Protein 3GC3 (pdb70)

Radius of gyration: 30.67 Å; Cα contacts (8 Å, |Δi|>4): 1748; chains: 2; bounding box: 71×64×90 Å

InterPro domains:
  IPR000698 Arrestin [PR00309] (24-46)
  IPR000698 Arrestin [PR00309] (61-79)
  IPR000698 Arrestin [PR00309] (155-172)
  IPR000698 Arrestin [PR00309] (280-298)
  IPR000698 Arrestin [PR00309] (383-397)
  IPR000698 Arrestin [PTHR11792] (7-408)
  IPR011021 Arrestin-like, N-terminal [PF00339] (19-173)
  IPR011022 Arrestin-like, C-terminal domain [PF02752] (193-355)
  IPR011022 Arrestin-like, C-terminal domain [SM01017] (193-356)
  IPR014752 Arrestin-like, C-terminal domain superfamily [G3DSA:2.60.40.640] (180-386)
  IPR014753 Arrestin, N-terminal [G3DSA:2.60.40.840] (2-176)
  IPR014756 Immunoglobulin E-set [SSF81296] (6-175)
  IPR014756 Immunoglobulin E-set [SSF81296] (177-393)
  IPR017864 Arrestin, conserved site [PS00295] (61-79)

Sequence (678 aa):
GTRVFKKASPNGKLTVYLGKRDFVDHIDLVEPVDGVVLVRRVYVTLTCAFRYGGLTFRKDLFVANVQSFPPKPLTRLQERLIKKLGEHAYPFTFEIPPNLPCSVTLQACGVDYEVKAFCAENLEEKIHKRNSVRLVIRKVQYAPERPGPQPTAETTRQFLMSDKPLHLEASLDKEIYYHGEPISVNVHVTNNTNKTVKKIKISVRQYADICLFNTAQYKCPVAMEEADDTVAPSSTFCKVYTLTPFLAKRGLALDGKLKHEDTNLASSTLLREGANREILGIIVSYKVKVKLVVSRGGDVAVELPFTLMHPKPKDTNLIELDIVFEDFAQILPIRFQEHLQLQNLGINPANIGFSTLTMESDKFICIREKGAQVVIIDMNDPSNPIRRPISADSAIMNPASKVIALKAGKTLQIFNIEMKSKMKAHTMTDDVTFWKWISLNTVALVTDNAVYHWSMEGESQPVKMFDRHSSLAGCQIINYRTDAKQKWLLLTGISAQRVVGAMQLYSVDRKVSQPIEGHAASFAQFKMEGNAEESTLFCFAVRGQAGGKLHIIEVGTPPTGNQPFPKKAVDVFFPPEAQNDFPVAMQISEKHDVVFLITKYGYIHLYDLETGTCIYMNRISGETIFVTAPHEATAGIIGVNRKGQVLSVCVEEENIIPYITNVLQNPDLALRMAVRNN

Organism: Bos taurus (NCBI:txid9913)

Foldseek 3Di:
DQEKAKDFFQQRAKMKIFSAQEWEQALQWIRKGKIKIQHLWKKKKKWKWKFDPVTDDIDTQDMDMDGFPPDVDHDVVQVVVCVVPHVSITMDIGIDDNPAAWFKQALHITMWMKMKIANHNDPPDDGDSGRMDIAIGTYFYDYDWDDDDFWKKKDWDDFPPGDFIWIKMKTWPGQEAEAPGKIKMKIKIFAQDQWKQQKKKKWKKKWKWFQPDDTDIDIDTQWMDMGRDMAHHRGMDIDMDMIHRFPVDHGFMWNDDNPDPPITGGWATDDDDPDPPRSNRMGMWMKMKMWGRIDPTHIDIIITTHTYGHDDDDVVDPDDDDYDYDHSD/DDDQKDKDFPDFVVVLVDDLVQQDDQQWADQAQQWIWGFDDVTWIWIQGNVCRNDIDIDDDDFSDKAAQHDAQKIWGHDWQKIWIARPVVRGTQEIDGDPFGFLDKGAQHRFWIWTHGLWFIWIDGSHDHDDTDTQATDDCVCRPFAWQDKHAFPVRQKIKTWGWDPVLIWIWMWIAGRVVRDIDIDTFAEKYWDWAADVQAPGTFIKIWGWWQDPVGTKIKIATPDDRPDRDDGQDIEMDGDDDDPVQPSKIWHYWAAQPLQQWIWTAIQQQKIWIARNRHRHTQDIDRPDRFGQRHKHQPDPQRWIWTAGSSRTIMIMHGPVVCRLVSCCPVVVNNVVSVVSVVRND

CATH classification: 2.60.40.840 (+1 more: 2.60.40.640)

B-factor: mean 24.48, std 11.44, range [2.0, 86.55]

Nearest PDB structures (foldseek):
  3gc3-assembly1_B  TM=1.003E+00  e=2.648E-71  Bos taurus
  5ods-assembly2_B  TM=9.981E-01  e=5.438E-63  Mus musculus
  5ods-assembly1_A  TM=9.976E-01  e=3.408E-62  Mus musculus
  1bpo-assembly1_B  TM=9.957E-01  e=1.552E-62  Rattus norvegicus
  5ods-assembly3_C  TM=9.868E-01  e=2.262E-60  Mus musculus

GO terms:
  GO:0005547 phosphatidylinositol-3,4,5-trisphosphate binding (F, IDA)
  GO:0000822 inositol hexakisphosphate binding (F, IDA)
  GO:0002029 desensitization of G protein-coupled receptor signaling pathway (P, TAS)
  GO:0002031 G protein-coupled receptor internalization (P, TAS)
  GO:0031623 receptor internalization (P, TAS)
  GO:0005515 protein binding (F, IPI)
  GO:0060090 molecular adaptor activity (F, EXP)
  GO:0036094 small molecule binding (F, EXP)
  GO:0030276 clathrin binding (F, IMP)
  GO:0035612 AP-2 adaptor complex binding (F, IMP)
  GO:0030132 clathrin coat of coated pit (C, IMP)
  GO:0072583 clathrin-dependent endocytosis (P, IMP)
  GO:0032050 clathrin heavy chain binding (F, IPI)
  GO:0033130 acetylcholine receptor binding (F, IPI)
  GO:0005737 cytoplasm (C, IDA)
  GO:0005886 plasma membrane (C, IDA)
  GO:0031410 cytoplasmic vesicle (C, IDA)

Secondary structure (DSSP, 8-state):
--EEEEEE-TTS--EEEES-SEEEE-SS-B--EEEEEE--EEEEEEEEEEEE----EEEEEEEEEEEEE---PPPHHHHHHHHTT-SSEEEEEE---TTSPPPEEE--EEEEEEEEEEEESSSSS---TTS-EEEEEEEEE--PPPPS---EEEEEEE-TT---EEEEEEEES-SEEETT--EEEEEEEEE-SS--EEEEEEEEEEEEEE-SSS-EEEEEEEEEEEE---B-TTEEEEEEEEE------TT-EESS-TTSTT--BPPPPP--TT--SSTT-EEEEEEEEEEEEETTS--EEEEEEEEEEPPPP----SB----EEEE--/---SEEEEEEEEGGGGT--GGG-STTTEEEEETTEEEEEE---EEEEEETTSTTS-EEEEB--SEEEE-SSSSEEEEEETTEEEEEETTTTEEEEEEE-SS-EEEEEE-SSSEEEEEESSEEEEEESSTTPPPEEEEEPPGGGTTPEEEEEEE-TTS-EEEEEEEEE--EEEEEEEEETTTTEEEEE--SEEEEEEE--TT-SS-EEEEEEEEEETTEEEEEEEE-S---TT-PPPPPEEEE----SS-TT--EEEEEEETTTTEEEEEETTSEEEEEETTT--EEEEEE--SS-EEEEEEEGGGTEEEEEETTSEEEEEEE-TTTHHHIIIIIS--HHHHHHHHHHH-

Solvent-accessible surface area: 31743 Å² total; per-residue (Å²): 103,52,138,0,11,88,83,47,4,105,50,53,135,1,18,1,12,0,18,69,57,34,2,7,1,7,62,47,36,6,5,15,0,13,3,1,0,48,58,188,103,7,22,0,9,0,23,0,1,0,60,46,46,116,81,94,54,114,75,88,31,44,81,24,73,36,72,3,67,56,134,162,97,65,23,101,32,2,81,109,3,39,181,120,52,30,139,101,5,36,39,3,30,5,107,4,45,46,82,27,11,21,10,11,27,3,78,80,9,5,0,24,0,35,0,37,0,10,27,2,122,70,80,147,76,153,65,94,158,170,21,7,5,103,3,77,1,22,1,4,15,13,6,26,93,128,114,54,124,78,19,108,21,110,40,77,83,100,14,148,178,30,122,107,42,1,38,0,64,4,32,4,70,32,33,3,0,36,31,46,44,68,0,29,0,52,0,71,2,50,0,66,5,104,47,49,1,106,58,1,42,2,3,0,61,2,48,0,34,5,18,22,117,76,92,28,119,83,139,14,72,16,17,79,90,95,22,126,29,85,1,52,57,91,38,101,35,88,83,91,23,78,7,31,7,129,50,146,116,90,5,14,0,10,6,8,65,119,170,87,183,67,10,43,7,2,15,8,38,60,77,157,178,91,38,80,104,104,77,14,0,4,16,3,48,3,69,0,51,0,56,0,13,4,39,224,27,37,57,6,36,11,69,0,84,12,19,3,0,32,54,90,67,158,133,99,77,12,4,114,30,106,53,92,68,65,92,21,116,180,76,76,0,10,80,82,64,80,59,6,30,0,28,15,12,14,3,82,72,89,24,8,16,109,85,35,2,27,6,42,10,16,76,12,0,3,0,51,18,167,133,68,58,0,0,9,0,36,39,94,28,15,10,62,40,36,90,64,61,14,76,10,67,19,4,2,5,1,21,59,45,64,7,0,0,0,20,31,36,83,38,0,1,0,3,30,10,101,144,128,47,84,56,10,55,38,94,10,117,47,76,6,75,27,13,40,7,31,39,107,52,18,0,0,0,0,0,104,90,2,0,39,14,2,34,26,97,54,148,57,126,23,94,106,42,10,87,40,56,93,51,0,75,81,22,106,14,36,47,1,43,28,5,85,148,58,82,25,0,0,0,3,0,29,28,93,138,218,48,48,1,15,0,1,4,25,5,36,101,132,157,84,34,79,77,27,84,0,2,6,6,4,19,4,27,7,113,28,121,84,12,56,87,86,0,20,0,0,0,21,0,11,65,18,177,77,25,9,61,0,50,0,36,24,12,27,114,38,50,135,52,21,119,90,10,81,156,45,69,40,95,4,124,20,18,102,135,0,134,122,1,22,1,36,11,4,16,27,4,88,120,14,12,0,0,0,0,5,0,58,62,0,39,0,3,0,1,0,0,31,56,0,47,44,1,22,80,65,111,26,9,60,45,16,4,23,27,25,2,55,24,102,96,29,24,5,4,7,3,0,0,129,119,0,56,0,7,5,2,7,7,41,85,144,31,10,44,49,18,0,53,99,54,65,142,43,80,121,12,1,121,59,9,24,104,41,38,158

Structure (mmCIF, N/CA/C/O backbone):
data_3GC3
#
_entry.id   3GC3
#
_cell.length_a   72.857
_cell.length_b   126.173
_cell.length_c   129.505
_cell.angle_alpha   90.00
_cell.angle_beta   90.00
_cell.angle_gamma   90.00
#
_symmetry.space_group_name_H-M   'P 21 21 21'
#
loop_
_entity.id
_entity.type
_entity.pdbx_description
1 polymer Beta-arrestin-1
2 polymer 'Clathrin heavy chain 1'
3 water water
#
loop_
_atom_site.group_PDB
_atom_site.id
_atom_site.type_symbol
_atom_site.label_atom_id
_atom_site.label_alt_id
_atom_site.label_comp_id
_atom_site.label_asym_id
_atom_site.label_entity_id
_atom_site.label_seq_id
_atom_site.pdbx_PDB_ins_code
_atom_site.Cartn_x
_atom_site.Cartn_y
_atom_site.Cartn_z
_atom_site.occupancy
_atom_site.B_iso_or_equiv
_atom_site.auth_seq_id
_atom_site.auth_comp_id
_atom_site.auth_asym_id
_atom_site.auth_atom_id
_atom_site.pdbx_PDB_model_num
ATOM 1 N N . GLY A 1 5 ? 36.786 -15.914 -32.490 1.00 47.81 5 GLY A N 1
ATOM 2 C CA . GLY A 1 5 ? 37.577 -17.180 -32.400 1.00 48.48 5 GLY A CA 1
ATOM 3 C C . GLY A 1 5 ? 36.835 -18.173 -31.522 1.00 48.55 5 GLY A C 1
ATOM 4 O O . GLY A 1 5 ? 36.517 -17.881 -30.366 1.00 50.56 5 GLY A O 1
ATOM 5 N N . THR A 1 6 ? 36.507 -19.330 -32.085 1.00 47.15 6 THR A N 1
ATOM 6 C CA . THR A 1 6 ? 35.800 -20.395 -31.385 1.00 44.86 6 THR A CA 1
ATOM 7 C C . THR A 1 6 ? 36.493 -21.005 -30.169 1.00 43.59 6 THR A C 1
ATOM 8 O O . THR A 1 6 ? 37.606 -21.513 -30.303 1.00 44.30 6 THR A O 1
ATOM 15 N N . ARG A 1 7 ? 35.823 -21.060 -29.011 1.00 42.23 7 ARG A N 1
ATOM 16 C CA . ARG A 1 7 ? 36.440 -21.715 -27.809 1.00 39.57 7 ARG A CA 1
ATOM 17 C C . ARG A 1 7 ? 36.227 -23.227 -27.756 1.00 36.96 7 ARG A C 1
ATOM 18 O O . ARG A 1 7 ? 35.189 -23.767 -28.113 1.00 35.01 7 ARG A O 1
ATOM 26 N N . VAL A 1 8 ? 37.270 -23.912 -27.329 1.00 34.08 8 VAL A N 1
ATOM 27 C CA . VAL A 1 8 ? 37.201 -25.335 -27.221 1.00 32.48 8 VAL A CA 1
ATOM 28 C C . VAL A 1 8 ? 37.909 -25.677 -25.940 1.00 30.91 8 VAL A C 1
ATOM 29 O O . VAL A 1 8 ? 39.010 -25.198 -25.708 1.00 31.84 8 VAL A O 1
ATOM 39 N N . PHE A 1 9 ? 37.279 -26.477 -25.086 1.00 29.36 9 PHE A N 1
ATOM 40 C CA . PHE A 1 9 ? 37.830 -26.741 -23.751 1.00 26.12 9 PHE A CA 1
ATOM 41 C C . PHE A 1 9 ? 38.676 -27.982 -23.799 1.00 25.43 9 PHE A C 1
ATOM 42 O O . PHE A 1 9 ? 38.328 -28.964 -24.467 1.00 25.69 9 PHE A O 1
ATOM 50 N N . LYS A 1 10 ? 39.809 -27.958 -23.118 1.00 23.42 10 LYS A N 1
ATOM 51 C CA . LYS A 1 10 ? 40.646 -29.160 -23.214 1.00 23.29 10 LYS A CA 1
ATOM 52 C C . LYS A 1 10 ? 41.108 -29.666 -21.855 1.00 22.17 10 LYS A C 1
ATOM 53 O O . LYS A 1 10 ? 41.189 -28.924 -20.878 1.00 22.29 10 LYS A O 1
ATOM 59 N N . LYS A 1 11 ? 41.365 -30.954 -21.782 1.00 21.50 11 LYS A N 1
ATOM 60 C CA . LYS A 1 11 ? 41.915 -31.466 -20.547 1.00 24.63 11 LYS A CA 1
ATOM 61 C C . LYS A 1 11 ? 42.724 -32.731 -20.824 1.00 25.03 11 LYS A C 1
ATOM 62 O O . LYS A 1 11 ? 42.280 -33.614 -21.554 1.00 26.34 11 LYS A O 1
ATOM 68 N N . ALA A 1 12 ? 43.938 -32.780 -20.273 1.00 25.70 12 ALA A N 1
ATOM 69 C CA . ALA A 1 12 ? 44.869 -33.899 -20.494 1.00 25.56 12 ALA A CA 1
ATOM 70 C C . ALA A 1 12 ? 44.923 -34.778 -19.246 1.00 23.97 12 ALA A C 1
ATOM 71 O O . ALA A 1 12 ? 44.610 -34.346 -18.133 1.00 24.10 12 ALA A O 1
ATOM 73 N N . SER A 1 13 ? 45.219 -36.043 -19.442 1.00 23.67 13 SER A N 1
ATOM 74 C CA . SER A 1 13 ? 45.510 -36.898 -18.322 1.00 27.71 13 SER A CA 1
ATOM 75 C C . SER A 1 13 ? 46.816 -36.444 -17.650 1.00 28.88 13 SER A C 1
ATOM 76 O O . SER A 1 13 ? 47.655 -35.790 -18.289 1.00 27.09 13 SER A O 1
ATOM 79 N N . PRO A 1 14 ? 47.019 -36.858 -16.384 1.00 30.92 14 PRO A N 1
ATOM 80 C CA . PRO A 1 14 ? 48.232 -36.570 -15.605 1.00 31.24 14 PRO A CA 1
ATOM 81 C C . PRO A 1 14 ? 49.509 -36.867 -16.379 1.00 29.11 14 PRO A C 1
ATOM 82 O O . PRO A 1 14 ? 50.416 -36.051 -16.377 1.00 31.08 14 PRO A O 1
ATOM 86 N N . ASN A 1 15 ? 49.590 -38.017 -17.036 1.00 28.64 15 ASN A N 1
ATOM 87 C CA . ASN A 1 15 ? 50.843 -38.354 -17.728 1.00 30.53 15 ASN A CA 1
ATOM 88 C C . ASN A 1 15 ? 50.960 -37.659 -19.109 1.00 31.00 15 ASN A C 1
ATOM 89 O O . ASN A 1 15 ? 51.904 -37.949 -19.866 1.00 30.96 15 ASN A O 1
ATOM 94 N N . GLY A 1 16 ? 50.026 -36.743 -19.395 1.00 30.77 16 GLY A N 1
ATOM 95 C CA . GLY A 1 16 ? 50.038 -35.934 -20.628 1.00 28.84 16 GLY A CA 1
ATOM 96 C C . GLY A 1 16 ? 49.836 -36.762 -21.886 1.00 26.79 16 GLY A C 1
ATOM 97 O O . GLY A 1 16 ? 50.102 -36.298 -22.992 1.00 24.11 16 GLY A O 1
ATOM 98 N N . LYS A 1 17 ? 49.349 -37.991 -21.721 1.00 26.08 17 LYS A N 1
ATOM 99 C CA . LYS A 1 17 ? 49.168 -38.910 -22.877 1.00 25.08 17 LYS A CA 1
ATOM 100 C C . LYS A 1 17 ? 47.830 -38.779 -23.639 1.00 24.98 17 LYS A C 1
ATOM 101 O O . LYS A 1 17 ? 47.844 -38.935 -24.875 1.00 22.65 17 LYS A O 1
ATOM 107 N N . LEU A 1 18 ? 46.727 -38.618 -22.907 1.00 23.58 18 LEU A N 1
ATOM 108 C CA . LEU A 1 18 ? 45.421 -38.374 -23.475 1.00 23.38 18 LEU A CA 1
ATOM 109 C C . LEU A 1 18 ? 45.012 -36.971 -23.181 1.00 22.75 18 LEU A C 1
ATOM 110 O O . LEU A 1 18 ? 45.066 -36.567 -22.007 1.00 16.22 18 LEU A O 1
ATOM 115 N N . THR A 1 19 ? 44.609 -36.230 -24.223 1.00 23.53 19 THR A N 1
ATOM 116 C CA . THR A 1 19 ? 43.835 -34.979 -24.066 1.00 23.57 19 THR A CA 1
ATOM 117 C C . THR A 1 19 ? 42.426 -35.125 -24.654 1.00 20.76 19 THR A C 1
ATOM 118 O O . THR A 1 19 ? 42.251 -35.767 -25.680 1.00 22.33 19 THR A O 1
ATOM 125 N N . VAL A 1 20 ? 41.424 -34.590 -23.965 1.00 21.39 20 VAL A N 1
ATOM 126 C CA . VAL A 1 20 ? 40.050 -34.492 -24.476 1.00 18.51 20 VAL A CA 1
ATOM 127 C C . VAL A 1 20 ? 39.761 -33.070 -24.775 1.00 16.66 20 VAL A C 1
ATOM 128 O O . VAL A 1 20 ? 40.227 -32.172 -24.056 1.00 16.97 20 VAL A O 1
ATOM 138 N N . TYR A 1 21 ? 38.994 -32.858 -25.836 1.00 17.97 21 TYR A N 1
ATOM 139 C CA . TYR A 1 21 ? 38.490 -31.546 -26.198 1.00 16.98 21 TYR A CA 1
ATOM 140 C C . TYR A 1 21 ? 37.027 -31.631 -26.248 1.00 16.51 21 TYR A C 1
ATOM 141 O O . TYR A 1 21 ? 36.518 -32.619 -26.767 1.00 16.70 21 TYR A O 1
ATOM 150 N N . LEU A 1 22 ? 36.362 -30.587 -25.751 1.00 17.57 22 LEU A N 1
ATOM 151 C CA . LEU A 1 22 ? 34.926 -30.384 -25.895 1.00 18.67 22 LEU A CA 1
ATOM 152 C C . LEU A 1 22 ? 34.663 -28.944 -26.274 1.00 20.45 22 LEU A C 1
ATOM 153 O O . LEU A 1 22 ? 35.342 -28.035 -25.783 1.00 21.34 22 LEU A O 1
ATOM 158 N N . GLY A 1 23 ? 33.679 -28.747 -27.152 1.00 21.03 23 GLY A N 1
ATOM 159 C CA . GLY A 1 23 ? 33.145 -27.427 -27.432 1.00 20.70 23 GLY A CA 1
ATOM 160 C C . GLY A 1 23 ? 32.516 -26.724 -26.248 1.00 19.35 23 GLY A C 1
ATOM 161 O O . GLY A 1 23 ? 32.394 -25.511 -26.227 1.00 20.50 23 GLY A O 1
ATOM 162 N N . LYS A 1 24 ? 32.113 -27.471 -25.240 1.00 20.15 24 LYS A N 1
ATOM 163 C CA . LYS A 1 24 ? 31.241 -26.917 -24.204 1.00 19.83 24 LYS A CA 1
ATOM 164 C C . LYS A 1 24 ? 31.388 -27.722 -22.938 1.00 16.73 24 LYS A C 1
ATOM 165 O O . LYS A 1 24 ? 31.817 -28.841 -22.992 1.00 14.68 24 LYS A O 1
ATOM 171 N N . ARG A 1 25 ? 30.972 -27.191 -21.805 1.00 19.32 25 ARG A N 1
ATOM 172 C CA . ARG A 1 25 ? 30.789 -28.006 -20.599 1.00 24.36 25 ARG A CA 1
ATOM 173 C C . ARG A 1 25 ? 29.387 -28.297 -20.158 1.00 19.41 25 ARG A C 1
ATOM 174 O O . ARG A 1 25 ? 29.188 -29.174 -19.361 1.00 19.11 25 ARG A O 1
ATOM 182 N N . ASP A 1 26 ? 28.453 -27.483 -20.604 1.00 19.76 26 ASP A N 1
ATOM 183 C CA . ASP A 1 26 ? 27.062 -27.588 -20.210 1.00 17.38 26 ASP A CA 1
ATOM 184 C C . ASP A 1 26 ? 26.303 -27.962 -21.464 1.00 17.15 26 ASP A C 1
ATOM 185 O O . ASP A 1 26 ? 26.523 -27.400 -22.530 1.00 14.20 26 ASP A O 1
ATOM 190 N N . PHE A 1 27 ? 25.448 -28.969 -21.385 1.00 16.26 27 PHE A N 1
ATOM 191 C CA . PHE A 1 27 ? 24.728 -29.420 -22.568 1.00 13.21 27 PHE A CA 1
ATOM 192 C C . PHE A 1 27 ? 23.239 -29.206 -22.297 1.00 9.85 27 PHE A C 1
ATOM 193 O O . PHE A 1 27 ? 22.722 -29.568 -21.258 1.00 9.46 27 PHE A O 1
ATOM 201 N N . VAL A 1 28 ? 22.601 -28.461 -23.184 1.00 12.46 28 VAL A N 1
ATOM 202 C CA . VAL A 1 28 ? 21.201 -28.057 -22.972 1.00 8.71 28 VAL A CA 1
ATOM 203 C C . VAL A 1 28 ? 20.234 -29.189 -23.368 1.00 9.52 28 VAL A C 1
ATOM 204 O O . VAL A 1 28 ? 20.262 -29.747 -24.462 1.00 6.25 28 VAL A O 1
ATOM 214 N N . ASP A 1 29 ? 19.375 -29.478 -22.398 1.00 9.11 29 ASP A N 1
ATOM 215 C CA . ASP A 1 29 ? 18.254 -30.329 -22.567 1.00 10.27 29 ASP A CA 1
ATOM 216 C C . ASP A 1 29 ? 17.065 -29.549 -23.145 1.00 10.82 29 ASP A C 1
ATOM 217 O O . ASP A 1 29 ? 16.572 -28.610 -22.518 1.00 8.51 29 ASP A O 1
ATOM 222 N N . HIS A 1 30 ? 16.632 -29.948 -24.347 1.00 10.09 30 HIS A N 1
ATOM 223 C CA . HIS A 1 30 ? 15.538 -29.289 -25.065 1.00 12.72 30 HIS A CA 1
ATOM 224 C C . HIS A 1 30 ? 14.293 -30.149 -25.132 1.00 13.72 30 HIS A C 1
ATOM 225 O O . HIS A 1 30 ? 13.560 -30.157 -26.131 1.00 14.82 30 HIS A O 1
ATOM 232 N N . ILE A 1 31 ? 14.167 -30.959 -24.098 1.00 14.69 31 ILE A N 1
ATOM 233 C CA . ILE A 1 31 ? 12.991 -31.763 -23.761 1.00 14.87 31 ILE A CA 1
ATOM 234 C C . ILE A 1 31 ? 12.819 -32.950 -24.700 1.00 14.41 31 ILE A C 1
ATOM 235 O O . ILE A 1 31 ? 12.704 -34.061 -24.176 1.00 13.38 31 ILE A O 1
ATOM 245 N N . ASP A 1 32 ? 12.864 -32.774 -26.012 1.00 15.66 32 ASP A N 1
ATOM 246 C CA . ASP A 1 32 ? 12.827 -33.917 -26.914 1.00 15.42 32 ASP A CA 1
ATOM 247 C C . ASP A 1 32 ? 14.187 -34.551 -27.202 1.00 18.33 32 ASP A C 1
ATOM 248 O O . ASP A 1 32 ? 14.228 -35.624 -27.811 1.00 19.44 32 ASP A O 1
ATOM 253 N N . LEU A 1 33 ? 15.270 -33.852 -26.855 1.00 16.15 33 LEU A N 1
ATOM 254 C CA . LEU A 1 33 ? 16.630 -34.286 -27.088 1.00 17.87 33 LEU A CA 1
ATOM 255 C C . LEU A 1 33 ? 17.504 -33.348 -26.261 1.00 13.97 33 LEU A C 1
ATOM 256 O O . LEU A 1 33 ? 17.053 -32.296 -25.776 1.00 14.28 33 LEU A O 1
ATOM 261 N N . VAL A 1 34 ? 18.755 -33.711 -26.134 1.00 16.12 34 VAL A N 1
ATOM 262 C CA . VAL A 1 34 ? 19.795 -32.969 -25.443 1.00 18.13 34 VAL A CA 1
ATOM 263 C C . VAL A 1 34 ? 20.900 -32.629 -26.434 1.00 18.09 34 VAL A C 1
ATOM 264 O O . VAL A 1 34 ? 21.141 -33.438 -27.313 1.00 17.18 34 VAL A O 1
ATOM 274 N N . GLU A 1 35 ? 21.557 -31.474 -26.361 1.00 19.05 35 GLU A N 1
ATOM 275 C CA . GLU A 1 35 ? 22.685 -31.280 -27.273 1.00 18.55 35 GLU A CA 1
ATOM 276 C C . GLU A 1 35 ? 23.575 -32.485 -27.178 1.00 15.36 35 GLU A C 1
ATOM 277 O O . GLU A 1 35 ? 23.835 -32.973 -26.095 1.00 15.05 35 GLU A O 1
ATOM 283 N N . PRO A 1 36 ? 24.048 -32.976 -28.305 1.00 14.45 36 PRO A N 1
ATOM 284 C CA . PRO A 1 36 ? 24.961 -34.093 -28.258 1.00 13.02 36 PRO A CA 1
ATOM 285 C C . PRO A 1 36 ? 26.289 -33.672 -27.593 1.00 16.13 36 PRO A C 1
ATOM 286 O O . PRO A 1 36 ? 26.717 -32.504 -27.710 1.00 15.84 36 PRO A O 1
ATOM 290 N N . VAL A 1 37 ? 26.911 -34.609 -26.875 1.00 17.66 37 VAL A N 1
ATOM 291 C CA . VAL A 1 37 ? 28.280 -34.412 -26.329 1.00 15.71 37 VAL A CA 1
ATOM 292 C C . VAL A 1 37 ? 29.364 -34.816 -27.363 1.00 18.69 37 VAL A C 1
ATOM 293 O O . VAL A 1 37 ? 29.803 -35.969 -27.465 1.00 20.89 37 VAL A O 1
ATOM 303 N N . ASP A 1 38 ? 29.772 -33.815 -28.141 1.00 20.27 38 ASP A N 1
ATOM 304 C CA . ASP A 1 38 ? 30.619 -34.080 -29.313 1.00 21.90 38 ASP A CA 1
ATOM 305 C C . ASP A 1 38 ? 32.069 -33.680 -28.959 1.00 23.30 38 ASP A C 1
ATOM 306 O O . ASP A 1 38 ? 32.371 -32.504 -28.725 1.00 24.04 38 ASP A O 1
ATOM 311 N N . GLY A 1 39 ? 32.940 -34.679 -28.850 1.00 21.58 39 GLY A N 1
ATOM 312 C CA . GLY A 1 39 ? 34.304 -34.405 -28.449 1.00 23.24 39 GLY A CA 1
ATOM 313 C C . GLY A 1 39 ? 35.331 -35.020 -29.362 1.00 21.80 39 GLY A C 1
ATOM 314 O O . GLY A 1 39 ? 35.000 -35.729 -30.318 1.00 22.38 39 GLY A O 1
ATOM 315 N N . VAL A 1 40 ? 36.592 -34.751 -29.044 1.00 23.59 40 VAL A N 1
ATOM 316 C CA . VAL A 1 40 ? 37.731 -35.344 -29.728 1.00 22.87 40 VAL A CA 1
ATOM 317 C C . VAL A 1 40 ? 38.751 -35.740 -28.666 1.00 24.23 40 VAL A C 1
ATOM 318 O O . VAL A 1 40 ? 39.018 -34.974 -27.726 1.00 25.34 40 VAL A O 1
ATOM 328 N N . VAL A 1 41 ? 39.295 -36.948 -28.775 1.00 22.92 41 VAL A N 1
ATOM 329 C CA . VAL A 1 41 ? 40.405 -37.317 -27.897 1.00 24.00 41 VAL A CA 1
ATOM 330 C C . VAL A 1 41 ? 41.722 -37.448 -28.699 1.00 23.08 41 VAL A C 1
ATOM 331 O O . VAL A 1 41 ? 41.776 -38.092 -29.745 1.00 22.82 41 VAL A O 1
ATOM 341 N N . LEU A 1 42 ? 42.768 -36.786 -28.212 1.00 24.57 42 LEU A N 1
ATOM 342 C CA . LEU A 1 42 ? 44.075 -36.825 -28.892 1.00 24.50 42 LEU A CA 1
ATOM 343 C C . LEU A 1 42 ? 44.988 -37.876 -28.213 1.00 27.30 42 LEU A C 1
ATOM 344 O O . LEU A 1 42 ? 45.446 -37.653 -27.083 1.00 27.08 42 LEU A O 1
ATOM 349 N N . VAL A 1 43 ? 45.224 -39.009 -28.902 1.00 29.18 43 VAL A N 1
ATOM 350 C CA . VAL A 1 43 ? 45.835 -40.235 -28.359 1.00 29.27 43 VAL A CA 1
ATOM 351 C C . VAL A 1 43 ? 47.371 -40.307 -28.478 1.00 30.87 43 VAL A C 1
ATOM 352 O O . VAL A 1 43 ? 47.997 -39.841 -29.436 1.00 29.13 43 VAL A O 1
ATOM 362 N N . ARG A 1 51 ? 46.517 -51.456 -26.773 1.00 27.93 51 ARG A N 1
ATOM 363 C CA . ARG A 1 51 ? 45.324 -50.962 -26.065 1.00 34.27 51 ARG A CA 1
ATOM 364 C C . ARG A 1 51 ? 44.368 -50.065 -26.903 1.00 33.56 51 ARG A C 1
ATOM 365 O O . ARG A 1 51 ? 44.799 -49.111 -27.559 1.00 34.28 51 ARG A O 1
ATOM 373 N N . ARG A 1 52 ? 43.072 -50.379 -26.854 1.00 34.09 52 ARG A N 1
ATOM 374 C CA . ARG A 1 52 ? 42.063 -49.478 -27.375 1.00 33.19 52 ARG A CA 1
ATOM 375 C C . ARG A 1 52 ? 42.026 -48.209 -26.512 1.00 31.78 52 ARG A C 1
ATOM 376 O O . ARG A 1 52 ? 42.515 -48.194 -25.375 1.00 30.75 52 ARG A O 1
ATOM 384 N N . VAL A 1 53 ? 41.473 -47.133 -27.075 1.00 30.75 53 VAL A N 1
ATOM 385 C CA . VAL A 1 53 ? 41.119 -45.930 -26.293 1.00 28.80 53 VAL A CA 1
ATOM 386 C C . VAL A 1 53 ? 39.598 -45.688 -26.210 1.00 27.55 53 VAL A C 1
ATOM 387 O O . VAL A 1 53 ? 38.935 -45.439 -27.212 1.00 26.26 53 VAL A O 1
ATOM 397 N N . TYR A 1 54 ? 39.080 -45.782 -24.987 1.00 26.12 54 TYR A N 1
ATOM 398 C CA . TYR A 1 54 ? 37.654 -45.704 -24.699 1.00 24.74 54 TYR A CA 1
ATOM 399 C C . TYR A 1 54 ? 37.303 -44.378 -24.071 1.00 21.53 54 TYR A C 1
ATOM 400 O O . TYR A 1 54 ? 38.111 -43.698 -23.429 1.00 19.63 54 TYR A O 1
ATOM 409 N N . VAL A 1 55 ? 36.062 -44.009 -24.270 1.00 21.98 55 VAL A N 1
ATOM 410 C CA . VAL A 1 55 ? 35.540 -42.814 -23.655 1.00 20.88 55 VAL A CA 1
ATOM 411 C C . VAL A 1 55 ? 34.179 -43.138 -23.077 1.00 20.38 55 VAL A C 1
ATOM 412 O O . VAL A 1 55 ? 33.338 -43.712 -23.768 1.00 18.57 55 VAL A O 1
ATOM 422 N N . THR A 1 56 ? 33.968 -42.814 -21.805 1.00 19.28 56 THR A N 1
ATOM 423 C CA . THR A 1 56 ? 32.684 -43.177 -21.177 1.00 18.42 56 THR A CA 1
ATOM 424 C C . THR A 1 56 ? 31.960 -41.959 -20.520 1.00 18.24 56 THR A C 1
ATOM 425 O O . THR A 1 56 ? 32.591 -41.006 -20.051 1.00 17.75 56 THR A O 1
ATOM 432 N N . LEU A 1 57 ? 30.623 -41.987 -20.578 1.00 15.90 57 LEU A N 1
ATOM 433 C CA . LEU A 1 57 ? 29.762 -40.973 -19.997 1.00 13.72 57 LEU A CA 1
ATOM 434 C C . LEU A 1 57 ? 28.871 -41.600 -18.933 1.00 16.22 57 LEU A C 1
ATOM 435 O O . LEU A 1 57 ? 28.087 -42.534 -19.204 1.00 12.34 57 LEU A O 1
ATOM 440 N N . THR A 1 58 ? 28.978 -41.079 -17.710 1.00 15.88 58 THR A N 1
ATOM 441 C CA . THR A 1 58 ? 28.219 -41.669 -16.601 1.00 16.43 58 THR A CA 1
ATOM 442 C C . THR A 1 58 ? 27.368 -40.643 -15.913 1.00 15.34 58 THR A C 1
ATOM 443 O O . THR A 1 58 ? 27.823 -39.526 -15.657 1.00 18.60 58 THR A O 1
ATOM 450 N N . CYS A 1 59 ? 26.122 -41.007 -15.648 1.00 14.11 59 CYS A N 1
ATOM 451 C CA . CYS A 1 59 ? 25.232 -40.206 -14.812 1.00 11.00 59 CYS A CA 1
ATOM 452 C C . CYS A 1 59 ? 24.884 -40.954 -13.540 1.00 11.26 59 CYS A C 1
ATOM 453 O O . CYS A 1 59 ? 24.454 -42.118 -13.603 1.00 10.17 59 CYS A O 1
ATOM 456 N N . ALA A 1 60 ? 25.109 -40.327 -12.379 1.00 11.05 60 ALA A N 1
ATOM 457 C CA . ALA A 1 60 ? 24.893 -41.012 -11.085 1.00 10.75 60 ALA A CA 1
ATOM 458 C C . ALA A 1 60 ? 24.219 -40.052 -10.116 1.00 10.79 60 ALA A C 1
ATOM 459 O O . ALA A 1 60 ? 24.466 -38.856 -10.125 1.00 10.25 60 ALA A O 1
ATOM 461 N N . PHE A 1 61 ? 23.362 -40.586 -9.269 1.00 6.92 61 PHE A N 1
ATOM 462 C CA . PHE A 1 61 ? 23.057 -39.893 -8.048 1.00 7.48 61 PHE A CA 1
ATOM 463 C C . PHE A 1 61 ? 23.980 -40.289 -6.913 1.00 5.47 61 PHE A C 1
ATOM 464 O O . PHE A 1 61 ? 24.255 -41.473 -6.711 1.00 4.84 61 PHE A O 1
ATOM 472 N N . ARG A 1 62 ? 24.405 -39.287 -6.142 1.00 6.73 62 ARG A N 1
ATOM 473 C CA . ARG A 1 62 ? 25.300 -39.526 -4.989 1.00 9.15 62 ARG A CA 1
ATOM 474 C C . ARG A 1 62 ? 24.805 -38.827 -3.776 1.00 8.62 62 ARG A C 1
ATOM 475 O O . ARG A 1 62 ? 24.284 -37.714 -3.838 1.00 9.25 62 ARG A O 1
ATOM 483 N N . TYR A 1 63 ? 24.971 -39.507 -2.670 1.00 6.60 63 TYR A N 1
ATOM 484 C CA . TYR A 1 63 ? 24.589 -38.994 -1.404 1.00 11.20 63 TYR A CA 1
ATOM 485 C C . TYR A 1 63 ? 25.768 -39.108 -0.415 1.00 16.50 63 TYR A C 1
ATOM 486 O O . TYR A 1 63 ? 26.400 -40.153 -0.273 1.00 14.33 63 TYR A O 1
ATOM 495 N N . GLY A 1 64 ? 26.090 -38.008 0.253 1.00 19.67 64 GLY A N 1
ATOM 496 C CA . GLY A 1 64 ? 27.314 -37.952 1.017 1.00 23.68 64 GLY A CA 1
ATOM 497 C C . GLY A 1 64 ? 28.422 -37.507 0.062 1.00 29.34 64 GLY A C 1
ATOM 498 O O . GLY A 1 64 ? 28.505 -37.955 -1.101 1.00 30.80 64 GLY A O 1
ATOM 499 N N . GLY A 1 72 ? 34.265 -40.066 2.083 1.00 35.89 72 GLY A N 1
ATOM 500 C CA . GLY A 1 72 ? 33.099 -39.145 2.083 1.00 35.34 72 GLY A CA 1
ATOM 501 C C . GLY A 1 72 ? 31.714 -39.680 1.684 1.00 36.97 72 GLY A C 1
ATOM 502 O O . GLY A 1 72 ? 30.694 -39.379 2.340 1.00 37.51 72 GLY A O 1
ATOM 503 N N . LEU A 1 73 ? 31.661 -40.461 0.605 1.00 36.59 73 LEU A N 1
ATOM 504 C CA . LEU A 1 73 ? 30.382 -40.950 0.032 1.00 34.78 73 LEU A CA 1
ATOM 505 C C . LEU A 1 73 ? 29.752 -42.111 0.806 1.00 31.24 73 LEU A C 1
ATOM 506 O O . LEU A 1 73 ? 30.444 -42.954 1.365 1.00 40.02 73 LEU A O 1
ATOM 511 N N . THR A 1 74 ? 28.444 -42.224 0.761 1.00 25.26 74 THR A N 1
ATOM 512 C CA . THR A 1 74 ? 27.713 -43.166 1.579 1.00 20.48 74 THR A CA 1
ATOM 513 C C . THR A 1 74 ? 26.520 -43.800 0.806 1.00 10.48 74 THR A C 1
ATOM 514 O O . THR A 1 74 ? 25.989 -44.840 1.145 1.00 11.37 74 THR A O 1
ATOM 521 N N . PHE A 1 75 ? 26.170 -43.199 -0.296 1.00 3.75 75 PHE A N 1
ATOM 522 C CA . PHE A 1 75 ? 25.251 -43.840 -1.245 1.00 3.62 75 PHE A CA 1
ATOM 523 C C . PHE A 1 75 ? 25.435 -43.370 -2.662 1.00 2.10 75 PHE A C 1
ATOM 524 O O . PHE A 1 75 ? 25.560 -42.193 -2.920 1.00 2.69 75 PHE A O 1
ATOM 532 N N . ARG A 1 76 ? 25.439 -44.296 -3.602 1.00 3.49 76 ARG A N 1
ATOM 533 C CA . ARG A 1 76 ? 25.497 -43.963 -5.010 1.00 2.00 76 ARG A CA 1
ATOM 534 C C . ARG A 1 76 ? 24.572 -44.870 -5.863 1.00 4.44 76 ARG A C 1
ATOM 535 O O . ARG A 1 76 ? 24.496 -46.060 -5.644 1.00 2.00 76 ARG A O 1
ATOM 543 N N . LYS A 1 77 ? 23.829 -44.265 -6.806 1.00 7.17 77 LYS A N 1
ATOM 544 C CA . LYS A 1 77 ? 23.009 -45.016 -7.751 1.00 7.74 77 LYS A CA 1
ATOM 545 C C . LYS A 1 77 ? 23.400 -44.648 -9.148 1.00 3.59 77 LYS A C 1
ATOM 546 O O . LYS A 1 77 ? 23.290 -43.495 -9.510 1.00 6.89 77 LYS A O 1
ATOM 552 N N . ASP A 1 78 ? 23.865 -45.586 -9.958 1.00 6.20 78 ASP A N 1
ATOM 553 C CA . ASP A 1 78 ? 24.109 -45.287 -11.369 1.00 6.62 78 ASP A CA 1
ATOM 554 C C . ASP A 1 78 ? 22.822 -45.152 -12.171 1.00 11.48 78 ASP A C 1
ATOM 555 O O . ASP A 1 78 ? 21.922 -46.020 -12.060 1.00 11.78 78 ASP A O 1
ATOM 560 N N . LEU A 1 79 ? 22.723 -44.069 -12.966 1.00 11.58 79 LEU A N 1
ATOM 561 C CA . LEU A 1 79 ? 21.512 -43.803 -13.742 1.00 12.01 79 LEU A CA 1
ATOM 562 C C . LEU A 1 79 ? 21.679 -44.032 -15.261 1.00 11.30 79 LEU A C 1
ATOM 563 O O . LEU A 1 79 ? 20.699 -44.250 -15.942 1.00 14.42 79 LEU A O 1
ATOM 568 N N . PHE A 1 80 ? 22.900 -44.004 -15.766 1.00 12.69 80 PHE A N 1
ATOM 569 C CA . PHE A 1 80 ? 23.164 -44.091 -17.174 1.00 13.85 80 PHE A CA 1
ATOM 570 C C . PHE A 1 80 ? 24.653 -44.207 -17.427 1.00 15.50 80 PHE A C 1
ATOM 571 O O . PHE A 1 80 ? 25.436 -43.501 -16.814 1.00 15.67 80 PHE A O 1
ATOM 579 N N . VAL A 1 81 ? 25.061 -45.148 -18.277 1.00 17.74 81 VAL A N 1
ATOM 580 C CA . VAL A 1 81 ? 26.445 -45.266 -18.710 1.00 20.27 81 VAL A CA 1
ATOM 581 C C . VAL A 1 81 ? 26.466 -45.432 -20.212 1.00 22.42 81 VAL A C 1
ATOM 582 O O . VAL A 1 81 ? 25.593 -46.091 -20.766 1.00 23.46 81 VAL A O 1
ATOM 592 N N . ALA A 1 82 ? 27.424 -44.803 -20.883 1.00 21.98 82 ALA A N 1
ATOM 593 C CA . ALA A 1 82 ? 27.569 -44.995 -22.301 1.00 22.22 82 ALA A CA 1
ATOM 594 C C . ALA A 1 82 ? 29.013 -45.123 -22.564 1.00 22.51 82 ALA A C 1
ATOM 595 O O . ALA A 1 82 ? 29.786 -44.339 -22.046 1.00 22.59 82 ALA A O 1
ATOM 597 N N . ASN A 1 83 ? 29.396 -46.139 -23.337 1.00 27.32 83 ASN A N 1
ATOM 598 C CA . ASN A 1 83 ? 30.813 -46.361 -23.674 1.00 26.69 83 ASN A CA 1
ATOM 599 C C . ASN A 1 83 ? 31.062 -46.176 -25.146 1.00 26.43 83 ASN A C 1
ATOM 600 O O . ASN A 1 83 ? 30.296 -46.606 -25.985 1.00 26.75 83 ASN A O 1
ATOM 605 N N . VAL A 1 84 ? 32.159 -45.524 -25.456 1.00 27.61 84 VAL A N 1
ATOM 606 C CA . VAL A 1 84 ? 32.513 -45.348 -26.837 1.00 26.77 84 VAL A CA 1
ATOM 607 C C . VAL A 1 84 ? 33.940 -45.888 -26.990 1.00 25.05 84 VAL A C 1
ATOM 608 O O . VAL A 1 84 ? 34.791 -45.616 -26.153 1.00 25.04 84 VAL A O 1
ATOM 618 N N . GLN A 1 85 ? 34.184 -46.691 -28.021 1.00 25.26 85 GLN A N 1
ATOM 619 C CA . GLN A 1 85 ? 35.557 -46.897 -28.450 1.00 27.09 85 GLN A CA 1
ATOM 620 C C . GLN A 1 85 ? 35.953 -45.822 -29.440 1.00 26.83 85 GLN A C 1
ATOM 621 O O . GLN A 1 85 ? 35.386 -45.741 -30.519 1.00 23.78 85 GLN A O 1
ATOM 627 N N . SER A 1 86 ? 36.933 -45.005 -29.060 1.00 29.41 86 SER A N 1
ATOM 628 C CA . SER A 1 86 ? 37.339 -43.812 -29.810 1.00 32.34 86 SER A CA 1
ATOM 629 C C . SER A 1 86 ? 38.527 -44.102 -30.748 1.00 35.62 86 SER A C 1
ATOM 630 O O . SER A 1 86 ? 38.694 -43.470 -31.809 1.00 35.12 86 SER A O 1
ATOM 633 N N . PHE A 1 87 ? 39.351 -45.065 -30.328 1.00 36.74 87 PHE A N 1
ATOM 634 C CA . PHE A 1 87 ? 40.448 -45.578 -31.114 1.00 38.66 87 PHE A CA 1
ATOM 635 C C . PHE A 1 87 ? 40.644 -47.052 -30.838 1.00 40.44 87 PHE A C 1
ATOM 636 O O . PHE A 1 87 ? 40.697 -47.460 -29.673 1.00 38.55 87 PHE A O 1
ATOM 644 N N . PRO A 1 88 ? 40.795 -47.850 -31.910 1.00 43.52 88 PRO A N 1
ATOM 645 C CA . PRO A 1 88 ? 40.594 -47.353 -33.279 1.00 44.71 88 PRO A CA 1
ATOM 646 C C . PRO A 1 88 ? 39.127 -47.300 -33.692 1.00 46.64 88 PRO A C 1
ATOM 647 O O . PRO A 1 88 ? 38.294 -47.995 -33.104 1.00 47.16 88 PRO A O 1
ATOM 651 N N . PRO A 1 89 ? 38.818 -46.463 -34.691 1.00 48.18 89 PRO A N 1
ATOM 652 C CA . PRO A 1 89 ? 37.423 -46.213 -35.085 1.00 48.93 89 PRO A CA 1
ATOM 653 C C . PRO A 1 89 ? 36.685 -47.486 -35.495 1.00 49.20 89 PRO A C 1
ATOM 654 O O . PRO A 1 89 ? 37.301 -48.386 -36.048 1.00 50.66 89 PRO A O 1
ATOM 658 N N . LYS A 1 95 ? 26.925 -42.224 -37.372 1.00 51.65 95 LYS A N 1
ATOM 659 C CA . LYS A 1 95 ? 26.304 -40.898 -37.420 1.00 50.99 95 LYS A CA 1
ATOM 660 C C . LYS A 1 95 ? 27.360 -39.795 -37.642 1.00 50.40 95 LYS A C 1
ATOM 661 O O . LYS A 1 95 ? 28.430 -39.836 -37.024 1.00 51.50 95 LYS A O 1
ATOM 667 N N . PRO A 1 96 ? 27.081 -38.827 -38.549 1.00 48.72 96 PRO A N 1
ATOM 668 C CA . PRO A 1 96 ? 28.087 -37.807 -38.991 1.00 46.43 96 PRO A CA 1
ATOM 669 C C . PRO A 1 96 ? 28.797 -36.994 -37.840 1.00 43.72 96 PRO A C 1
ATOM 670 O O . PRO A 1 96 ? 28.212 -36.759 -36.774 1.00 42.10 96 PRO A O 1
ATOM 674 N N . LEU A 1 97 ? 30.059 -36.602 -38.086 1.00 40.97 97 LEU A N 1
ATOM 675 C CA . LEU A 1 97 ? 30.818 -35.690 -37.220 1.00 39.19 97 LEU A CA 1
ATOM 676 C C . LEU A 1 97 ? 30.298 -34.265 -37.229 1.00 39.25 97 LEU A C 1
ATOM 677 O O . LEU A 1 97 ? 29.947 -33.765 -38.290 1.00 40.32 97 LEU A O 1
ATOM 682 N N . THR A 1 98 ? 30.286 -33.584 -36.083 1.00 38.98 98 THR A N 1
ATOM 683 C CA . THR A 1 98 ? 29.910 -32.172 -36.042 1.00 37.75 98 THR A CA 1
ATOM 684 C C . THR A 1 98 ? 31.019 -31.328 -36.740 1.00 37.86 98 THR A C 1
ATOM 685 O O . THR A 1 98 ? 32.134 -31.820 -36.966 1.00 35.84 98 THR A O 1
ATOM 692 N N . ARG A 1 99 ? 30.714 -30.091 -37.133 1.00 37.99 99 ARG A N 1
ATOM 693 C CA . ARG A 1 99 ? 31.745 -29.236 -37.732 1.00 38.82 99 ARG A CA 1
ATOM 694 C C . ARG A 1 99 ? 32.901 -29.093 -36.752 1.00 38.24 99 ARG A C 1
ATOM 695 O O . ARG A 1 99 ? 34.061 -29.113 -37.146 1.00 39.34 99 ARG A O 1
ATOM 703 N N . LEU A 1 100 ? 32.574 -28.968 -35.469 1.00 37.24 100 LEU A N 1
ATOM 704 C CA . LEU A 1 100 ? 33.586 -28.863 -34.424 1.00 36.08 100 LEU A CA 1
ATOM 705 C C . LEU A 1 100 ? 34.565 -30.040 -34.469 1.00 34.95 100 LEU A C 1
ATOM 706 O O . LEU A 1 100 ? 35.777 -29.839 -34.469 1.00 35.19 100 LEU A O 1
ATOM 711 N N . GLN A 1 101 ? 34.051 -31.263 -34.538 1.00 34.42 101 GLN A N 1
ATOM 712 C CA . GLN A 1 101 ? 34.922 -32.446 -34.535 1.00 35.84 101 GLN A CA 1
ATOM 713 C C . GLN A 1 101 ? 35.909 -32.429 -35.708 1.00 37.32 101 GLN A C 1
ATOM 714 O O . GLN A 1 101 ? 37.127 -32.428 -35.505 1.00 37.74 101 GLN A O 1
ATOM 720 N N . GLU A 1 102 ? 35.374 -32.424 -36.928 1.00 39.89 102 GLU A N 1
ATOM 721 C CA . GLU A 1 102 ? 36.173 -32.250 -38.147 1.00 40.89 102 GLU A CA 1
ATOM 722 C C . GLU A 1 102 ? 37.159 -31.092 -38.068 1.00 40.34 102 GLU A C 1
ATOM 723 O O . GLU A 1 102 ? 38.358 -31.258 -38.344 1.00 40.43 102 GLU A O 1
ATOM 729 N N . ARG A 1 103 ? 36.643 -29.908 -37.730 1.00 38.76 103 ARG A N 1
ATOM 730 C CA . ARG A 1 103 ? 37.502 -28.737 -37.623 1.00 39.03 103 ARG A CA 1
ATOM 731 C C . ARG A 1 103 ? 38.720 -29.029 -36.739 1.00 38.88 103 ARG A C 1
ATOM 732 O O . ARG A 1 103 ? 39.854 -28.688 -37.094 1.00 38.40 103 ARG A O 1
ATOM 740 N N . LEU A 1 104 ? 38.472 -29.669 -35.596 1.00 38.39 104 LEU A N 1
ATOM 741 C CA . LEU A 1 104 ? 39.494 -29.913 -34.584 1.00 36.92 104 LEU A CA 1
ATOM 742 C C . LEU A 1 104 ? 40.360 -31.107 -34.955 1.00 37.68 104 LEU A C 1
ATOM 743 O O . LEU A 1 104 ? 41.554 -31.148 -34.642 1.00 34.55 104 LEU A O 1
ATOM 748 N N . ILE A 1 105 ? 39.765 -32.090 -35.620 1.00 37.51 105 ILE A N 1
ATOM 749 C CA . ILE A 1 105 ? 40.547 -33.209 -36.160 1.00 37.69 105 ILE A CA 1
ATOM 750 C C . ILE A 1 105 ? 41.616 -32.764 -37.186 1.00 39.88 105 ILE A C 1
ATOM 751 O O . ILE A 1 105 ? 42.798 -33.192 -37.147 1.00 38.29 105 ILE A O 1
ATOM 761 N N . LYS A 1 106 ? 41.177 -31.917 -38.114 1.00 41.17 106 LYS A N 1
ATOM 762 C CA . LYS A 1 106 ? 42.085 -31.302 -39.065 1.00 42.84 106 LYS A CA 1
ATOM 763 C C . LYS A 1 106 ? 43.043 -30.395 -38.306 1.00 42.68 106 LYS A C 1
ATOM 764 O O . LYS A 1 106 ? 44.235 -30.458 -38.525 1.00 44.94 106 LYS A O 1
ATOM 770 N N . LYS A 1 107 ? 42.542 -29.576 -37.387 1.00 43.02 107 LYS A N 1
ATOM 771 C CA . LYS A 1 107 ? 43.406 -28.592 -36.735 1.00 41.54 107 LYS A CA 1
ATOM 772 C C . LYS A 1 107 ? 44.237 -29.198 -35.631 1.00 41.29 107 LYS A C 1
ATOM 773 O O . LYS A 1 107 ? 44.593 -28.474 -34.705 1.00 43.20 107 LYS A O 1
ATOM 779 N N . LEU A 1 108 ? 44.510 -30.503 -35.667 1.00 38.96 108 LEU A N 1
ATOM 780 C CA . LEU A 1 108 ? 45.103 -31.153 -34.484 1.00 38.22 108 LEU A CA 1
ATOM 781 C C . LEU A 1 108 ? 45.909 -32.383 -34.874 1.00 39.21 108 LEU A C 1
ATOM 782 O O . LEU A 1 108 ? 46.967 -32.673 -34.296 1.00 37.95 108 LEU A O 1
ATOM 787 N N . GLY A 1 109 ? 45.408 -33.117 -35.854 1.00 39.50 109 GLY A N 1
ATOM 788 C CA . GLY A 1 109 ? 46.196 -34.198 -36.410 1.00 38.79 109 GLY A CA 1
ATOM 789 C C . GLY A 1 109 ? 45.355 -35.411 -36.717 1.00 38.37 109 GLY A C 1
ATOM 790 O O . GLY A 1 109 ? 44.143 -35.318 -36.921 1.00 38.40 109 GLY A O 1
ATOM 791 N N . GLU A 1 110 ? 46.034 -36.554 -36.744 1.00 36.34 110 GLU A N 1
ATOM 792 C CA . GLU A 1 110 ? 45.488 -37.809 -37.168 1.00 33.80 110 GLU A CA 1
ATOM 793 C C . GLU A 1 110 ? 45.658 -38.775 -36.045 1.00 31.24 110 GLU A C 1
ATOM 794 O O . GLU A 1 110 ? 45.314 -39.956 -36.146 1.00 29.67 110 GLU A O 1
ATOM 800 N N . HIS A 1 111 ? 46.236 -38.260 -34.963 1.00 29.42 111 HIS A N 1
ATOM 801 C CA . HIS A 1 111 ? 46.086 -38.888 -33.640 1.00 29.16 111 HIS A CA 1
ATOM 802 C C . HIS A 1 111 ? 44.852 -38.416 -32.837 1.00 25.35 111 HIS A C 1
ATOM 803 O O . HIS A 1 111 ? 44.630 -38.896 -31.734 1.00 22.73 111 HIS A O 1
ATOM 810 N N . ALA A 1 112 ? 44.128 -37.432 -33.379 1.00 25.77 112 ALA A N 1
ATOM 811 C CA . ALA A 1 112 ? 42.798 -36.936 -32.907 1.00 23.92 112 ALA A CA 1
ATOM 812 C C . ALA A 1 112 ? 41.594 -37.791 -33.348 1.00 24.59 112 ALA A C 1
ATOM 813 O O . ALA A 1 112 ? 41.355 -37.960 -34.536 1.00 24.07 112 ALA A O 1
ATOM 815 N N . TYR A 1 113 ? 40.827 -38.320 -32.397 1.00 26.93 113 TYR A N 1
ATOM 816 C CA . TYR A 1 113 ? 39.651 -39.163 -32.721 1.00 29.26 113 TYR A CA 1
ATOM 817 C C . TYR A 1 113 ? 38.321 -38.648 -32.098 1.00 27.88 113 TYR A C 1
ATOM 818 O O . TYR A 1 113 ? 38.309 -38.163 -30.968 1.00 29.24 113 TYR A O 1
ATOM 827 N N . PRO A 1 114 ? 37.203 -38.750 -32.844 1.00 26.97 114 PRO A N 1
ATOM 828 C CA . PRO A 1 114 ? 35.896 -38.261 -32.364 1.00 25.64 114 PRO A CA 1
ATOM 829 C C . PRO A 1 114 ? 35.255 -39.208 -31.372 1.00 24.69 114 PRO A C 1
ATOM 830 O O . PRO A 1 114 ? 35.404 -40.412 -31.492 1.00 23.15 114 PRO A O 1
ATOM 834 N N . PHE A 1 115 ? 34.535 -38.661 -30.396 1.00 24.50 115 PHE A N 1
ATOM 835 C CA . PHE A 1 115 ? 33.586 -39.417 -29.611 1.00 20.41 115 PHE A CA 1
ATOM 836 C C . PHE A 1 115 ? 32.328 -38.547 -29.500 1.00 21.68 115 PHE A C 1
ATOM 837 O O . PHE A 1 115 ? 32.396 -37.302 -29.482 1.00 23.86 115 PHE A O 1
ATOM 845 N N . THR A 1 116 ? 31.178 -39.205 -29.459 1.00 18.83 116 THR A N 1
ATOM 846 C CA . THR A 1 116 ? 29.895 -38.537 -29.373 1.00 20.33 116 THR A CA 1
ATOM 847 C C . THR A 1 116 ? 28.999 -39.332 -28.430 1.00 20.50 116 THR A C 1
ATOM 848 O O . THR A 1 116 ? 28.926 -40.565 -28.552 1.00 19.58 116 THR A O 1
ATOM 855 N N . PHE A 1 117 ? 28.365 -38.657 -27.467 1.00 19.86 117 PHE A N 1
ATOM 856 C CA . PHE A 1 117 ? 27.262 -39.233 -26.690 1.00 18.80 117 PHE A CA 1
ATOM 857 C C . PHE A 1 117 ? 25.930 -38.511 -26.970 1.00 19.21 117 PHE A C 1
ATOM 858 O O . PHE A 1 117 ? 25.906 -37.317 -27.209 1.00 20.02 117 PHE A O 1
ATOM 866 N N . GLU A 1 118 ? 24.810 -39.212 -26.926 1.00 19.70 118 GLU A N 1
ATOM 867 C CA . GLU A 1 118 ? 23.537 -38.519 -26.846 1.00 21.70 118 GLU A CA 1
ATOM 868 C C . GLU A 1 118 ? 22.948 -38.871 -25.523 1.00 21.47 118 GLU A C 1
ATOM 869 O O . GLU A 1 118 ? 22.834 -40.047 -25.170 1.00 23.60 118 GLU A O 1
ATOM 875 N N . ILE A 1 119 ? 22.668 -37.854 -24.737 1.00 19.59 119 ILE A N 1
ATOM 876 C CA . ILE A 1 119 ? 22.041 -38.064 -23.436 1.00 19.71 119 ILE A CA 1
ATOM 877 C C . ILE A 1 119 ? 20.523 -38.132 -23.562 1.00 20.11 119 ILE A C 1
ATOM 878 O O . ILE A 1 119 ? 19.907 -37.195 -24.032 1.00 24.82 119 ILE A O 1
ATOM 886 N N . PRO A 1 120 ? 19.943 -39.264 -23.155 1.00 20.99 120 PRO A N 1
ATOM 887 C CA . PRO A 1 120 ? 18.520 -39.470 -23.057 1.00 18.84 120 PRO A CA 1
ATOM 888 C C . PRO A 1 120 ? 17.919 -38.293 -22.319 1.00 19.77 120 PRO A C 1
ATOM 889 O O . PRO A 1 120 ? 18.434 -37.829 -21.279 1.00 17.52 120 PRO A O 1
ATOM 893 N N . PRO A 1 121 ? 16.852 -37.726 -22.872 1.00 18.02 121 PRO A N 1
ATOM 894 C CA . PRO A 1 121 ? 16.258 -36.519 -22.281 1.00 18.88 121 PRO A CA 1
ATOM 895 C C . PRO A 1 121 ? 15.563 -36.739 -20.919 1.00 22.07 121 PRO A C 1
ATOM 896 O O . PRO A 1 121 ? 15.428 -35.811 -20.082 1.00 22.36 121 PRO A O 1
ATOM 900 N N . ASN A 1 122 ? 15.137 -37.967 -20.666 1.00 19.83 122 ASN A N 1
ATOM 901 C CA . ASN A 1 122 ? 14.470 -38.277 -19.395 1.00 17.61 122 ASN A CA 1
ATOM 902 C C . ASN A 1 122 ? 15.391 -38.405 -18.139 1.00 17.41 122 ASN A C 1
ATOM 903 O O . ASN A 1 122 ? 14.905 -38.426 -17.014 1.00 14.20 122 ASN A O 1
ATOM 908 N N . LEU A 1 123 ? 16.714 -38.425 -18.313 1.00 15.55 123 LEU A N 1
ATOM 909 C CA . LEU A 1 123 ? 17.616 -38.370 -17.159 1.00 13.81 123 LEU A CA 1
ATOM 910 C C . LEU A 1 123 ? 17.542 -37.030 -16.440 1.00 15.27 123 LEU A C 1
ATOM 911 O O . LEU A 1 123 ? 17.354 -35.983 -17.070 1.00 20.18 123 LEU A O 1
ATOM 916 N N . PRO A 1 124 ? 17.700 -37.029 -15.111 1.00 14.71 124 PRO A N 1
ATOM 917 C CA . PRO A 1 124 ? 17.709 -35.743 -14.372 1.00 13.40 124 PRO A CA 1
ATOM 918 C C . PRO A 1 124 ? 18.855 -34.862 -14.814 1.00 14.74 124 PRO A C 1
ATOM 919 O O . PRO A 1 124 ? 19.919 -35.393 -15.209 1.00 12.21 124 PRO A O 1
ATOM 923 N N . CYS A 1 125 ? 18.660 -33.537 -14.708 1.00 11.25 125 CYS A N 1
ATOM 924 C CA . CYS A 1 125 ? 19.699 -32.539 -14.979 1.00 14.86 125 CYS A CA 1
ATOM 925 C C . CYS A 1 125 ? 20.676 -32.485 -13.819 1.00 13.50 125 CYS A C 1
ATOM 926 O O . CYS A 1 125 ? 20.394 -32.962 -12.727 1.00 15.18 125 CYS A O 1
ATOM 929 N N . SER A 1 126 ? 21.830 -31.912 -14.046 1.00 11.35 126 SER A N 1
ATOM 930 C CA . SER A 1 126 ? 22.776 -31.686 -12.950 1.00 11.32 126 SER A CA 1
ATOM 931 C C . SER A 1 126 ? 22.160 -30.896 -11.811 1.00 12.74 126 SER A C 1
ATOM 932 O O . SER A 1 126 ? 21.561 -29.851 -12.050 1.00 13.17 126 SER A O 1
ATOM 935 N N . VAL A 1 127 ? 22.339 -31.351 -10.583 1.00 11.46 127 VAL A N 1
ATOM 936 C CA . VAL A 1 127 ? 21.769 -30.673 -9.429 1.00 13.77 127 VAL A CA 1
ATOM 937 C C . VAL A 1 127 ? 22.570 -31.068 -8.223 1.00 17.83 127 VAL A C 1
ATOM 938 O O . VAL A 1 127 ? 22.997 -32.222 -8.110 1.00 22.76 127 VAL A O 1
ATOM 948 N N . THR A 1 128 ? 22.852 -30.101 -7.357 1.00 18.84 128 THR A N 1
ATOM 949 C CA . THR A 1 128 ? 23.533 -30.341 -6.092 1.00 22.45 128 THR A CA 1
ATOM 950 C C . THR A 1 128 ? 22.814 -29.645 -4.993 1.00 24.04 128 THR A C 1
ATOM 951 O O . THR A 1 128 ? 22.465 -28.481 -5.125 1.00 23.70 128 THR A O 1
ATOM 958 N N . LEU A 1 129 ? 22.622 -30.340 -3.883 1.00 24.76 129 LEU A N 1
ATOM 959 C CA . LEU A 1 129 ? 21.987 -29.739 -2.713 1.00 25.86 129 LEU A CA 1
ATOM 960 C C . LEU A 1 129 ? 22.892 -29.903 -1.500 1.00 29.28 129 LEU A C 1
ATOM 961 O O . LEU A 1 129 ? 23.337 -31.024 -1.222 1.00 28.55 129 LEU A O 1
ATOM 966 N N . GLN A 1 130 ? 23.216 -28.788 -0.826 1.00 31.88 130 GLN A N 1
ATOM 967 C CA . GLN A 1 130 ? 23.985 -28.826 0.445 1.00 32.84 130 GLN A CA 1
ATOM 968 C C . GLN A 1 130 ? 23.146 -28.370 1.617 1.00 32.78 130 GLN A C 1
ATOM 969 O O . GLN A 1 130 ? 22.639 -29.203 2.369 1.00 34.85 130 GLN A O 1
ATOM 971 N N . ALA A 1 139 ? 25.028 -33.654 2.011 1.00 23.42 139 ALA A N 1
ATOM 972 C CA . ALA A 1 139 ? 24.951 -33.272 0.593 1.00 23.45 139 ALA A CA 1
ATOM 973 C C . ALA A 1 139 ? 24.749 -34.401 -0.422 1.00 21.37 139 ALA A C 1
ATOM 974 O O . ALA A 1 139 ? 25.241 -35.510 -0.250 1.00 19.46 139 ALA A O 1
ATOM 976 N N . CYS A 1 140 ? 24.094 -34.039 -1.525 1.00 17.76 140 CYS A N 1
ATOM 977 C CA . CYS A 1 140 ? 23.811 -34.984 -2.587 1.00 15.73 140 CYS A CA 1
ATOM 978 C C . CYS A 1 140 ? 23.509 -34.300 -3.902 1.00 12.56 140 CYS A C 1
ATOM 979 O O . CYS A 1 140 ? 23.351 -33.081 -3.983 1.00 13.13 140 CYS A O 1
ATOM 982 N N . GLY A 1 141 ? 23.532 -35.135 -4.935 1.00 11.42 141 GLY A N 1
ATOM 983 C CA . GLY A 1 141 ? 23.232 -34.699 -6.287 1.00 11.20 141 GLY A CA 1
ATOM 984 C C . GLY A 1 141 ? 23.294 -35.727 -7.403 1.00 9.88 141 GLY A C 1
ATOM 985 O O . GLY A 1 141 ? 23.601 -36.913 -7.214 1.00 11.65 141 GLY A O 1
ATOM 986 N N . VAL A 1 142 ? 23.037 -35.205 -8.588 1.00 6.40 142 VAL A N 1
ATOM 987 C CA . VAL A 1 142 ? 23.179 -35.876 -9.796 1.00 11.67 142 VAL A CA 1
ATOM 988 C C . VAL A 1 142 ? 24.324 -35.209 -10.582 1.00 11.65 142 VAL A C 1
ATOM 989 O O . VAL A 1 142 ? 24.289 -33.998 -10.823 1.00 11.14 142 VAL A O 1
ATOM 999 N N . ASP A 1 143 ? 25.266 -36.005 -11.074 1.00 10.85 143 ASP A N 1
ATOM 1000 C CA . ASP A 1 143 ? 26.423 -35.539 -11.825 1.00 15.86 143 ASP A CA 1
ATOM 1001 C C . ASP A 1 143 ? 26.604 -36.350 -13.059 1.00 14.15 143 ASP A C 1
ATOM 1002 O O . ASP A 1 143 ? 26.233 -37.511 -13.045 1.00 14.67 143 ASP A O 1
ATOM 1007 N N . TYR A 1 144 ? 27.284 -35.762 -14.066 1.00 13.10 144 TYR A N 1
ATOM 1008 C CA . TYR A 1 144 ? 27.578 -36.311 -15.367 1.00 9.11 144 TYR A CA 1
ATOM 1009 C C . TYR A 1 144 ? 29.090 -36.271 -15.501 1.00 14.95 144 TYR A C 1
ATOM 1010 O O . TYR A 1 144 ? 29.707 -35.231 -15.389 1.00 15.28 144 TYR A O 1
ATOM 1019 N N . GLU A 1 145 ? 29.711 -37.421 -15.695 1.00 11.32 145 GLU A N 1
ATOM 1020 C CA . GLU A 1 145 ? 31.129 -37.394 -15.765 1.00 16.14 145 GLU A CA 1
ATOM 1021 C C . GLU A 1 145 ? 31.568 -38.005 -17.067 1.00 15.45 145 GLU A C 1
ATOM 1022 O O . GLU A 1 145 ? 31.157 -39.124 -17.375 1.00 16.92 145 GLU A O 1
ATOM 1028 N N . VAL A 1 146 ? 32.375 -37.285 -17.846 1.00 16.90 146 VAL A N 1
ATOM 1029 C CA . VAL A 1 146 ? 33.048 -37.900 -19.018 1.00 16.83 146 VAL A CA 1
ATOM 1030 C C . VAL A 1 146 ? 34.400 -38.451 -18.642 1.00 17.05 146 VAL A C 1
ATOM 1031 O O . VAL A 1 146 ? 35.152 -37.745 -18.000 1.00 18.44 146 VAL A O 1
ATOM 1041 N N . LYS A 1 147 ? 34.682 -39.705 -19.018 1.00 17.49 147 LYS A N 1
ATOM 1042 C CA . LYS A 1 147 ? 35.913 -40.407 -18.617 1.00 19.23 147 LYS A CA 1
ATOM 1043 C C . LYS A 1 147 ? 36.545 -41.017 -19.867 1.00 18.64 147 LYS A C 1
ATOM 1044 O O . LYS A 1 147 ? 35.929 -41.874 -20.537 1.00 17.60 147 LYS A O 1
ATOM 1050 N N . ALA A 1 148 ? 37.717 -40.491 -20.237 1.00 15.88 148 ALA A N 1
ATOM 1051 C CA . ALA A 1 148 ? 38.527 -41.117 -21.292 1.00 17.47 148 ALA A CA 1
ATOM 1052 C C . ALA A 1 148 ? 39.740 -41.891 -20.720 1.00 18.51 148 ALA A C 1
ATOM 1053 O O . ALA A 1 148 ? 40.480 -41.379 -19.876 1.00 14.50 148 ALA A O 1
ATOM 1055 N N . PHE A 1 149 ? 39.909 -43.134 -21.192 1.00 21.61 149 PHE A N 1
ATOM 1056 C CA . PHE A 1 149 ? 41.002 -44.018 -20.748 1.00 24.06 149 PHE A CA 1
ATOM 1057 C C . PHE A 1 149 ? 41.588 -44.958 -21.854 1.00 25.57 149 PHE A C 1
ATOM 1058 O O . PHE A 1 149 ? 40.978 -45.200 -22.898 1.00 23.20 149 PHE A O 1
ATOM 1066 N N . CYS A 1 150 ? 42.783 -45.488 -21.605 1.00 28.91 150 CYS A N 1
ATOM 1067 C CA . CYS A 1 150 ? 43.384 -46.488 -22.504 1.00 32.71 150 CYS A CA 1
ATOM 1068 C C . CYS A 1 150 ? 43.374 -47.844 -21.830 1.00 32.36 150 CYS A C 1
ATOM 1069 O O . CYS A 1 150 ? 43.782 -47.916 -20.689 1.00 33.10 150 CYS A O 1
ATOM 1072 N N . ALA A 1 151 ? 42.882 -48.900 -22.485 1.00 34.59 151 ALA A N 1
ATOM 1073 C CA . ALA A 1 151 ? 42.812 -50.231 -21.856 1.00 37.87 151 ALA A CA 1
ATOM 1074 C C . ALA A 1 151 ? 42.305 -51.361 -22.787 1.00 39.83 151 ALA A C 1
ATOM 1075 O O . ALA A 1 151 ? 41.453 -51.105 -23.632 1.00 41.21 151 ALA A O 1
ATOM 1077 N N . GLU A 1 152 ? 42.758 -52.605 -22.591 1.00 41.53 152 GLU A N 1
ATOM 1078 C CA . GLU A 1 152 ? 42.495 -53.737 -23.547 1.00 44.42 152 GLU A CA 1
ATOM 1079 C C . GLU A 1 152 ? 41.006 -54.119 -23.761 1.00 45.01 152 GLU A C 1
ATOM 1080 O O . GLU A 1 152 ? 40.501 -54.011 -24.878 1.00 44.59 152 GLU A O 1
ATOM 1086 N N . ASN A 1 153 ? 40.337 -54.618 -22.722 1.00 46.91 153 ASN A N 1
ATOM 1087 C CA . ASN A 1 153 ? 38.888 -54.787 -22.744 1.00 48.50 153 ASN A CA 1
ATOM 1088 C C . ASN A 1 153 ? 38.211 -53.607 -22.050 1.00 49.90 153 ASN A C 1
ATOM 1089 O O . ASN A 1 153 ? 38.903 -52.716 -21.548 1.00 50.08 153 ASN A O 1
ATOM 1094 N N . LEU A 1 154 ? 36.877 -53.583 -21.993 1.00 50.60 154 LEU A N 1
ATOM 1095 C CA . LEU A 1 154 ? 36.183 -52.619 -21.107 1.00 52.37 154 LEU A CA 1
ATOM 1096 C C . LEU A 1 154 ? 36.275 -52.993 -19.626 1.00 53.88 154 LEU A C 1
ATOM 1097 O O . LEU A 1 154 ? 36.171 -52.129 -18.763 1.00 54.17 154 LEU A O 1
ATOM 1102 N N . GLU A 1 155 ? 36.430 -54.285 -19.339 1.00 55.68 155 GLU A N 1
ATOM 1103 C CA . GLU A 1 155 ? 36.579 -54.772 -17.967 1.00 56.58 155 GLU A CA 1
ATOM 1104 C C . GLU A 1 155 ? 38.047 -54.944 -17.644 1.00 55.28 155 GLU A C 1
ATOM 1105 O O . GLU A 1 155 ? 38.613 -56.004 -17.892 1.00 56.17 155 GLU A O 1
ATOM 1111 N N . GLU A 1 156 ? 38.664 -53.893 -17.110 1.00 54.22 156 GLU A N 1
ATOM 1112 C CA . GLU A 1 156 ? 40.113 -53.846 -16.898 1.00 53.19 156 GLU A CA 1
ATOM 1113 C C . GLU A 1 156 ? 40.487 -52.776 -15.878 1.00 53.16 156 GLU A C 1
ATOM 1114 O O . GLU A 1 156 ? 39.675 -51.927 -15.532 1.00 53.63 156 GLU A O 1
ATOM 1120 N N . LYS A 1 157 ? 41.732 -52.801 -15.415 1.00 53.96 157 LYS A N 1
ATOM 1121 C CA . LYS A 1 157 ? 42.172 -51.900 -14.353 1.00 53.76 157 LYS A CA 1
ATOM 1122 C C . LYS A 1 157 ? 42.476 -50.514 -14.904 1.00 54.00 157 LYS A C 1
ATOM 1123 O O . LYS A 1 157 ? 43.486 -50.321 -15.584 1.00 53.86 157 LYS A O 1
ATOM 1129 N N . ILE A 1 158 ? 41.609 -49.548 -14.592 1.00 54.23 158 ILE A N 1
ATOM 1130 C CA . ILE A 1 158 ? 41.824 -48.138 -14.972 1.00 54.00 158 ILE A CA 1
ATOM 1131 C C . ILE A 1 158 ? 42.880 -47.437 -14.109 1.00 53.79 158 ILE A C 1
ATOM 1132 O O . ILE A 1 158 ? 42.785 -47.463 -12.889 1.00 55.28 158 ILE A O 1
ATOM 1140 N N . HIS A 1 159 ? 43.868 -46.792 -14.726 1.00 52.47 159 HIS A N 1
ATOM 1141 C CA . HIS A 1 159 ? 44.888 -46.102 -13.921 1.00 51.59 159 HIS A CA 1
ATOM 1142 C C . HIS A 1 159 ? 44.711 -44.587 -13.995 1.00 50.57 159 HIS A C 1
ATOM 1143 O O . HIS A 1 159 ? 45.010 -43.956 -15.006 1.00 49.82 159 HIS A O 1
ATOM 1150 N N . LYS A 1 160 ? 44.207 -44.012 -12.909 1.00 50.43 160 LYS A N 1
ATOM 1151 C CA . LYS A 1 160 ? 44.111 -42.558 -12.774 1.00 49.66 160 LYS A CA 1
ATOM 1152 C C . LYS A 1 160 ? 45.443 -41.880 -13.100 1.00 47.68 160 LYS A C 1
ATOM 1153 O O . LYS A 1 160 ? 45.998 -41.154 -12.283 1.00 49.80 160 LYS A O 1
ATOM 1159 N N . ARG A 1 161 ? 45.968 -42.125 -14.289 1.00 44.58 161 ARG A N 1
ATOM 1160 C CA . ARG A 1 161 ? 47.307 -41.649 -14.593 1.00 40.83 161 ARG A CA 1
ATOM 1161 C C . ARG A 1 161 ? 47.403 -41.370 -16.070 1.00 38.41 161 ARG A C 1
ATOM 1162 O O . ARG A 1 161 ? 47.916 -40.324 -16.483 1.00 35.29 161 ARG A O 1
ATOM 1170 N N . ASN A 1 162 ? 46.903 -42.320 -16.861 1.00 35.94 162 ASN A N 1
ATOM 1171 C CA . ASN A 1 162 ? 46.671 -42.089 -18.285 1.00 36.40 162 ASN A CA 1
ATOM 1172 C C . ASN A 1 162 ? 45.161 -42.089 -18.667 1.00 36.14 162 ASN A C 1
ATOM 1173 O O . ASN A 1 162 ? 44.805 -42.447 -19.794 1.00 36.95 162 ASN A O 1
ATOM 1178 N N . SER A 1 163 ? 44.286 -41.718 -17.730 1.00 32.39 163 SER A N 1
ATOM 1179 C CA . SER A 1 163 ? 42.861 -41.497 -18.040 1.00 30.78 163 SER A CA 1
ATOM 1180 C C . SER A 1 163 ? 42.522 -40.056 -17.704 1.00 27.15 163 SER A C 1
ATOM 1181 O O . SER A 1 163 ? 43.281 -39.382 -16.991 1.00 23.36 163 SER A O 1
ATOM 1184 N N . VAL A 1 164 ? 41.407 -39.572 -18.243 1.00 25.12 164 VAL A N 1
ATOM 1185 C CA . VAL A 1 164 ? 40.963 -38.193 -17.943 1.00 22.55 164 VAL A CA 1
ATOM 1186 C C . VAL A 1 164 ? 39.418 -38.131 -17.676 1.00 21.08 164 VAL A C 1
ATOM 1187 O O . VAL A 1 164 ? 38.632 -38.818 -18.329 1.00 19.52 164 VAL A O 1
ATOM 1197 N N . ARG A 1 165 ? 39.046 -37.337 -16.668 1.00 19.47 165 ARG A N 1
ATOM 1198 C CA . ARG A 1 165 ? 37.724 -37.231 -16.148 1.00 24.56 165 ARG A CA 1
ATOM 1199 C C . ARG A 1 165 ? 37.357 -35.771 -16.114 1.00 24.04 165 ARG A C 1
ATOM 1200 O O . ARG A 1 165 ? 38.169 -34.955 -15.652 1.00 24.15 165 ARG A O 1
ATOM 1208 N N . LEU A 1 166 ? 36.160 -35.483 -16.640 1.00 20.24 166 LEU A N 1
ATOM 1209 C CA . LEU A 1 166 ? 35.533 -34.170 -16.837 1.00 21.69 166 LEU A CA 1
ATOM 1210 C C . LEU A 1 166 ? 34.122 -34.188 -16.329 1.00 18.48 166 LEU A C 1
ATOM 1211 O O . LEU A 1 166 ? 33.350 -35.044 -16.749 1.00 18.80 166 LEU A O 1
ATOM 1216 N N . VAL A 1 167 ? 33.758 -33.249 -15.456 1.00 18.81 167 VAL A N 1
ATOM 1217 C CA . VAL A 1 167 ? 32.375 -33.121 -15.051 1.00 15.58 167 VAL A CA 1
ATOM 1218 C C . VAL A 1 167 ? 31.706 -32.120 -16.012 1.00 20.00 167 VAL A C 1
ATOM 1219 O O . VAL A 1 167 ? 32.015 -30.937 -16.002 1.00 23.28 167 VAL A O 1
ATOM 1229 N N . ILE A 1 168 ? 30.826 -32.644 -16.864 1.00 16.78 168 ILE A N 1
ATOM 1230 C CA . ILE A 1 168 ? 29.963 -31.837 -17.720 1.00 13.98 168 ILE A CA 1
ATOM 1231 C C . ILE A 1 168 ? 28.607 -31.646 -17.013 1.00 13.75 168 ILE A C 1
ATOM 1232 O O . ILE A 1 168 ? 28.305 -32.318 -16.013 1.00 15.10 168 ILE A O 1
ATOM 1240 N N . ARG A 1 169 ? 27.805 -30.710 -17.495 1.00 13.41 169 ARG A N 1
ATOM 1241 C CA . ARG A 1 169 ? 26.435 -30.566 -16.960 1.00 15.47 169 ARG A CA 1
ATOM 1242 C C . ARG A 1 169 ? 25.380 -30.768 -18.038 1.00 14.38 169 ARG A C 1
ATOM 1243 O O . ARG A 1 169 ? 25.596 -30.366 -19.194 1.00 13.78 169 ARG A O 1
ATOM 1251 N N . LYS A 1 170 ? 24.254 -31.387 -17.659 1.00 14.82 170 LYS A N 1
ATOM 1252 C CA . LYS A 1 170 ? 23.010 -31.220 -18.411 1.00 14.22 170 LYS A CA 1
ATOM 1253 C C . LYS A 1 170 ? 22.159 -30.119 -17.723 1.00 12.94 170 LYS A C 1
ATOM 1254 O O . LYS A 1 170 ? 21.923 -30.165 -16.522 1.00 13.68 170 LYS A O 1
ATOM 1260 N N . VAL A 1 171 ? 21.788 -29.073 -18.462 1.00 13.33 171 VAL A N 1
ATOM 1261 C CA . VAL A 1 171 ? 20.948 -27.970 -17.902 1.00 11.59 171 VAL A CA 1
ATOM 1262 C C . VAL A 1 171 ? 19.628 -27.936 -18.645 1.00 15.67 171 VAL A C 1
ATOM 1263 O O . VAL A 1 171 ? 19.599 -28.253 -19.842 1.00 14.47 171 VAL A O 1
ATOM 1273 N N . GLN A 1 172 ? 18.529 -27.601 -17.956 1.00 15.00 172 GLN A N 1
ATOM 1274 C CA . GLN A 1 172 ? 17.244 -27.697 -18.600 1.00 12.53 172 GLN A CA 1
ATOM 1275 C C . GLN A 1 172 ? 16.764 -26.352 -19.203 1.00 16.69 172 GLN A C 1
ATOM 1276 O O . GLN A 1 172 ? 16.609 -25.334 -18.493 1.00 14.03 172 GLN A O 1
ATOM 1282 N N . TYR A 1 173 ? 16.480 -26.374 -20.513 1.00 14.58 173 TYR A N 1
ATOM 1283 C CA . TYR A 1 173 ? 15.717 -25.332 -21.179 1.00 16.54 173 TYR A CA 1
ATOM 1284 C C . TYR A 1 173 ? 14.243 -25.696 -21.310 1.00 15.51 173 TYR A C 1
ATOM 1285 O O . TYR A 1 173 ? 13.919 -26.856 -21.452 1.00 15.60 173 TYR A O 1
ATOM 1294 N N . ALA A 1 174 ? 13.371 -24.699 -21.362 1.00 15.24 174 ALA A N 1
ATOM 1295 C CA . ALA A 1 174 ? 12.011 -24.884 -21.904 1.00 15.44 174 ALA A CA 1
ATOM 1296 C C . ALA A 1 174 ? 11.503 -23.607 -22.510 1.00 16.81 174 ALA A C 1
ATOM 1297 O O . ALA A 1 174 ? 11.832 -22.525 -21.973 1.00 14.30 174 ALA A O 1
ATOM 1299 N N . PRO A 1 175 ? 10.681 -23.690 -23.601 1.00 14.76 175 PRO A N 1
ATOM 1300 C CA . PRO A 1 175 ? 10.155 -22.403 -24.124 1.00 15.31 175 PRO A CA 1
ATOM 1301 C C . PRO A 1 175 ? 9.050 -21.769 -23.252 1.00 16.04 175 PRO A C 1
ATOM 1302 O O . PRO A 1 175 ? 8.383 -22.456 -22.448 1.00 17.63 175 PRO A O 1
ATOM 1306 N N . GLU A 1 176 ? 8.855 -20.468 -23.428 1.00 15.33 176 GLU A N 1
ATOM 1307 C CA . GLU A 1 176 ? 7.716 -19.766 -22.819 1.00 19.34 176 GLU A CA 1
ATOM 1308 C C . GLU A 1 176 ? 6.413 -20.338 -23.365 1.00 19.41 176 GLU A C 1
ATOM 1309 O O . GLU A 1 176 ? 6.375 -20.873 -24.495 1.00 19.54 176 GLU A O 1
ATOM 1315 N N . ARG A 1 177 ? 5.363 -20.269 -22.540 1.00 24.64 177 ARG A N 1
ATOM 1316 C CA . ARG A 1 177 ? 4.037 -20.909 -22.777 1.00 20.87 177 ARG A CA 1
ATOM 1317 C C . ARG A 1 177 ? 3.115 -19.856 -23.405 1.00 23.50 177 ARG A C 1
ATOM 1318 O O . ARG A 1 177 ? 3.054 -18.685 -22.966 1.00 19.67 177 ARG A O 1
ATOM 1326 N N . PRO A 1 178 ? 2.367 -20.250 -24.438 1.00 26.78 178 PRO A N 1
ATOM 1327 C CA . PRO A 1 178 ? 1.274 -19.460 -24.933 1.00 30.17 178 PRO A CA 1
ATOM 1328 C C . PRO A 1 178 ? 0.198 -19.299 -23.843 1.00 32.38 178 PRO A C 1
ATOM 1329 O O . PRO A 1 178 ? 0.039 -20.154 -22.955 1.00 28.97 178 PRO A O 1
ATOM 1333 N N . GLY A 1 179 ? -0.572 -18.228 -23.905 1.00 36.19 179 GLY A N 1
ATOM 1334 C CA . GLY A 1 179 ? -1.914 -18.242 -23.271 1.00 41.60 179 GLY A CA 1
ATOM 1335 C C . GLY A 1 179 ? -1.872 -17.608 -21.890 1.00 43.06 179 GLY A C 1
ATOM 1336 O O . GLY A 1 179 ? -0.966 -16.816 -21.628 1.00 44.57 179 GLY A O 1
ATOM 1337 N N . PRO A 1 180 ? -2.836 -17.960 -20.991 1.00 45.02 180 PRO A N 1
ATOM 1338 C CA . PRO A 1 180 ? -2.995 -17.223 -19.701 1.00 42.40 180 PRO A CA 1
ATOM 1339 C C . PRO A 1 180 ? -1.806 -17.376 -18.750 1.00 36.82 180 PRO A C 1
ATOM 1340 O O . PRO A 1 180 ? -1.249 -18.440 -18.688 1.00 37.01 180 PRO A O 1
ATOM 1344 N N . GLN A 1 181 ? -1.464 -16.338 -17.994 1.00 33.15 181 GLN A N 1
ATOM 1345 C CA . GLN A 1 181 ? -0.412 -16.415 -16.996 1.00 34.63 181 GLN A CA 1
ATOM 1346 C C . GLN A 1 181 ? -0.933 -17.055 -15.719 1.00 37.72 181 GLN A C 1
ATOM 1347 O O . GLN A 1 181 ? -2.101 -17.402 -15.599 1.00 32.25 181 GLN A O 1
ATOM 1353 N N . PRO A 1 182 ? -0.053 -17.174 -14.717 1.00 40.05 182 PRO A N 1
ATOM 1354 C CA . PRO A 1 182 ? -0.414 -17.700 -13.384 1.00 40.06 182 PRO A CA 1
ATOM 1355 C C . PRO A 1 182 ? -1.242 -16.767 -12.517 1.00 40.40 182 PRO A C 1
ATOM 1356 O O . PRO A 1 182 ? -0.952 -15.568 -12.479 1.00 42.41 182 PRO A O 1
ATOM 1360 N N . THR A 1 183 ? -2.206 -17.343 -11.792 1.00 36.56 183 THR A N 1
ATOM 1361 C CA . THR A 1 183 ? -3.219 -16.576 -11.073 1.00 34.79 183 THR A CA 1
ATOM 1362 C C . THR A 1 183 ? -3.783 -17.321 -9.865 1.00 31.02 183 THR A C 1
ATOM 1363 O O . THR A 1 183 ? -4.049 -18.514 -9.934 1.00 32.11 183 THR A O 1
ATOM 1370 N N . ALA A 1 184 ? -3.948 -16.609 -8.755 1.00 25.12 184 ALA A N 1
ATOM 1371 C CA . ALA A 1 184 ? -4.267 -17.211 -7.496 1.00 20.22 184 ALA A CA 1
ATOM 1372 C C . ALA A 1 184 ? -5.112 -16.232 -6.784 1.00 18.69 184 ALA A C 1
ATOM 1373 O O . ALA A 1 184 ? -4.911 -15.057 -6.886 1.00 19.72 184 ALA A O 1
ATOM 1375 N N . GLU A 1 185 ? -6.056 -16.692 -6.007 1.00 17.29 185 GLU A N 1
ATOM 1376 C CA . GLU A 1 185 ? -6.753 -15.721 -5.179 1.00 20.99 185 GLU A CA 1
ATOM 1377 C C . GLU A 1 185 ? -7.319 -16.284 -3.908 1.00 18.76 185 GLU A C 1
ATOM 1378 O O . GLU A 1 185 ? -7.573 -17.476 -3.804 1.00 21.17 185 GLU A O 1
ATOM 1384 N N . THR A 1 186 ? -7.500 -15.430 -2.924 1.00 17.76 186 THR A N 1
ATOM 1385 C CA . THR A 1 186 ? -7.956 -15.950 -1.633 1.00 15.42 186 THR A CA 1
ATOM 1386 C C . THR A 1 186 ? -8.918 -14.936 -1.004 1.00 15.32 186 THR A C 1
ATOM 1387 O O . THR A 1 186 ? -8.875 -13.759 -1.336 1.00 12.58 186 THR A O 1
ATOM 1394 N N . THR A 1 187 ? -9.764 -15.404 -0.088 1.00 13.02 187 THR A N 1
ATOM 1395 C CA . THR A 1 187 ? -10.718 -14.589 0.615 1.00 12.03 187 THR A CA 1
ATOM 1396 C C . THR A 1 187 ? -10.696 -14.998 2.053 1.00 14.54 187 THR A C 1
ATOM 1397 O O . THR A 1 187 ? -10.806 -16.193 2.367 1.00 14.08 187 THR A O 1
ATOM 1404 N N . ARG A 1 188 ? -10.529 -14.012 2.933 1.00 12.97 188 ARG A N 1
ATOM 1405 C CA . ARG A 1 188 ? -10.584 -14.227 4.364 1.00 14.27 188 ARG A CA 1
ATOM 1406 C C . ARG A 1 188 ? -11.735 -13.490 5.016 1.00 14.60 188 ARG A C 1
ATOM 1407 O O . ARG A 1 188 ? -11.916 -12.296 4.750 1.00 14.36 188 ARG A O 1
ATOM 1415 N N . GLN A 1 189 ? -12.475 -14.186 5.896 1.00 14.50 189 GLN A N 1
ATOM 1416 C CA . GLN A 1 189 ? -13.358 -13.548 6.865 1.00 11.60 189 GLN A CA 1
ATOM 1417 C C . GLN A 1 189 ? -12.794 -13.749 8.234 1.00 13.67 189 GLN A C 1
ATOM 1418 O O . GLN A 1 189 ? -12.405 -14.888 8.585 1.00 12.99 189 GLN A O 1
ATOM 1424 N N . PHE A 1 190 ? -12.695 -12.656 8.984 1.00 11.46 190 PHE A N 1
ATOM 1425 C CA . PHE A 1 190 ? -12.039 -12.639 10.299 1.00 12.80 190 PHE A CA 1
ATOM 1426 C C . PHE A 1 190 ? -13.091 -12.866 11.360 1.00 12.73 190 PHE A C 1
ATOM 1427 O O . PHE A 1 190 ? -14.281 -12.766 11.105 1.00 9.45 190 PHE A O 1
ATOM 1435 N N . LEU A 1 191 ? -12.652 -13.187 12.552 1.00 14.98 191 LEU A N 1
ATOM 1436 C CA . LEU A 1 191 ? -13.542 -13.423 13.636 1.00 19.69 191 LEU A CA 1
ATOM 1437 C C . LEU A 1 191 ? -14.620 -12.355 13.752 1.00 22.27 191 LEU A C 1
ATOM 1438 O O . LEU A 1 191 ? -14.415 -11.147 13.526 1.00 22.50 191 LEU A O 1
ATOM 1443 N N . MET A 1 192 ? -15.810 -12.783 14.116 1.00 27.71 192 MET A N 1
ATOM 1444 C CA . MET A 1 192 ? -16.833 -11.796 14.375 1.00 32.90 192 MET A CA 1
ATOM 1445 C C . MET A 1 192 ? -17.300 -11.054 13.137 1.00 33.89 192 MET A C 1
ATOM 1446 O O . MET A 1 192 ? -18.170 -10.189 13.238 1.00 35.69 192 MET A O 1
ATOM 1451 N N . SER A 1 193 ? -16.688 -11.272 11.985 1.00 32.08 193 SER A N 1
ATOM 1452 C CA . SER A 1 193 ? -17.118 -10.443 10.843 1.00 29.44 193 SER A CA 1
ATOM 1453 C C . SER A 1 193 ? -17.549 -11.358 9.671 1.00 27.91 193 SER A C 1
ATOM 1454 O O . SER A 1 193 ? -17.214 -12.533 9.628 1.00 30.25 193 SER A O 1
ATOM 1457 N N . ASP A 1 194 ? -18.258 -10.814 8.706 1.00 26.67 194 ASP A N 1
ATOM 1458 C CA . ASP A 1 194 ? -18.473 -11.567 7.479 1.00 24.56 194 ASP A CA 1
ATOM 1459 C C . ASP A 1 194 ? -18.015 -10.766 6.241 1.00 21.82 194 ASP A C 1
ATOM 1460 O O . ASP A 1 194 ? -18.145 -11.218 5.100 1.00 19.28 194 ASP A O 1
ATOM 1465 N N . LYS A 1 195 ? -17.460 -9.586 6.463 1.00 16.46 195 LYS A N 1
ATOM 1466 C CA . LYS A 1 195 ? -16.806 -8.867 5.393 1.00 16.78 195 LYS A CA 1
ATOM 1467 C C . LYS A 1 195 ? -15.484 -9.526 4.979 1.00 18.03 195 LYS A C 1
ATOM 1468 O O . LYS A 1 195 ? -14.674 -9.967 5.817 1.00 15.52 195 LYS A O 1
ATOM 1474 N N . PRO A 1 196 ? -15.329 -9.689 3.681 1.00 18.05 196 PRO A N 1
ATOM 1475 C CA . PRO A 1 196 ? -14.189 -10.359 3.093 1.00 18.79 196 PRO A CA 1
ATOM 1476 C C . PRO A 1 196 ? -12.955 -9.405 2.924 1.00 16.46 196 PRO A C 1
ATOM 1477 O O . PRO A 1 196 ? -13.096 -8.216 2.636 1.00 14.87 196 PRO A O 1
ATOM 1481 N N . LEU A 1 197 ? -11.772 -9.929 3.190 1.00 15.47 197 LEU A N 1
ATOM 1482 C CA . LEU A 1 197 ? -10.507 -9.402 2.608 1.00 13.90 197 LEU A CA 1
ATOM 1483 C C . LEU A 1 197 ? -10.107 -10.304 1.457 1.00 15.79 197 LEU A C 1
ATOM 1484 O O . LEU A 1 197 ? -9.862 -11.486 1.669 1.00 13.54 197 LEU A O 1
ATOM 1489 N N . HIS A 1 198 ? -10.096 -9.775 0.247 1.00 15.66 198 HIS A N 1
ATOM 1490 C CA . HIS A 1 198 ? -9.854 -10.531 -0.971 1.00 19.58 198 HIS A CA 1
ATOM 1491 C C . HIS A 1 198 ? -8.484 -10.174 -1.541 1.00 17.12 198 HIS A C 1
ATOM 1492 O O . HIS A 1 198 ? -8.146 -8.993 -1.671 1.00 17.63 198 HIS A O 1
ATOM 1499 N N . LEU A 1 199 ? -7.677 -11.201 -1.836 1.00 17.43 199 LEU A N 1
ATOM 1500 C CA . LEU A 1 199 ? -6.367 -11.031 -2.462 1.00 14.06 199 LEU A CA 1
ATOM 1501 C C . LEU A 1 199 ? -6.314 -11.802 -3.774 1.00 15.07 199 LEU A C 1
ATOM 1502 O O . LEU A 1 199 ? -6.591 -13.006 -3.803 1.00 14.40 199 LEU A O 1
ATOM 1507 N N . GLU A 1 200 ? -5.954 -11.117 -4.860 1.00 15.11 200 GLU A N 1
ATOM 1508 C CA . GLU A 1 200 ? -5.575 -11.778 -6.109 1.00 18.83 200 GLU A CA 1
ATOM 1509 C C . GLU A 1 200 ? -4.228 -11.345 -6.603 1.00 14.84 200 GLU A C 1
ATOM 1510 O O . GLU A 1 200 ? -3.858 -10.164 -6.487 1.00 14.14 200 GLU A O 1
ATOM 1516 N N . ALA A 1 201 ? -3.491 -12.291 -7.177 1.00 14.10 201 ALA A N 1
ATOM 1517 C CA . ALA A 1 201 ? -2.112 -12.028 -7.641 1.00 16.70 201 ALA A CA 1
ATOM 1518 C C . ALA A 1 201 ? -1.950 -12.808 -8.914 1.00 16.92 201 ALA A C 1
ATOM 1519 O O . ALA A 1 201 ? -2.641 -13.784 -9.103 1.00 16.75 201 ALA A O 1
ATOM 1521 N N . SER A 1 202 ? -1.127 -12.330 -9.828 1.00 15.80 202 SER A N 1
ATOM 1522 C CA . SER A 1 202 ? -0.677 -13.146 -10.935 1.00 17.33 202 SER A CA 1
ATOM 1523 C C . SER A 1 202 ? 0.785 -12.812 -11.291 1.00 17.04 202 SER A C 1
ATOM 1524 O O . SER A 1 202 ? 1.346 -11.774 -10.903 1.00 18.12 202 SER A O 1
ATOM 1527 N N . LEU A 1 203 ? 1.390 -13.651 -12.094 1.00 19.45 203 LEU A N 1
ATOM 1528 C CA . LEU A 1 203 ? 2.760 -13.412 -12.481 1.00 19.47 203 LEU A CA 1
ATOM 1529 C C . LEU A 1 203 ? 2.770 -12.954 -13.944 1.00 17.71 203 LEU A C 1
ATOM 1530 O O . LEU A 1 203 ? 1.875 -13.278 -14.678 1.00 16.55 203 LEU A O 1
ATOM 1535 N N . ASP A 1 204 ? 3.783 -12.230 -14.406 1.00 17.34 204 ASP A N 1
ATOM 1536 C CA . ASP A 1 204 ? 3.792 -11.833 -15.824 1.00 17.14 204 ASP A CA 1
ATOM 1537 C C . ASP A 1 204 ? 4.115 -13.046 -16.738 1.00 18.20 204 ASP A C 1
ATOM 1538 O O . ASP A 1 204 ? 3.858 -12.988 -17.947 1.00 18.46 204 ASP A O 1
ATOM 1543 N N . LYS A 1 205 ? 4.634 -14.158 -16.186 1.00 16.69 205 LYS A N 1
ATOM 1544 C CA . LYS A 1 205 ? 4.988 -15.329 -17.067 1.00 16.86 205 LYS A CA 1
ATOM 1545 C C . LYS A 1 205 ? 4.752 -16.647 -16.379 1.00 15.27 205 LYS A C 1
ATOM 1546 O O . LYS A 1 205 ? 4.624 -16.670 -15.173 1.00 16.56 205 LYS A O 1
ATOM 1552 N N . GLU A 1 206 ? 4.713 -17.751 -17.110 1.00 12.13 206 GLU A N 1
ATOM 1553 C CA . GLU A 1 206 ? 4.840 -19.050 -16.451 1.00 12.82 206 GLU A CA 1
ATOM 1554 C C . GLU A 1 206 ? 6.264 -19.590 -16.389 1.00 12.08 206 GLU A C 1
ATOM 1555 O O . GLU A 1 206 ? 6.623 -20.335 -15.496 1.00 12.39 206 GLU A O 1
ATOM 1561 N N . ILE A 1 207 ? 7.059 -19.219 -17.393 1.00 14.09 207 ILE A N 1
ATOM 1562 C CA . ILE A 1 207 ? 8.402 -19.673 -17.560 1.00 17.50 207 ILE A CA 1
ATOM 1563 C C . ILE A 1 207 ? 9.380 -18.507 -17.449 1.00 15.61 207 ILE A C 1
ATOM 1564 O O . ILE A 1 207 ? 9.288 -17.525 -18.233 1.00 18.21 207 ILE A O 1
ATOM 1572 N N . TYR A 1 208 ? 10.264 -18.580 -16.460 1.00 17.13 208 TYR A N 1
ATOM 1573 C CA . TYR A 1 208 ? 11.348 -17.624 -16.191 1.00 17.01 208 TYR A CA 1
ATOM 1574 C C . TYR A 1 208 ? 12.713 -18.254 -16.371 1.00 18.47 208 TYR A C 1
ATOM 1575 O O . TYR A 1 208 ? 12.872 -19.446 -16.114 1.00 16.26 208 TYR A O 1
ATOM 1584 N N . TYR A 1 209 ? 13.683 -17.446 -16.793 1.00 16.76 209 TYR A N 1
ATOM 1585 C CA . TYR A 1 209 ? 15.076 -17.885 -17.000 1.00 16.63 209 TYR A CA 1
ATOM 1586 C C . TYR A 1 209 ? 15.964 -17.338 -15.894 1.00 17.97 209 TYR A C 1
ATOM 1587 O O . TYR A 1 209 ? 15.613 -16.337 -15.244 1.00 19.95 209 TYR A O 1
ATOM 1596 N N . HIS A 1 210 ? 17.104 -17.976 -15.649 1.00 15.98 210 HIS A N 1
ATOM 1597 C CA . HIS A 1 210 ? 17.979 -17.508 -14.627 1.00 13.52 210 HIS A CA 1
ATOM 1598 C C . HIS A 1 210 ? 18.267 -16.029 -14.833 1.00 16.02 210 HIS A C 1
ATOM 1599 O O . HIS A 1 210 ? 18.529 -15.643 -15.932 1.00 11.29 210 HIS A O 1
ATOM 1606 N N . GLY A 1 211 ? 18.243 -15.220 -13.776 1.00 16.09 211 GLY A N 1
ATOM 1607 C CA . GLY A 1 211 ? 18.615 -13.832 -13.894 1.00 13.52 211 GLY A CA 1
ATOM 1608 C C . GLY A 1 211 ? 17.414 -12.980 -14.303 1.00 14.49 211 GLY A C 1
ATOM 1609 O O . GLY A 1 211 ? 17.484 -11.770 -14.244 1.00 15.62 211 GLY A O 1
ATOM 1610 N N . GLU A 1 212 ? 16.330 -13.608 -14.743 1.00 12.38 212 GLU A N 1
ATOM 1611 C CA . GLU A 1 212 ? 15.102 -12.865 -15.238 1.00 16.53 212 GLU A CA 1
ATOM 1612 C C . GLU A 1 212 ? 14.169 -12.378 -14.113 1.00 14.02 212 GLU A C 1
ATOM 1613 O O . GLU A 1 212 ? 13.775 -13.106 -13.214 1.00 16.71 212 GLU A O 1
ATOM 1619 N N . PRO A 1 213 ? 13.816 -11.115 -14.148 1.00 14.94 213 PRO A N 1
ATOM 1620 C CA . PRO A 1 213 ? 12.935 -10.596 -13.097 1.00 14.90 213 PRO A CA 1
ATOM 1621 C C . PRO A 1 213 ? 11.488 -11.137 -13.197 1.00 14.65 213 PRO A C 1
ATOM 1622 O O . PRO A 1 213 ? 10.944 -11.352 -14.284 1.00 11.10 213 PRO A O 1
ATOM 1626 N N . ILE A 1 214 ? 10.854 -11.297 -12.052 1.00 15.29 214 ILE A N 1
ATOM 1627 C CA . ILE A 1 214 ? 9.496 -11.778 -12.003 1.00 15.13 214 ILE A CA 1
ATOM 1628 C C . ILE A 1 214 ? 8.604 -10.636 -11.614 1.00 17.21 214 ILE A C 1
ATOM 1629 O O . ILE A 1 214 ? 8.866 -9.993 -10.593 1.00 14.76 214 ILE A O 1
ATOM 1637 N N . SER A 1 215 ? 7.594 -10.320 -12.421 1.00 14.44 215 SER A N 1
ATOM 1638 C CA . SER A 1 215 ? 6.652 -9.223 -12.040 1.00 18.22 215 SER A CA 1
ATOM 1639 C C . SER A 1 215 ? 5.414 -9.827 -11.477 1.00 16.12 215 SER A C 1
ATOM 1640 O O . SER A 1 215 ? 4.883 -10.791 -12.026 1.00 16.67 215 SER A O 1
ATOM 1643 N N . VAL A 1 216 ? 5.041 -9.326 -10.307 1.00 18.87 216 VAL A N 1
ATOM 1644 C CA . VAL A 1 216 ? 3.887 -9.811 -9.576 1.00 17.40 216 VAL A CA 1
ATOM 1645 C C . VAL A 1 216 ? 2.786 -8.740 -9.503 1.00 17.57 216 VAL A C 1
ATOM 1646 O O . VAL A 1 216 ? 3.013 -7.689 -8.886 1.00 18.41 216 VAL A O 1
ATOM 1656 N N . ASN A 1 217 ? 1.625 -8.993 -10.096 1.00 15.32 217 ASN A N 1
ATOM 1657 C CA . ASN A 1 217 ? 0.463 -8.083 -10.027 0.50 12.86 217 ASN A CA 1
ATOM 1658 C C . ASN A 1 217 ? -0.386 -8.440 -8.811 1.00 17.34 217 ASN A C 1
ATOM 1659 O O . ASN A 1 217 ? -0.787 -9.588 -8.616 1.00 17.55 217 ASN A O 1
ATOM 1664 N N . VAL A 1 218 ? -0.530 -7.493 -7.905 1.00 16.57 218 VAL A N 1
ATOM 1665 C CA . VAL A 1 218 ? -1.203 -7.693 -6.668 1.00 16.91 218 VAL A CA 1
ATOM 1666 C C . VAL A 1 218 ? -2.468 -6.764 -6.639 1.00 19.52 218 VAL A C 1
ATOM 1667 O O . VAL A 1 218 ? -2.346 -5.545 -6.890 1.00 15.07 218 VAL A O 1
ATOM 1677 N N . HIS A 1 219 ? -3.657 -7.351 -6.368 1.00 15.73 219 HIS A N 1
ATOM 1678 C CA . HIS A 1 219 ? -4.944 -6.712 -6.264 0.50 14.73 219 HIS A CA 1
ATOM 1679 C C . HIS A 1 219 ? -5.561 -7.144 -4.940 1.00 17.01 219 HIS A C 1
ATOM 1680 O O . HIS A 1 219 ? -5.855 -8.349 -4.728 1.00 16.75 219 HIS A O 1
ATOM 1687 N N . VAL A 1 220 ? -5.764 -6.172 -4.048 1.00 14.09 220 VAL A N 1
ATOM 1688 C CA . VAL A 1 220 ? -6.468 -6.331 -2.773 1.00 12.03 220 VAL A CA 1
ATOM 1689 C C . VAL A 1 220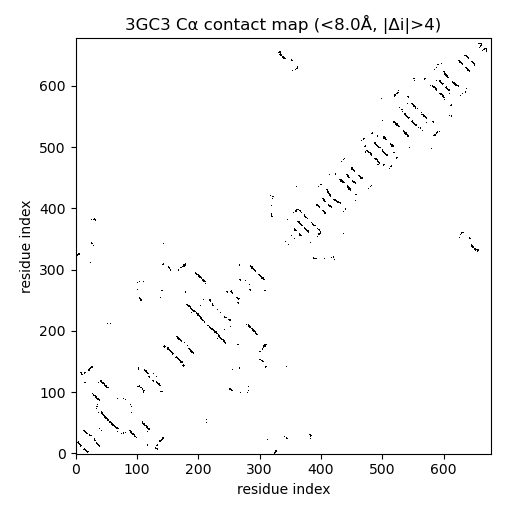 ? -7.830 -5.558 -2.777 1.00 15.39 220 VAL A C 1
ATOM 1690 O O . VAL A 1 220 ? -7.901 -4.359 -3.148 1.00 13.77 220 VAL A O 1
ATOM 1700 N N . THR A 1 221 ? -8.895 -6.230 -2.366 1.00 12.70 221 THR A N 1
ATOM 1701 C CA . THR A 1 221 ? -10.146 -5.583 -1.988 1.00 16.12 221 THR A CA 1
ATOM 1702 C C . THR A 1 221 ? -10.320 -5.821 -0.514 1.00 14.93 221 THR A C 1
ATOM 1703 O O . THR A 1 221 ? -10.550 -6.919 -0.094 1.00 14.29 221 THR A O 1
ATOM 1710 N N . ASN A 1 222 ? -10.139 -4.785 0.281 1.00 16.65 222 ASN A N 1
ATOM 1711 C CA . ASN A 1 222 ? -10.305 -4.896 1.690 1.00 15.07 222 ASN A CA 1
ATOM 1712 C C . ASN A 1 222 ? -11.670 -4.346 2.169 1.00 16.50 222 ASN A C 1
ATOM 1713 O O . ASN A 1 222 ? -11.827 -3.130 2.433 1.00 13.41 222 ASN A O 1
ATOM 1718 N N . ASN A 1 223 ? -12.677 -5.215 2.298 1.00 17.49 223 ASN A N 1
ATOM 1719 C CA . ASN A 1 223 ? -13.973 -4.751 2.777 1.00 15.87 223 ASN A CA 1
ATOM 1720 C C . ASN A 1 223 ? -14.129 -4.905 4.263 1.00 17.23 223 ASN A C 1
ATOM 1721 O O . ASN A 1 223 ? -15.250 -4.831 4.760 1.00 15.95 223 ASN A O 1
ATOM 1726 N N . THR A 1 224 ? -13.050 -5.247 4.968 1.00 15.72 224 THR A N 1
ATOM 1727 C CA . THR A 1 224 ? -13.126 -5.486 6.412 1.00 14.65 224 THR A CA 1
ATOM 1728 C C . THR A 1 224 ? -12.901 -4.181 7.208 1.00 17.20 224 THR A C 1
ATOM 1729 O O . THR A 1 224 ? -12.810 -3.095 6.634 1.00 14.83 224 THR A O 1
ATOM 1736 N N . ASN A 1 225 ? -12.826 -4.275 8.528 1.00 14.92 225 ASN A N 1
ATOM 1737 C CA . ASN A 1 225 ? -12.379 -3.129 9.274 1.00 17.25 225 ASN A CA 1
ATOM 1738 C C . ASN A 1 225 ? -10.966 -3.305 9.749 1.00 16.15 225 ASN A C 1
ATOM 1739 O O . ASN A 1 225 ? -10.584 -2.634 10.680 1.00 18.22 225 ASN A O 1
ATOM 1744 N N . LYS A 1 226 ? -10.188 -4.215 9.157 1.00 13.95 226 LYS A N 1
ATOM 1745 C CA . LYS A 1 226 ? -8.767 -4.305 9.509 1.00 16.43 226 LYS A CA 1
ATOM 1746 C C . LYS A 1 226 ? -7.979 -3.562 8.461 1.00 14.57 226 LYS A C 1
ATOM 1747 O O . LYS A 1 226 ? -8.467 -3.337 7.351 1.00 15.54 226 LYS A O 1
ATOM 1753 N N . THR A 1 227 ? -6.777 -3.142 8.834 1.00 16.92 227 THR A N 1
ATOM 1754 C CA . THR A 1 227 ? -5.826 -2.533 7.919 1.00 16.21 227 THR A CA 1
ATOM 1755 C C . THR A 1 227 ? -4.724 -3.497 7.588 1.00 15.66 227 THR A C 1
ATOM 1756 O O . THR A 1 227 ? -4.152 -4.085 8.488 1.00 18.31 227 THR A O 1
ATOM 1763 N N . VAL A 1 228 ? -4.444 -3.690 6.307 1.00 14.29 228 VAL A N 1
ATOM 1764 C CA . VAL A 1 228 ? -3.156 -4.280 5.872 1.00 14.72 228 VAL A CA 1
ATOM 1765 C C . VAL A 1 228 ? -2.008 -3.307 6.130 1.00 14.30 228 VAL A C 1
ATOM 1766 O O . VAL A 1 228 ? -2.035 -2.187 5.617 1.00 14.40 228 VAL A O 1
ATOM 1776 N N . LYS A 1 229 ? -1.090 -3.726 7.009 1.00 14.69 229 LYS A N 1
ATOM 1777 C CA . LYS A 1 229 ? 0.080 -2.935 7.483 1.00 17.21 229 LYS A CA 1
ATOM 1778 C C . LYS A 1 229 ? 1.232 -3.011 6.479 1.00 16.99 229 LYS A C 1
ATOM 1779 O O . LYS A 1 229 ? 1.929 -2.019 6.247 1.00 20.53 229 LYS A O 1
ATOM 1785 N N . LYS A 1 230 ? 1.449 -4.175 5.856 1.00 17.09 230 LYS A N 1
ATOM 1786 C CA . LYS A 1 230 ? 2.510 -4.247 4.809 1.00 17.72 230 LYS A CA 1
ATOM 1787 C C . LYS A 1 230 ? 2.268 -5.370 3.878 1.00 16.78 230 LYS A C 1
ATOM 1788 O O . LYS A 1 230 ? 1.387 -6.183 4.137 1.00 14.96 230 LYS A O 1
ATOM 1794 N N . ILE A 1 231 ? 3.072 -5.416 2.801 1.00 14.96 231 ILE A N 1
ATOM 1795 C CA . ILE A 1 231 ? 3.010 -6.520 1.828 1.00 16.40 231 ILE A CA 1
ATOM 1796 C C . ILE A 1 231 ? 4.391 -7.163 1.595 1.00 18.10 231 ILE A C 1
ATOM 1797 O O . ILE A 1 231 ? 5.410 -6.448 1.447 1.00 17.14 231 ILE A O 1
ATOM 1805 N N . LYS A 1 232 ? 4.413 -8.505 1.585 1.00 17.16 232 LYS A N 1
ATOM 1806 C CA . LYS A 1 232 ? 5.657 -9.273 1.567 1.00 14.91 232 LYS A CA 1
ATOM 1807 C C . LYS A 1 232 ? 5.539 -10.222 0.448 1.00 15.77 232 LYS A C 1
ATOM 1808 O O . LYS A 1 232 ? 4.486 -10.850 0.253 1.00 16.66 232 LYS A O 1
ATOM 1814 N N . ILE A 1 233 ? 6.545 -10.201 -0.411 1.00 16.16 233 ILE A N 1
ATOM 1815 C CA . ILE A 1 233 ? 6.556 -11.059 -1.565 1.00 20.05 233 ILE A CA 1
ATOM 1816 C C . ILE A 1 233 ? 7.844 -11.836 -1.501 1.00 21.31 233 ILE A C 1
ATOM 1817 O O . ILE A 1 233 ? 8.897 -11.233 -1.312 1.00 22.29 233 ILE A O 1
ATOM 1825 N N . SER A 1 234 ? 7.783 -13.164 -1.627 1.00 20.41 234 SER A N 1
ATOM 1826 C CA . SER A 1 234 ? 9.012 -13.984 -1.642 1.00 21.45 234 SER A CA 1
ATOM 1827 C C . SER A 1 234 ? 8.964 -14.987 -2.788 1.00 21.73 234 SER A C 1
ATOM 1828 O O . SER A 1 234 ? 7.898 -15.241 -3.363 1.00 21.08 234 SER A O 1
ATOM 1831 N N . VAL A 1 235 ? 10.156 -15.423 -3.218 1.00 21.45 235 VAL A N 1
ATOM 1832 C CA . VAL A 1 235 ? 10.330 -16.533 -4.128 1.00 18.64 235 VAL A CA 1
ATOM 1833 C C . VAL A 1 235 ? 10.914 -17.662 -3.279 1.00 19.53 235 VAL A C 1
ATOM 1834 O O . VAL A 1 235 ? 11.929 -17.466 -2.582 1.00 17.45 235 VAL A O 1
ATOM 1844 N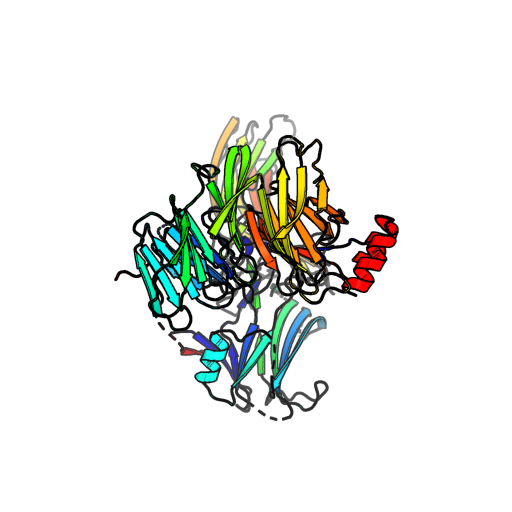 N . ARG A 1 236 ? 10.227 -18.802 -3.245 1.00 19.97 236 ARG A N 1
ATOM 1845 C CA . ARG A 1 236 ? 10.690 -19.914 -2.419 1.00 22.83 236 ARG A CA 1
ATOM 1846 C C . ARG A 1 236 ? 11.017 -21.096 -3.337 1.00 21.03 236 ARG A C 1
ATOM 1847 O O . ARG A 1 236 ? 10.286 -21.353 -4.309 1.00 16.54 236 ARG A O 1
ATOM 1855 N N . GLN A 1 237 ? 12.157 -21.750 -3.089 1.00 20.27 237 GLN A N 1
ATOM 1856 C CA . GLN A 1 237 ? 12.443 -23.058 -3.707 1.00 16.51 237 GLN A CA 1
ATOM 1857 C C . GLN A 1 237 ? 12.037 -24.221 -2.851 1.00 17.22 237 GLN A C 1
ATOM 1858 O O . GLN A 1 237 ? 12.158 -24.121 -1.636 1.00 17.10 237 GLN A O 1
ATOM 1864 N N . TYR A 1 238 ? 11.537 -25.307 -3.457 1.00 18.09 238 TYR A N 1
ATOM 1865 C CA . TYR A 1 238 ? 11.221 -26.548 -2.765 1.00 19.13 238 TYR A CA 1
ATOM 1866 C C . TYR A 1 238 ? 12.088 -27.618 -3.372 1.00 19.28 238 TYR A C 1
ATOM 1867 O O . TYR A 1 238 ? 12.180 -27.657 -4.573 1.00 20.43 238 TYR A O 1
ATOM 1876 N N . ALA A 1 239 ? 12.768 -28.432 -2.580 1.00 18.49 239 ALA A N 1
ATOM 1877 C CA . ALA A 1 239 ? 13.658 -29.449 -3.159 1.00 20.15 239 ALA A CA 1
ATOM 1878 C C . ALA A 1 239 ? 13.402 -30.709 -2.413 1.00 19.53 239 ALA A C 1
ATOM 1879 O O . ALA A 1 239 ? 13.585 -30.690 -1.222 1.00 21.17 239 ALA A O 1
ATOM 1881 N N . ASP A 1 240 ? 12.918 -31.756 -3.063 1.00 16.76 240 ASP A N 1
ATOM 1882 C CA . ASP A 1 240 ? 12.766 -33.037 -2.444 1.00 19.23 240 ASP A CA 1
ATOM 1883 C C . ASP A 1 240 ? 13.870 -34.005 -2.787 1.00 18.56 240 ASP A C 1
ATOM 1884 O O . ASP A 1 240 ? 14.109 -34.206 -3.974 1.00 18.93 240 ASP A O 1
ATOM 1889 N N . ILE A 1 241 ? 14.496 -34.628 -1.779 1.00 19.67 241 ILE A N 1
ATOM 1890 C CA . ILE A 1 241 ? 15.428 -35.700 -1.962 1.00 18.09 241 ILE A CA 1
ATOM 1891 C C . ILE A 1 241 ? 14.607 -36.954 -2.026 1.00 18.37 241 ILE A C 1
ATOM 1892 O O . ILE A 1 241 ? 13.900 -37.278 -1.083 1.00 16.51 241 ILE A O 1
ATOM 1900 N N . CYS A 1 242 ? 14.720 -37.690 -3.115 1.00 18.59 242 CYS A N 1
ATOM 1901 C CA . CYS A 1 242 ? 13.845 -38.866 -3.346 1.00 20.46 242 CYS A CA 1
ATOM 1902 C C . CYS A 1 242 ? 14.487 -40.242 -3.221 1.00 21.38 242 CYS A C 1
ATOM 1903 O O . CYS A 1 242 ? 13.803 -41.244 -3.364 1.00 22.79 242 CYS A O 1
ATOM 1906 N N . LEU A 1 243 ? 15.803 -40.289 -3.035 1.00 19.92 243 LEU A N 1
ATOM 1907 C CA . LEU A 1 243 ? 16.540 -41.542 -2.885 1.00 21.63 243 LEU A CA 1
ATOM 1908 C C . LEU A 1 243 ? 17.202 -41.589 -1.544 1.00 21.21 243 LEU A C 1
ATOM 1909 O O . LEU A 1 243 ? 17.644 -40.560 -1.005 1.00 19.65 243 LEU A O 1
ATOM 1914 N N . PHE A 1 244 ? 17.271 -42.799 -1.016 1.00 20.79 244 PHE A N 1
ATOM 1915 C CA . PHE A 1 244 ? 18.217 -43.179 0.046 1.00 22.78 244 PHE A CA 1
ATOM 1916 C C . PHE A 1 244 ? 17.808 -42.587 1.390 1.00 23.95 244 PHE A C 1
ATOM 1917 O O . PHE A 1 244 ? 17.481 -43.301 2.341 1.00 25.07 244 PHE A O 1
ATOM 1925 N N . ASN A 1 245 ? 17.866 -41.278 1.477 1.00 26.06 245 ASN A N 1
ATOM 1926 C CA . ASN A 1 245 ? 17.499 -40.621 2.695 1.00 27.43 245 ASN A CA 1
ATOM 1927 C C . ASN A 1 245 ? 16.527 -39.480 2.368 1.00 27.53 245 ASN A C 1
ATOM 1928 O O . ASN A 1 245 ? 16.915 -38.316 2.157 1.00 27.16 245 ASN A O 1
ATOM 1933 N N . THR A 1 246 ? 15.247 -39.803 2.268 1.00 24.43 246 THR A N 1
ATOM 1934 C CA . THR A 1 246 ? 14.355 -38.770 1.730 1.00 23.26 246 THR A CA 1
ATOM 1935 C C . THR A 1 246 ? 14.131 -37.571 2.695 1.00 20.74 246 THR A C 1
ATOM 1936 O O . THR A 1 246 ? 14.228 -37.688 3.897 1.00 17.43 246 THR A O 1
ATOM 1943 N N . ALA A 1 247 ? 13.833 -36.414 2.115 1.00 20.43 247 ALA A N 1
ATOM 1944 C CA . ALA A 1 247 ? 13.780 -35.163 2.843 1.00 20.79 247 ALA A CA 1
ATOM 1945 C C . ALA A 1 247 ? 13.189 -34.123 1.912 1.00 21.26 247 ALA A C 1
ATOM 1946 O O . ALA A 1 247 ? 13.290 -34.244 0.677 1.00 19.31 247 ALA A O 1
ATOM 1948 N N . GLN A 1 248 ? 12.564 -33.111 2.517 1.00 18.85 248 GLN A N 1
ATOM 1949 C CA . GLN A 1 248 ? 12.006 -31.981 1.809 1.00 21.99 248 GLN A CA 1
ATOM 1950 C C . GLN A 1 248 ? 12.550 -30.689 2.357 1.00 23.36 248 GLN A C 1
ATOM 1951 O O . GLN A 1 248 ? 12.361 -30.396 3.507 1.00 26.98 248 GLN A O 1
ATOM 1957 N N . TYR A 1 249 ? 13.247 -29.922 1.530 1.00 24.12 249 TYR A N 1
ATOM 1958 C CA . TYR A 1 249 ? 13.731 -28.615 1.924 1.00 23.06 249 TYR A CA 1
ATOM 1959 C C . TYR A 1 249 ? 12.913 -27.499 1.311 1.00 21.97 249 TYR A C 1
ATOM 1960 O O . TYR A 1 249 ? 12.401 -27.617 0.199 1.00 22.86 249 TYR A O 1
ATOM 1969 N N . LYS A 1 250 ? 12.744 -26.436 2.076 1.00 24.61 250 LYS A N 1
ATOM 1970 C CA . LYS A 1 250 ? 12.275 -25.160 1.548 1.00 29.12 250 LYS A CA 1
ATOM 1971 C C . LYS A 1 250 ? 13.327 -24.082 1.839 1.00 26.57 250 LYS A C 1
ATOM 1972 O O . LYS A 1 250 ? 14.110 -24.210 2.716 1.00 26.93 250 LYS A O 1
ATOM 1978 N N . CYS A 1 251 ? 13.306 -22.995 1.095 1.00 26.49 251 CYS A N 1
ATOM 1979 C CA . CYS A 1 251 ? 14.320 -22.002 1.191 1.00 26.66 251 CYS A CA 1
ATOM 1980 C C . CYS A 1 251 ? 14.000 -20.793 0.294 1.00 25.36 251 CYS A C 1
ATOM 1981 O O . CYS A 1 251 ? 13.805 -20.912 -0.906 1.00 24.53 251 CYS A O 1
ATOM 1984 N N . PRO A 1 252 ? 13.926 -19.603 0.882 1.00 24.28 252 PRO A N 1
ATOM 1985 C CA . PRO A 1 252 ? 13.673 -18.369 0.099 1.00 25.63 252 PRO A CA 1
ATOM 1986 C C . PRO A 1 252 ? 14.850 -17.938 -0.761 1.00 21.70 252 PRO A C 1
ATOM 1987 O O . PRO A 1 252 ? 15.957 -17.971 -0.271 1.00 24.80 252 PRO A O 1
ATOM 1991 N N . VAL A 1 253 ? 14.629 -17.551 -2.013 1.00 20.09 253 VAL A N 1
ATOM 1992 C CA . VAL A 1 253 ? 15.714 -17.062 -2.910 1.00 19.11 253 VAL A CA 1
ATOM 1993 C C . VAL A 1 253 ? 15.471 -15.599 -3.365 1.00 21.23 253 VAL A C 1
ATOM 1994 O O . VAL A 1 253 ? 16.199 -15.098 -4.195 1.00 22.00 253 VAL A O 1
ATOM 2004 N N . ALA A 1 254 ? 14.384 -14.972 -2.879 1.00 16.57 254 ALA A N 1
ATOM 2005 C CA . ALA A 1 254 ? 14.129 -13.537 -3.018 1.00 18.17 254 ALA A CA 1
ATOM 2006 C C . ALA A 1 254 ? 13.044 -13.173 -2.012 1.00 22.57 254 ALA A C 1
ATOM 2007 O O . ALA A 1 254 ? 12.069 -13.952 -1.801 1.00 21.78 254 ALA A O 1
ATOM 2009 N N . MET A 1 255 ? 13.171 -12.012 -1.386 1.00 23.21 255 MET A N 1
ATOM 2010 C CA . MET A 1 255 ? 12.214 -11.542 -0.428 1.00 25.12 255 MET A CA 1
ATOM 2011 C C . MET A 1 255 ? 12.164 -10.027 -0.581 1.00 27.82 255 MET A C 1
ATOM 2012 O O . MET A 1 255 ? 13.222 -9.372 -0.532 1.00 25.44 255 MET A O 1
ATOM 2017 N N . GLU A 1 256 ? 10.979 -9.460 -0.823 1.00 24.90 256 GLU A N 1
ATOM 2018 C CA . GLU A 1 256 ? 10.773 -8.000 -0.715 1.00 25.35 256 GLU A CA 1
ATOM 2019 C C . GLU A 1 256 ? 9.626 -7.709 0.238 1.00 22.78 256 GLU A C 1
ATOM 2020 O O . GLU A 1 256 ? 8.625 -8.428 0.248 1.00 18.16 256 GLU A O 1
ATOM 2026 N N . GLU A 1 257 ? 9.764 -6.709 1.087 1.00 21.44 257 GLU A N 1
ATOM 2027 C CA . GLU A 1 257 ? 8.552 -6.220 1.717 1.00 24.78 257 GLU A CA 1
ATOM 2028 C C . GLU A 1 257 ? 8.335 -4.747 1.420 1.00 25.33 257 GLU A C 1
ATOM 2029 O O . GLU A 1 257 ? 9.286 -3.970 1.308 1.00 25.28 257 GLU A O 1
ATOM 2035 N N . ALA A 1 258 ? 7.073 -4.378 1.320 1.00 23.12 258 ALA A N 1
ATOM 2036 C CA . ALA A 1 258 ? 6.777 -2.991 1.076 1.00 23.21 258 ALA A CA 1
ATOM 2037 C C . ALA A 1 258 ? 5.873 -2.504 2.166 1.00 21.31 258 ALA A C 1
ATOM 2038 O O . ALA A 1 258 ? 4.942 -3.211 2.594 1.00 16.17 258 ALA A O 1
ATOM 2040 N N . ASP A 1 259 ? 6.108 -1.303 2.653 1.00 20.01 259 ASP A N 1
ATOM 2041 C CA . ASP A 1 259 ? 5.162 -0.777 3.624 1.00 25.41 259 ASP A CA 1
ATOM 2042 C C . ASP A 1 259 ? 4.027 -0.126 2.873 1.00 22.52 259 ASP A C 1
ATOM 2043 O O . ASP A 1 259 ? 3.863 1.102 2.892 1.00 26.32 259 ASP A O 1
ATOM 2048 N N . ASP A 1 260 ? 3.292 -0.921 2.143 1.00 19.65 260 ASP A N 1
ATOM 2049 C CA . ASP A 1 260 ? 2.165 -0.435 1.450 1.00 19.70 260 ASP A CA 1
ATOM 2050 C C . ASP A 1 260 ? 1.001 -0.915 2.263 1.00 17.74 260 ASP A C 1
ATOM 2051 O O . ASP A 1 260 ? 0.942 -2.091 2.631 1.00 18.24 260 ASP A O 1
ATOM 2056 N N . THR A 1 261 ? 0.066 -0.015 2.527 1.00 18.02 261 THR A N 1
ATOM 2057 C CA . THR A 1 261 ? -1.043 -0.288 3.446 1.00 13.32 261 THR A CA 1
ATOM 2058 C C . THR A 1 261 ? -2.342 -0.331 2.677 1.00 14.44 261 THR A C 1
ATOM 2059 O O . THR A 1 261 ? -2.471 0.312 1.641 1.00 13.85 261 THR A O 1
ATOM 2066 N N . VAL A 1 262 ? -3.284 -1.169 3.114 1.00 13.49 262 VAL A N 1
ATOM 2067 C CA . VAL A 1 262 ? -4.625 -1.212 2.485 1.00 11.70 262 VAL A CA 1
ATOM 2068 C C . VAL A 1 262 ? -5.586 -0.933 3.597 1.00 14.50 262 VAL A C 1
ATOM 2069 O O . VAL A 1 262 ? -5.761 -1.762 4.492 1.00 16.49 262 VAL A O 1
ATOM 2079 N N . ALA A 1 263 ? -6.200 0.257 3.552 1.00 16.28 263 ALA A N 1
ATOM 2080 C CA . ALA A 1 263 ? -7.193 0.699 4.542 1.00 14.82 263 ALA A CA 1
ATOM 2081 C C . ALA A 1 263 ? -8.532 -0.072 4.511 1.00 16.13 263 ALA A C 1
ATOM 2082 O O . ALA A 1 263 ? -8.863 -0.633 3.477 1.00 14.82 263 ALA A O 1
ATOM 2084 N N . PRO A 1 264 ? -9.304 -0.089 5.642 1.00 15.60 264 PRO A N 1
ATOM 2085 C CA . PRO A 1 264 ? -10.707 -0.595 5.570 1.00 17.80 264 PRO A CA 1
ATOM 2086 C C . PRO A 1 264 ? -11.515 -0.009 4.396 1.00 15.47 264 PRO A C 1
ATOM 2087 O O . PRO A 1 264 ? -11.374 1.157 4.045 1.00 13.92 264 PRO A O 1
ATOM 2091 N N . SER A 1 265 ? -12.313 -0.841 3.752 1.00 16.82 265 SER A N 1
ATOM 2092 C CA . SER A 1 265 ? -13.052 -0.387 2.551 1.00 19.01 265 SER A CA 1
ATOM 2093 C C . SER A 1 265 ? -12.198 0.325 1.504 1.00 20.41 265 SER A C 1
ATOM 2094 O O . SER A 1 265 ? -12.560 1.417 1.064 1.00 23.32 265 SER A O 1
ATOM 2097 N N . SER A 1 266 ? -11.106 -0.288 1.045 1.00 20.82 266 SER A N 1
ATOM 2098 C CA . SER A 1 266 ? -10.313 0.349 -0.009 1.00 21.98 266 SER A CA 1
ATOM 2099 C C . SER A 1 266 ? -9.700 -0.763 -0.900 1.00 20.00 266 SER A C 1
ATOM 2100 O O . SER A 1 266 ? -9.694 -1.941 -0.516 1.00 21.05 266 SER A O 1
ATOM 2103 N N . THR A 1 267 ? -9.307 -0.430 -2.122 1.00 17.90 267 THR A N 1
ATOM 2104 C CA . THR A 1 267 ? -8.738 -1.425 -2.998 1.00 17.74 267 THR A CA 1
ATOM 2105 C C . THR A 1 267 ? -7.281 -0.998 -3.182 1.00 16.73 267 THR A C 1
ATOM 2106 O O . THR A 1 267 ? -6.943 0.154 -2.905 1.00 14.20 267 THR A O 1
ATOM 2113 N N . PHE A 1 268 ? -6.440 -1.921 -3.652 1.00 15.22 268 PHE A N 1
ATOM 2114 C CA . PHE A 1 268 ? -5.056 -1.614 -3.880 1.00 15.10 268 PHE A CA 1
ATOM 2115 C C . PHE A 1 268 ? -4.610 -2.440 -5.103 1.00 13.40 268 PHE A C 1
ATOM 2116 O O . PHE A 1 268 ? -4.933 -3.630 -5.148 1.00 18.78 268 PHE A O 1
ATOM 2124 N N . CYS A 1 269 ? -4.046 -1.813 -6.114 0.50 3.01 269 CYS A N 1
ATOM 2125 C CA . CYS A 1 269 ? -3.398 -2.494 -7.188 0.50 6.73 269 CYS A CA 1
ATOM 2126 C C . CYS A 1 269 ? -2.016 -1.921 -7.315 0.50 5.33 269 CYS A C 1
ATOM 2127 O O . CYS A 1 269 ? -1.807 -0.746 -7.357 0.50 2.00 269 CYS A O 1
ATOM 2130 N N . LYS A 1 270 ? -1.086 -2.844 -7.423 1.00 14.88 270 LYS A N 1
ATOM 2131 C CA . LYS A 1 270 ? 0.343 -2.561 -7.624 1.00 17.02 270 LYS A CA 1
ATOM 2132 C C . LYS A 1 270 ? 1.077 -3.754 -8.219 1.00 17.93 270 LYS A C 1
ATOM 2133 O O . LYS A 1 270 ? 0.784 -4.892 -7.862 1.00 16.80 270 LYS A O 1
ATOM 2139 N N . VAL A 1 271 ? 2.014 -3.482 -9.127 1.00 19.21 271 VAL A N 1
ATOM 2140 C CA . VAL A 1 271 ? 3.012 -4.471 -9.631 1.00 19.04 271 VAL A CA 1
ATOM 2141 C C . VAL A 1 271 ? 4.335 -4.411 -8.860 1.00 18.50 271 VAL A C 1
ATOM 2142 O O . VAL A 1 271 ? 4.898 -3.336 -8.683 1.00 16.25 271 VAL A O 1
ATOM 2152 N N . TYR A 1 272 ? 4.811 -5.541 -8.369 1.00 15.46 272 TYR A N 1
ATOM 2153 C CA . TYR A 1 272 ? 6.105 -5.590 -7.686 1.00 21.21 272 TYR A CA 1
ATOM 2154 C C . TYR A 1 272 ? 7.018 -6.451 -8.519 1.00 19.64 272 TYR A C 1
ATOM 2155 O O . TYR A 1 272 ? 6.559 -7.360 -9.188 1.00 19.30 272 TYR A O 1
ATOM 2164 N N . THR A 1 273 ? 8.297 -6.181 -8.488 1.00 21.03 273 THR A N 1
ATOM 2165 C CA . THR A 1 273 ? 9.289 -6.992 -9.210 1.00 22.30 273 THR A CA 1
ATOM 2166 C C . THR A 1 273 ? 10.362 -7.546 -8.292 1.00 24.25 273 THR A C 1
ATOM 2167 O O . THR A 1 273 ? 10.909 -6.829 -7.482 1.00 23.61 273 THR A O 1
ATOM 2174 N N . LEU A 1 274 ? 10.620 -8.838 -8.436 1.00 26.17 274 LEU A N 1
ATOM 2175 C CA . LEU A 1 274 ? 11.602 -9.623 -7.668 1.00 27.56 274 LEU A CA 1
ATOM 2176 C C . LEU A 1 274 ? 12.387 -10.412 -8.665 1.00 26.95 274 LEU A C 1
ATOM 2177 O O . LEU A 1 274 ? 11.828 -10.956 -9.627 1.00 21.02 274 LEU A O 1
ATOM 2182 N N . THR A 1 275 ? 13.671 -10.582 -8.409 1.00 26.70 275 THR A N 1
ATOM 2183 C CA . THR A 1 275 ? 14.438 -11.607 -9.085 1.00 27.46 275 THR A CA 1
ATOM 2184 C C . THR A 1 275 ? 15.121 -12.636 -8.182 1.00 26.24 275 THR A C 1
ATOM 2185 O O . THR A 1 275 ? 15.899 -12.259 -7.326 1.00 23.45 275 THR A O 1
ATOM 2192 N N . PRO A 1 276 ? 14.871 -13.927 -8.386 1.00 25.20 276 PRO A N 1
ATOM 2193 C CA . PRO A 1 276 ? 15.573 -14.966 -7.622 1.00 27.67 276 PRO A CA 1
ATOM 2194 C C . PRO A 1 276 ? 17.071 -14.996 -7.946 1.00 29.18 276 PRO A C 1
ATOM 2195 O O . PRO A 1 276 ? 17.440 -14.995 -9.125 1.00 28.45 276 PRO A O 1
ATOM 2199 N N . PHE A 1 277 ? 17.929 -14.949 -6.936 1.00 33.22 277 PHE A N 1
ATOM 2200 C CA . PHE A 1 277 ? 19.370 -14.791 -7.169 1.00 38.83 277 PHE A CA 1
ATOM 2201 C C . PHE A 1 277 ? 20.199 -15.748 -6.280 1.00 38.33 277 PHE A C 1
ATOM 2202 O O . PHE A 1 277 ? 19.874 -15.964 -5.099 1.00 37.92 277 PHE A O 1
ATOM 2210 N N . LEU A 1 278 ? 21.233 -16.356 -6.852 1.00 38.73 278 LEU A N 1
ATOM 2211 C CA . LEU A 1 278 ? 22.141 -17.148 -6.040 1.00 40.97 278 LEU A CA 1
ATOM 2212 C C . LEU A 1 278 ? 23.015 -16.167 -5.190 1.00 42.08 278 LEU A C 1
ATOM 2213 O O . LEU A 1 278 ? 23.082 -16.303 -3.973 1.00 42.84 278 LEU A O 1
ATOM 2218 N N . ALA A 1 279 ? 23.591 -15.122 -5.760 1.00 44.37 279 ALA A N 1
ATOM 2219 C CA . ALA A 1 279 ? 24.521 -14.367 -4.881 1.00 52.56 279 ALA A CA 1
ATOM 2220 C C . ALA A 1 279 ? 24.012 -14.313 -3.425 1.00 53.65 279 ALA A C 1
ATOM 2221 O O . ALA A 1 279 ? 24.820 -14.369 -2.499 1.00 57.17 279 ALA A O 1
ATOM 2223 N N . LYS A 1 284 ? 23.350 -20.179 3.064 1.00 54.27 284 LYS A N 1
ATOM 2224 C CA . LYS A 1 284 ? 22.097 -20.866 2.635 1.00 54.41 284 LYS A CA 1
ATOM 2225 C C . LYS A 1 284 ? 22.198 -22.426 2.433 1.00 54.32 284 LYS A C 1
ATOM 2226 O O . LYS A 1 284 ? 22.525 -22.948 1.341 1.00 53.04 284 LYS A O 1
ATOM 2228 N N . ARG A 1 285 ? 21.891 -23.156 3.501 1.00 53.80 285 ARG A N 1
ATOM 2229 C CA . ARG A 1 285 ? 21.934 -24.603 3.440 1.00 52.41 285 ARG A CA 1
ATOM 2230 C C . ARG A 1 285 ? 20.638 -25.072 2.825 1.00 51.90 285 ARG A C 1
ATOM 2231 O O . ARG A 1 285 ? 19.627 -24.333 2.805 1.00 52.29 285 ARG A O 1
ATOM 2233 N N . GLY A 1 286 ? 20.645 -26.291 2.304 1.00 48.51 286 GLY A N 1
ATOM 2234 C CA . GLY A 1 286 ? 19.402 -26.856 1.852 1.00 41.59 286 GLY A CA 1
ATOM 2235 C C . GLY A 1 286 ? 19.013 -26.279 0.503 1.00 37.62 286 GLY A C 1
ATOM 2236 O O . GLY A 1 286 ? 17.910 -26.500 0.052 1.00 39.64 286 GLY A O 1
ATOM 2237 N N . LEU A 1 287 ? 19.890 -25.562 -0.185 1.00 32.04 287 LEU A N 1
ATOM 2238 C CA . LEU A 1 287 ? 19.410 -24.970 -1.443 1.00 26.39 287 LEU A CA 1
ATOM 2239 C C . LEU A 1 287 ? 19.843 -25.824 -2.662 1.00 21.78 287 LEU A C 1
ATOM 2240 O O . LEU A 1 287 ? 20.981 -26.214 -2.704 1.00 22.23 287 LEU A O 1
ATOM 2245 N N . ALA A 1 288 ? 18.958 -26.185 -3.588 1.00 17.56 288 ALA A N 1
ATOM 2246 C CA . ALA A 1 288 ? 19.369 -26.868 -4.817 1.00 16.11 288 ALA A CA 1
ATOM 2247 C C . ALA A 1 288 ? 19.976 -25.883 -5.811 1.00 16.31 288 ALA A C 1
ATOM 2248 O O . ALA A 1 288 ? 19.370 -24.829 -6.095 1.00 18.96 288 ALA A O 1
ATOM 2250 N N . LEU A 1 289 ? 21.132 -26.237 -6.368 1.00 14.58 289 LEU A N 1
ATOM 2251 C CA . LEU A 1 289 ? 21.918 -25.473 -7.332 1.00 13.64 289 LEU A CA 1
ATOM 2252 C C . LEU A 1 289 ? 22.117 -26.343 -8.539 1.00 16.80 289 LEU A C 1
ATOM 2253 O O . LEU A 1 289 ? 22.016 -27.570 -8.416 1.00 18.34 289 LEU A O 1
ATOM 2258 N N . ASP A 1 290 ? 22.501 -25.805 -9.695 1.00 15.57 290 ASP A N 1
ATOM 2259 C CA . ASP A 1 290 ? 22.790 -26.710 -10.817 1.00 13.79 290 ASP A CA 1
ATOM 2260 C C . ASP A 1 290 ? 24.275 -27.137 -10.967 1.00 19.01 290 ASP A C 1
ATOM 2261 O O . ASP A 1 290 ? 24.676 -27.458 -12.078 1.00 19.20 290 ASP A O 1
ATOM 2266 N N . GLY A 1 291 ? 25.076 -27.138 -9.899 1.00 19.23 291 GLY A N 1
ATOM 2267 C CA . GLY A 1 291 ? 26.480 -26.823 -10.049 1.00 23.00 291 GLY A CA 1
ATOM 2268 C C . GLY A 1 291 ? 27.036 -26.738 -8.651 1.00 25.79 291 GLY A C 1
ATOM 2269 O O . GLY A 1 291 ? 26.243 -26.746 -7.716 1.00 24.22 291 GLY A O 1
ATOM 2270 N N . LYS A 1 292 ? 28.381 -26.727 -8.509 1.00 28.61 292 LYS A N 1
ATOM 2271 C CA . LYS A 1 292 ? 29.028 -26.605 -7.215 1.00 27.62 292 LYS A CA 1
ATOM 2272 C C . LYS A 1 292 ? 29.056 -25.149 -6.829 1.00 28.76 292 LYS A C 1
ATOM 2273 O O . LYS A 1 292 ? 29.248 -24.257 -7.654 1.00 25.06 292 LYS A O 1
ATOM 2279 N N . LEU A 1 293 ? 28.860 -24.907 -5.550 1.00 30.36 293 LEU A N 1
ATOM 2280 C CA . LEU A 1 293 ? 28.650 -23.565 -5.113 1.00 35.58 293 LEU A CA 1
ATOM 2281 C C . LEU A 1 293 ? 29.901 -22.767 -5.362 1.00 37.19 293 LEU A C 1
ATOM 2282 O O . LEU A 1 293 ? 29.840 -21.556 -5.506 1.00 39.25 293 LEU A O 1
ATOM 2287 N N . LYS A 1 294 ? 31.035 -23.457 -5.422 1.00 38.20 294 LYS A N 1
ATOM 2288 C CA . LYS A 1 294 ? 32.329 -22.818 -5.658 1.00 41.03 294 LYS A CA 1
ATOM 2289 C C . LYS A 1 294 ? 32.595 -22.304 -7.103 1.00 39.67 294 LYS A C 1
ATOM 2290 O O . LYS A 1 294 ? 33.647 -21.679 -7.323 1.00 39.44 294 LYS A O 1
ATOM 2296 N N . HIS A 1 295 ? 31.736 -22.617 -8.084 1.00 34.33 295 HIS A N 1
ATOM 2297 C CA . HIS A 1 295 ? 31.979 -22.198 -9.472 1.00 32.04 295 HIS A CA 1
ATOM 2298 C C . HIS A 1 295 ? 31.154 -21.006 -9.885 1.00 33.04 295 HIS A C 1
ATOM 2299 O O . HIS A 1 295 ? 29.958 -20.871 -9.498 1.00 30.87 295 HIS A O 1
ATOM 2306 N N . GLU A 1 296 ? 31.756 -20.178 -10.737 1.00 32.19 296 GLU A N 1
ATOM 2307 C CA . GLU A 1 296 ? 31.140 -18.905 -11.118 1.00 34.28 296 GLU A CA 1
ATOM 2308 C C . GLU A 1 296 ? 29.865 -19.141 -11.909 1.00 31.09 296 GLU A C 1
ATOM 2309 O O . GLU A 1 296 ? 28.914 -18.349 -11.809 1.00 31.72 296 GLU A O 1
ATOM 2315 N N . ASP A 1 297 ? 29.845 -20.216 -12.692 1.00 26.56 297 ASP A N 1
ATOM 2316 C CA . ASP A 1 297 ? 28.741 -20.420 -13.637 1.00 25.10 297 ASP A CA 1
ATOM 2317 C C . ASP A 1 297 ? 27.543 -21.242 -13.018 1.00 21.96 297 ASP A C 1
ATOM 2318 O O . ASP A 1 297 ? 26.645 -21.662 -13.709 1.00 20.59 297 ASP A O 1
ATOM 2323 N N . THR A 1 298 ? 27.536 -21.455 -11.715 1.00 17.81 298 THR A N 1
ATOM 2324 C CA . THR A 1 298 ? 26.452 -22.154 -11.077 1.00 17.79 298 THR A CA 1
ATOM 2325 C C . THR A 1 298 ? 25.261 -21.225 -10.873 1.00 16.41 298 THR A C 1
ATOM 2326 O O . THR A 1 298 ? 25.419 -20.071 -10.585 1.00 14.26 298 THR A O 1
ATOM 2333 N N . ASN A 1 299 ? 24.067 -21.775 -10.982 1.00 18.82 299 ASN A N 1
ATOM 2334 C CA . ASN A 1 299 ? 22.801 -21.071 -10.841 1.00 17.55 299 ASN A CA 1
ATOM 2335 C C . ASN A 1 299 ? 22.017 -21.804 -9.821 1.00 18.19 299 ASN A C 1
ATOM 2336 O O . ASN A 1 299 ? 22.352 -22.954 -9.469 1.00 18.11 299 ASN A O 1
ATOM 2341 N N . LEU A 1 300 ? 20.980 -21.192 -9.300 1.00 17.29 300 LEU A N 1
ATOM 2342 C CA . LEU A 1 300 ? 19.880 -21.956 -8.737 1.00 14.95 300 LEU A CA 1
ATOM 2343 C C . LEU A 1 300 ? 19.455 -23.071 -9.650 1.00 13.74 300 LEU A C 1
ATOM 2344 O O . LEU A 1 300 ? 19.525 -22.969 -10.859 1.00 15.29 300 LEU A O 1
ATOM 2349 N N . ALA A 1 301 ? 19.029 -24.170 -9.045 1.00 10.49 301 ALA A N 1
ATOM 2350 C CA . ALA A 1 301 ? 18.598 -25.297 -9.813 1.00 12.33 301 ALA A CA 1
ATOM 2351 C C . ALA A 1 301 ? 17.343 -24.917 -10.642 1.00 17.46 301 ALA A C 1
ATOM 2352 O O . ALA A 1 301 ? 16.508 -24.112 -10.195 1.00 17.29 301 ALA A O 1
ATOM 2354 N N . SER A 1 302 ? 17.224 -25.508 -11.833 1.00 16.05 302 SER A N 1
ATOM 2355 C CA . SER A 1 302 ? 16.070 -25.336 -12.640 1.00 15.91 302 SER A CA 1
ATOM 2356 C C . SER A 1 302 ? 14.947 -26.216 -12.048 1.00 16.31 302 SER A C 1
ATOM 2357 O O . SER A 1 302 ? 15.182 -27.204 -11.314 1.00 15.42 302 SER A O 1
ATOM 2360 N N . SER A 1 303 ? 13.710 -25.834 -12.313 1.00 16.00 303 SER A N 1
ATOM 2361 C CA . SER A 1 303 ? 12.556 -26.643 -12.026 1.00 14.72 303 SER A CA 1
ATOM 2362 C C . SER A 1 303 ? 12.664 -27.995 -12.674 1.00 17.18 303 SER A C 1
ATOM 2363 O O . SER A 1 303 ? 12.979 -28.100 -13.871 1.00 15.76 303 SER A O 1
ATOM 2366 N N . THR A 1 304 ? 12.331 -29.038 -11.925 1.00 15.39 304 THR A N 1
ATOM 2367 C CA . THR A 1 304 ? 12.361 -30.350 -12.487 1.00 18.16 304 THR A CA 1
ATOM 2368 C C . THR A 1 304 ? 11.159 -30.488 -13.436 1.00 20.90 304 THR A C 1
ATOM 2369 O O . THR A 1 304 ? 10.034 -30.311 -12.981 1.00 18.88 304 THR A O 1
ATOM 2376 N N . LEU A 1 305 ? 11.360 -30.718 -14.746 1.00 23.82 305 LEU A N 1
ATOM 2377 C CA . LEU A 1 305 ? 10.219 -31.023 -15.618 1.00 27.56 305 LEU A CA 1
ATOM 2378 C C . LEU A 1 305 ? 9.817 -32.477 -15.360 1.00 33.09 305 LEU A C 1
ATOM 2379 O O . LEU A 1 305 ? 10.624 -33.414 -15.534 1.00 37.81 305 LEU A O 1
ATOM 2384 N N . LEU A 1 306 ? 8.621 -32.708 -14.883 1.00 36.84 306 LEU A N 1
ATOM 2385 C CA . LEU A 1 306 ? 8.227 -34.099 -14.690 1.00 45.84 306 LEU A CA 1
ATOM 2386 C C . LEU A 1 306 ? 7.209 -34.623 -15.763 1.00 47.84 306 LEU A C 1
ATOM 2387 O O . LEU A 1 306 ? 6.068 -34.177 -15.805 1.00 44.64 306 LEU A O 1
ATOM 2392 N N . ARG A 1 307 ? 7.660 -35.544 -16.623 1.00 52.22 307 ARG A N 1
ATOM 2393 C CA . ARG A 1 307 ? 6.789 -36.333 -17.480 1.00 56.70 307 ARG A CA 1
ATOM 2394 C C . ARG A 1 307 ? 5.632 -36.938 -16.692 1.00 57.33 307 ARG A C 1
ATOM 2395 O O . ARG A 1 307 ? 5.758 -37.172 -15.492 1.00 56.87 307 ARG A O 1
ATOM 2403 N N . GLU A 1 308 ? 4.498 -37.192 -17.335 1.00 58.13 308 GLU A N 1
ATOM 2404 C CA . GLU A 1 308 ? 3.357 -37.754 -16.592 1.00 58.97 308 GLU A CA 1
ATOM 2405 C C . GLU A 1 308 ? 3.592 -39.208 -16.184 1.00 56.50 308 GLU A C 1
ATOM 2406 O O . GLU A 1 308 ? 4.058 -39.987 -17.010 1.00 55.59 308 GLU A O 1
ATOM 2412 N N . GLY A 1 309 ? 3.292 -39.574 -14.933 1.00 54.42 309 GLY A N 1
ATOM 2413 C CA . GLY A 1 309 ? 3.910 -40.765 -14.296 1.00 54.80 309 GLY A CA 1
ATOM 2414 C C . GLY A 1 309 ? 5.354 -41.158 -14.671 1.00 53.57 309 GLY A C 1
ATOM 2415 O O . GLY A 1 309 ? 5.597 -42.265 -15.150 1.00 53.64 309 GLY A O 1
ATOM 2416 N N . ALA A 1 310 ? 6.327 -40.284 -14.459 1.00 51.51 310 ALA A N 1
ATOM 2417 C CA . ALA A 1 310 ? 7.697 -40.733 -14.605 1.00 51.09 310 ALA A CA 1
ATOM 2418 C C . ALA A 1 310 ? 8.196 -41.200 -13.264 1.00 49.67 310 ALA A C 1
ATOM 2419 O O . ALA A 1 310 ? 7.668 -40.792 -12.215 1.00 46.47 310 ALA A O 1
ATOM 2421 N N . ASN A 1 311 ? 9.225 -42.039 -13.296 1.00 48.48 311 ASN A N 1
ATOM 2422 C CA . ASN A 1 311 ? 9.852 -42.451 -12.033 1.00 46.97 311 ASN A CA 1
ATOM 2423 C C . ASN A 1 311 ? 10.528 -41.284 -11.295 1.00 46.61 311 ASN A C 1
ATOM 2424 O O . ASN A 1 311 ? 11.583 -40.785 -11.672 1.00 46.95 311 ASN A O 1
ATOM 2429 N N . ARG A 1 312 ? 9.826 -40.853 -10.256 1.00 45.70 312 ARG A N 1
ATOM 2430 C CA . ARG A 1 312 ? 10.133 -39.727 -9.428 1.00 48.08 312 ARG A CA 1
ATOM 2431 C C . ARG A 1 312 ? 11.009 -40.199 -8.289 1.00 48.67 312 ARG A C 1
ATOM 2432 O O . ARG A 1 312 ? 10.764 -39.837 -7.142 1.00 54.06 312 ARG A O 1
ATOM 2440 N N . GLU A 1 313 ? 11.997 -41.039 -8.596 1.00 46.30 313 GLU A N 1
ATOM 2441 C CA . GLU A 1 313 ? 12.888 -41.677 -7.648 1.00 42.38 313 GLU A CA 1
ATOM 2442 C C . GLU A 1 313 ? 14.193 -41.730 -8.409 1.00 39.22 313 GLU A C 1
ATOM 2443 O O . GLU A 1 313 ? 15.211 -41.372 -7.839 1.00 43.67 313 GLU A O 1
ATOM 2449 N N . ILE A 1 314 ? 14.201 -42.140 -9.688 1.00 30.84 314 ILE A N 1
ATOM 2450 C CA . ILE A 1 314 ? 15.448 -42.128 -10.476 1.00 26.66 314 ILE A CA 1
ATOM 2451 C C . ILE A 1 314 ? 15.758 -40.684 -10.940 1.00 24.21 314 ILE A C 1
ATOM 2452 O O . ILE A 1 314 ? 16.728 -40.465 -11.645 1.00 22.33 314 ILE A O 1
ATOM 2460 N N . LEU A 1 315 ? 14.977 -39.711 -10.475 1.00 15.24 315 LEU A N 1
ATOM 2461 C CA . LEU A 1 315 ? 15.336 -38.326 -10.685 1.00 18.16 315 LEU A CA 1
ATOM 2462 C C . LEU A 1 315 ? 16.191 -37.792 -9.540 1.00 17.37 315 LEU A C 1
ATOM 2463 O O . LEU A 1 315 ? 16.868 -36.788 -9.742 1.00 17.33 315 LEU A O 1
ATOM 2468 N N . GLY A 1 316 ? 16.118 -38.443 -8.375 1.00 16.00 316 GLY A N 1
ATOM 2469 C CA . GLY A 1 316 ? 16.953 -38.151 -7.214 1.00 14.73 316 GLY A CA 1
ATOM 2470 C C . GLY A 1 316 ? 16.552 -36.906 -6.444 1.00 14.78 316 GLY A C 1
ATOM 2471 O O . GLY A 1 316 ? 16.263 -36.995 -5.261 1.00 14.09 316 GLY A O 1
ATOM 2472 N N . ILE A 1 317 ? 16.579 -35.746 -7.098 1.00 16.36 317 ILE A N 1
ATOM 2473 C CA . ILE A 1 317 ? 16.119 -34.493 -6.492 1.00 17.11 317 ILE A CA 1
ATOM 2474 C C . ILE A 1 317 ? 15.047 -33.830 -7.375 1.00 16.81 317 ILE A C 1
ATOM 2475 O O . ILE A 1 317 ? 15.269 -33.609 -8.557 1.00 16.69 317 ILE A O 1
ATOM 2483 N N . ILE A 1 318 ? 13.874 -33.519 -6.804 1.00 18.62 318 ILE A N 1
ATOM 2484 C CA . ILE A 1 318 ? 12.790 -32.764 -7.465 1.00 15.36 318 ILE A CA 1
ATOM 2485 C C . ILE A 1 318 ? 12.782 -31.308 -6.990 1.00 13.98 318 ILE A C 1
ATOM 2486 O O . ILE A 1 318 ? 12.668 -31.045 -5.805 1.00 11.10 318 ILE A O 1
ATOM 2494 N N . VAL A 1 319 ? 12.971 -30.364 -7.895 1.00 14.47 319 VAL A N 1
ATOM 2495 C CA . VAL A 1 319 ? 13.065 -28.950 -7.545 1.00 15.37 319 VAL A CA 1
ATOM 2496 C C . VAL A 1 319 ? 11.874 -28.220 -8.148 1.00 15.54 319 VAL A C 1
ATOM 2497 O O . VAL A 1 319 ? 11.494 -28.494 -9.300 1.00 14.16 319 VAL A O 1
ATOM 2507 N N . SER A 1 320 ? 11.285 -27.307 -7.377 1.00 17.71 320 SER A N 1
ATOM 2508 C CA . SER A 1 320 ? 10.243 -26.439 -7.884 1.00 13.63 320 SER A CA 1
ATOM 2509 C C . SER A 1 320 ? 10.224 -25.120 -7.148 1.00 18.18 320 SER A C 1
ATOM 2510 O O . SER A 1 320 ? 10.960 -24.925 -6.192 1.00 13.71 320 SER A O 1
ATOM 2513 N N . TYR A 1 321 ? 9.393 -24.174 -7.622 1.00 17.71 321 TYR A N 1
ATOM 2514 C CA . TYR A 1 321 ? 9.504 -22.788 -7.187 1.00 15.60 321 TYR A CA 1
ATOM 2515 C C . TYR A 1 321 ? 8.099 -22.213 -7.065 1.00 16.67 321 TYR A C 1
ATOM 2516 O O . TYR A 1 321 ? 7.205 -22.546 -7.853 1.00 15.48 321 TYR A O 1
ATOM 2525 N N . LYS A 1 322 ? 7.892 -21.335 -6.110 1.00 17.06 322 LYS A N 1
ATOM 2526 C CA . LYS A 1 322 ? 6.643 -20.565 -5.990 1.00 17.91 322 LYS A CA 1
ATOM 2527 C C . LYS A 1 322 ? 6.919 -19.132 -5.636 1.00 16.81 322 LYS A C 1
ATOM 2528 O O . LYS A 1 322 ? 7.906 -18.861 -4.952 1.00 16.97 322 LYS A O 1
ATOM 2534 N N . VAL A 1 323 ? 6.064 -18.205 -6.076 1.00 19.23 323 VAL A N 1
ATOM 2535 C CA . VAL A 1 323 ? 6.006 -16.893 -5.521 1.00 13.67 323 VAL A CA 1
ATOM 2536 C C . VAL A 1 323 ? 4.932 -16.905 -4.395 1.00 19.63 323 VAL A C 1
ATOM 2537 O O . VAL A 1 323 ? 3.856 -17.495 -4.541 1.00 17.20 323 VAL A O 1
ATOM 2547 N N . LYS A 1 324 ? 5.231 -16.311 -3.253 1.00 17.63 324 LYS A N 1
ATOM 2548 C CA . LYS A 1 324 ? 4.265 -16.180 -2.201 1.00 19.76 324 LYS A CA 1
ATOM 2549 C C . LYS A 1 324 ? 3.965 -14.677 -2.026 1.00 21.52 324 LYS A C 1
ATOM 2550 O O . LYS A 1 324 ? 4.897 -13.882 -1.964 1.00 16.12 324 LYS A O 1
ATOM 2556 N N . VAL A 1 325 ? 2.691 -14.281 -2.005 1.00 17.94 325 VAL A N 1
ATOM 2557 C CA . VAL A 1 325 ? 2.347 -12.896 -1.704 1.00 17.91 325 VAL A CA 1
ATOM 2558 C C . VAL A 1 325 ? 1.601 -12.824 -0.373 1.00 18.41 325 VAL A C 1
ATOM 2559 O O . VAL A 1 325 ? 0.593 -13.476 -0.200 1.00 14.81 325 VAL A O 1
ATOM 2569 N N . LYS A 1 326 ? 2.090 -12.042 0.579 1.00 15.14 326 LYS A N 1
ATOM 2570 C CA . LYS A 1 326 ? 1.463 -12.082 1.875 1.00 16.35 326 LYS A CA 1
ATOM 2571 C C . LYS A 1 326 ? 1.023 -10.678 2.317 1.00 17.12 326 LYS A C 1
ATOM 2572 O O . LYS A 1 326 ? 1.828 -9.731 2.256 1.00 11.86 326 LYS A O 1
ATOM 2578 N N . LEU A 1 327 ? -0.235 -10.568 2.775 1.00 13.89 327 LEU A N 1
ATOM 2579 C CA . LEU A 1 327 ? -0.766 -9.357 3.389 1.00 14.88 327 LEU A CA 1
ATOM 2580 C C . LEU A 1 327 ? -0.514 -9.420 4.841 1.00 12.43 327 LEU A C 1
ATOM 2581 O O . LEU A 1 327 ? -1.022 -10.281 5.487 1.00 12.49 327 LEU A O 1
ATOM 2586 N N . VAL A 1 328 ? 0.272 -8.512 5.405 1.00 17.09 328 VAL A N 1
ATOM 2587 C CA . VAL A 1 328 ? 0.424 -8.538 6.835 1.00 16.20 328 VAL A CA 1
ATOM 2588 C C . VAL A 1 328 ? -0.681 -7.651 7.437 1.00 18.07 328 VAL A C 1
ATOM 2589 O O . VAL A 1 328 ? -0.708 -6.427 7.265 1.00 14.65 328 VAL A O 1
ATOM 2599 N N . VAL A 1 329 ? -1.581 -8.302 8.157 1.00 18.07 329 VAL A N 1
ATOM 2600 C CA . VAL A 1 329 ? -2.782 -7.700 8.680 1.00 15.40 329 VAL A CA 1
ATOM 2601 C C . VAL A 1 329 ? -2.579 -7.232 10.143 1.00 17.89 329 VAL A C 1
ATOM 2602 O O . VAL A 1 329 ? -2.082 -7.973 11.015 1.00 15.87 329 VAL A O 1
ATOM 2612 N N . SER A 1 330 ? -2.951 -5.993 10.406 1.00 17.50 330 SER A N 1
ATOM 2613 C CA . SER A 1 330 ? -3.030 -5.462 11.762 1.00 21.16 330 SER A CA 1
ATOM 2614 C C . SER A 1 330 ? -4.134 -6.069 12.646 1.00 23.21 330 SER A C 1
ATOM 2615 O O . SER A 1 330 ? -5.304 -5.996 12.280 1.00 22.55 330 SER A O 1
ATOM 2618 N N . ARG A 1 331 ? -3.790 -6.594 13.824 1.00 24.01 331 ARG A N 1
ATOM 2619 C CA . ARG A 1 331 ? -4.785 -7.224 14.670 1.00 28.02 331 ARG A CA 1
ATOM 2620 C C . ARG A 1 331 ? -5.575 -8.350 13.977 1.00 26.47 331 ARG A C 1
ATOM 2621 O O . ARG A 1 331 ? -6.760 -8.530 14.264 1.00 27.83 331 ARG A O 1
ATOM 2629 N N . GLY A 1 332 ? -4.962 -9.082 13.056 1.00 25.46 332 GLY A N 1
ATOM 2630 C CA . GLY A 1 332 ? -5.639 -10.197 12.405 1.00 21.04 332 GLY A CA 1
ATOM 2631 C C . GLY A 1 332 ? -4.580 -11.075 11.784 1.00 23.46 332 GLY A C 1
ATOM 2632 O O . GLY A 1 332 ? -3.419 -10.653 11.618 1.00 23.04 332 GLY A O 1
ATOM 2633 N N . GLY A 1 333 ? -4.951 -12.307 11.447 1.00 20.77 333 GLY A N 1
ATOM 2634 C CA . GLY A 1 333 ? -3.998 -13.214 10.854 1.00 17.85 333 GLY A CA 1
ATOM 2635 C C . GLY A 1 333 ? -3.629 -12.703 9.471 1.00 20.09 333 GLY A C 1
ATOM 2636 O O . GLY A 1 333 ? -4.409 -12.042 8.823 1.00 19.34 333 GLY A O 1
ATOM 2637 N N . ASP A 1 334 ? -2.435 -13.004 8.988 1.00 17.95 334 ASP A N 1
ATOM 2638 C CA . ASP A 1 334 ? -2.095 -12.647 7.621 1.00 17.08 334 ASP A CA 1
ATOM 2639 C C . ASP A 1 334 ? -2.859 -13.474 6.551 1.00 18.49 334 ASP A C 1
ATOM 2640 O O . ASP A 1 334 ? -3.395 -14.559 6.859 1.00 17.58 334 ASP A O 1
ATOM 2645 N N . VAL A 1 335 ? -2.922 -12.932 5.334 1.00 14.30 335 VAL A N 1
ATOM 2646 C CA . VAL A 1 335 ? -3.615 -13.503 4.203 1.00 15.03 335 VAL A CA 1
ATOM 2647 C C . VAL A 1 335 ? -2.626 -13.597 3.103 1.00 14.23 335 VAL A C 1
ATOM 2648 O O . VAL A 1 335 ? -1.949 -12.631 2.797 1.00 17.43 335 VAL A O 1
ATOM 2658 N N . ALA A 1 336 ? -2.506 -14.782 2.504 1.00 15.25 336 ALA A N 1
ATOM 2659 C CA . ALA A 1 336 ? -1.469 -15.087 1.488 1.00 16.15 336 ALA A CA 1
ATOM 2660 C C . ALA A 1 336 ? -2.015 -15.932 0.339 1.00 17.61 336 ALA A C 1
ATOM 2661 O O . ALA A 1 336 ? -3.015 -16.611 0.500 1.00 15.91 336 ALA A O 1
ATOM 2663 N N . VAL A 1 337 ? -1.423 -15.794 -0.845 1.00 17.54 337 VAL A N 1
ATOM 2664 C CA . VAL A 1 337 ? -1.555 -16.716 -1.987 1.00 18.44 337 VAL A CA 1
ATOM 2665 C C . VAL A 1 337 ? -0.142 -17.156 -2.427 1.00 17.29 337 VAL A C 1
ATOM 2666 O O . VAL A 1 337 ? 0.791 -16.477 -2.149 1.00 13.38 337 VAL A O 1
ATOM 2676 N N . GLU A 1 338 ? -0.055 -18.242 -3.176 1.00 16.69 338 GLU A N 1
ATOM 2677 C CA . GLU A 1 338 ? 1.132 -18.759 -3.786 1.00 19.04 338 GLU A CA 1
ATOM 2678 C C . GLU A 1 338 ? 0.885 -19.005 -5.241 1.00 18.29 338 GLU A C 1
ATOM 2679 O O . GLU A 1 338 ? -0.222 -19.389 -5.651 1.00 16.58 338 GLU A O 1
ATOM 2685 N N . LEU A 1 339 ? 1.906 -18.786 -6.047 1.00 16.69 339 LEU A N 1
ATOM 2686 C CA . LEU A 1 339 ? 1.774 -18.815 -7.468 1.00 18.11 339 LEU A CA 1
ATOM 2687 C C . LEU A 1 339 ? 2.929 -19.600 -8.005 1.00 19.59 339 LEU A C 1
ATOM 2688 O O . LEU A 1 339 ? 4.057 -19.152 -7.972 1.00 20.98 339 LEU A O 1
ATOM 2693 N N . PRO A 1 340 ? 2.701 -20.859 -8.408 1.00 23.65 340 PRO A N 1
ATOM 2694 C CA . PRO A 1 340 ? 3.737 -21.749 -8.881 1.00 19.70 340 PRO A CA 1
ATOM 2695 C C . PRO A 1 340 ? 4.328 -21.151 -10.161 1.00 20.37 340 PRO A C 1
ATOM 2696 O O . PRO A 1 340 ? 3.669 -20.416 -10.923 1.00 18.96 340 PRO A O 1
ATOM 2700 N N . PHE A 1 341 ? 5.621 -21.331 -10.374 1.00 15.62 341 PHE A N 1
ATOM 2701 C CA . PHE A 1 341 ? 6.213 -20.950 -11.633 1.00 13.53 341 PHE A CA 1
ATOM 2702 C C . PHE A 1 341 ? 7.406 -21.860 -11.956 1.00 17.20 341 PHE A C 1
ATOM 2703 O O . PHE A 1 341 ? 7.825 -22.626 -11.126 1.00 17.44 341 PHE A O 1
ATOM 2711 N N . THR A 1 342 ? 7.872 -21.810 -13.207 1.00 15.06 342 THR A N 1
ATOM 2712 C CA . THR A 1 342 ? 8.951 -22.667 -13.635 1.00 18.54 342 THR A CA 1
ATOM 2713 C C . THR A 1 342 ? 10.224 -21.885 -13.959 1.00 16.69 342 THR A C 1
ATOM 2714 O O . THR A 1 342 ? 10.187 -20.897 -14.700 1.00 16.58 342 THR A O 1
ATOM 2721 N N . LEU A 1 343 ? 11.342 -22.313 -13.387 1.00 17.28 343 LEU A N 1
ATOM 2722 C CA . LEU A 1 343 ? 12.610 -21.649 -13.606 1.00 12.75 343 LEU A CA 1
ATOM 2723 C C . LEU A 1 343 ? 13.515 -22.501 -14.496 1.00 13.65 343 LEU A C 1
ATOM 2724 O O . LEU A 1 343 ? 13.804 -23.636 -14.148 1.00 14.83 343 LEU A O 1
ATOM 2729 N N . MET A 1 344 ? 13.971 -21.964 -15.624 1.00 13.15 344 MET A N 1
ATOM 2730 C CA . MET A 1 344 ? 14.647 -22.716 -16.639 1.00 14.10 344 MET A CA 1
ATOM 2731 C C . MET A 1 344 ? 16.010 -22.129 -16.858 1.00 14.02 344 MET A C 1
ATOM 2732 O O . MET A 1 344 ? 16.205 -20.936 -16.644 1.00 14.25 344 MET A O 1
ATOM 2737 N N . HIS A 1 345 ? 16.941 -22.938 -17.331 1.00 13.16 345 HIS A N 1
ATOM 2738 C CA . HIS A 1 345 ? 18.147 -22.425 -17.979 1.00 12.13 345 HIS A CA 1
ATOM 2739 C C . HIS A 1 345 ? 17.863 -21.827 -19.355 1.00 11.30 345 HIS A C 1
ATOM 2740 O O . HIS A 1 345 ? 17.121 -22.335 -20.190 1.00 13.23 345 HIS A O 1
ATOM 2747 N N . PRO A 1 346 ? 18.465 -20.701 -19.668 1.00 13.06 346 PRO A N 1
ATOM 2748 C CA . PRO A 1 346 ? 18.238 -20.108 -20.973 1.00 17.43 346 PRO A CA 1
ATOM 2749 C C . PRO A 1 346 ? 18.823 -20.921 -22.150 1.00 20.35 346 PRO A C 1
ATOM 2750 O O . PRO A 1 346 ? 19.756 -21.720 -21.978 1.00 16.77 346 PRO A O 1
ATOM 2754 N N . LYS A 1 347 ? 18.270 -20.741 -23.339 1.00 20.67 347 LYS A N 1
ATOM 2755 C CA . LYS A 1 347 ? 18.759 -21.408 -24.513 1.00 24.94 347 LYS A CA 1
ATOM 2756 C C . LYS A 1 347 ? 20.112 -20.801 -24.903 1.00 27.96 347 LYS A C 1
ATOM 2757 O O . LYS A 1 347 ? 20.404 -19.622 -24.645 1.00 23.70 347 LYS A O 1
ATOM 2763 N N . PRO A 1 348 ? 20.966 -21.627 -25.514 1.00 30.86 348 PRO A N 1
ATOM 2764 C CA . PRO A 1 348 ? 22.264 -21.134 -25.960 1.00 34.86 348 PRO A CA 1
ATOM 2765 C C . PRO A 1 348 ? 22.109 -19.909 -26.843 1.00 36.16 348 PRO A C 1
ATOM 2766 O O . PRO A 1 348 ? 21.172 -19.843 -27.638 1.00 38.20 348 PRO A O 1
ATOM 2770 N N . LYS A 1 349 ? 22.991 -18.924 -26.690 1.00 39.04 349 LYS A N 1
ATOM 2771 C CA . LYS A 1 349 ? 22.984 -17.731 -27.574 1.00 40.72 349 LYS A CA 1
ATOM 2772 C C . LYS A 1 349 ? 23.906 -17.905 -28.783 1.00 39.84 349 LYS A C 1
ATOM 2773 O O . LYS A 1 349 ? 23.531 -17.566 -29.907 1.00 40.09 349 LYS A O 1
ATOM 2775 N N . ASP A 1 365 ? 26.818 -5.973 -53.360 1.00 43.90 366 ASP A N 1
ATOM 2776 C CA . ASP A 1 365 ? 26.471 -7.242 -52.720 1.00 42.78 366 ASP A CA 1
ATOM 2777 C C . ASP A 1 365 ? 25.050 -7.673 -53.030 1.00 42.61 366 ASP A C 1
ATOM 2778 O O . ASP A 1 365 ? 24.090 -7.240 -52.380 1.00 43.03 366 ASP A O 1
ATOM 2779 N N . THR A 1 366 ? 24.912 -8.548 -54.023 1.00 41.43 367 THR A N 1
ATOM 2780 C CA . THR A 1 366 ? 23.591 -8.991 -54.491 1.00 38.49 367 THR A CA 1
ATOM 2781 C C . THR A 1 366 ? 22.985 -10.144 -53.675 1.00 35.73 367 THR A C 1
ATOM 2782 O O . THR A 1 366 ? 21.800 -10.454 -53.847 1.00 34.96 367 THR A O 1
ATOM 2789 N N . ASN A 1 367 ? 23.794 -10.761 -52.814 1.00 29.89 368 ASN A N 1
ATOM 2790 C CA . ASN A 1 367 ? 23.513 -12.057 -52.228 1.00 26.60 368 ASN A CA 1
ATOM 2791 C C . ASN A 1 367 ? 22.272 -12.016 -51.341 1.00 27.26 368 ASN A C 1
ATOM 2792 O O . ASN A 1 367 ? 22.152 -11.130 -50.492 1.00 26.31 368 ASN A O 1
ATOM 2797 N N . LEU A 1 368 ? 21.355 -12.973 -51.536 1.00 24.18 369 LEU A N 1
ATOM 2798 C CA . LEU A 1 368 ? 20.112 -13.046 -50.753 1.00 19.68 369 LEU A CA 1
ATOM 2799 C C . LEU A 1 368 ? 20.333 -13.695 -49.393 1.00 20.64 369 LEU A C 1
ATOM 2800 O O . LEU A 1 368 ? 19.455 -13.651 -48.528 1.00 22.17 369 LEU A O 1
ATOM 2805 N N . ILE A 1 369 ? 21.510 -14.282 -49.204 1.00 21.46 370 ILE A N 1
ATOM 2806 C CA . ILE A 1 369 ? 21.915 -14.872 -47.928 1.00 23.25 370 ILE A CA 1
ATOM 2807 C C . ILE A 1 369 ? 23.339 -14.397 -47.576 1.00 26.23 370 ILE A C 1
ATOM 2808 O O . ILE A 1 369 ? 24.121 -14.077 -48.470 1.00 26.64 370 ILE A O 1
ATOM 2816 N N . GLU A 1 370 ? 23.693 -14.365 -46.294 1.00 28.26 371 GLU A N 1
ATOM 2817 C CA . GLU A 1 370 ? 25.069 -14.018 -45.888 1.00 29.59 371 GLU A CA 1
ATOM 2818 C C . GLU A 1 370 ? 25.828 -15.131 -45.117 1.00 28.94 371 GLU A C 1
ATOM 2819 O O . GLU A 1 370 ? 25.348 -15.570 -44.065 1.00 29.27 371 GLU A O 1
ATOM 2825 N N . LEU A 1 371 ? 27.010 -15.556 -45.589 1.00 31.93 372 LEU A N 1
ATOM 2826 C CA . LEU A 1 371 ? 27.676 -16.793 -45.027 1.00 35.21 372 LEU A CA 1
ATOM 2827 C C . LEU A 1 371 ? 29.008 -16.648 -44.148 1.00 36.73 372 LEU A C 1
ATOM 2828 O O . LEU A 1 371 ? 29.070 -17.229 -43.059 1.00 39.27 372 LEU A O 1
ATOM 2833 N N . ASP A 1 372 ? 30.027 -15.894 -44.569 1.00 40.88 373 ASP A N 1
ATOM 2834 C CA . ASP A 1 372 ? 31.234 -15.696 -43.710 1.00 39.99 373 ASP A CA 1
ATOM 2835 C C . ASP A 1 372 ? 32.549 -16.211 -44.292 1.00 41.99 373 ASP A C 1
ATOM 2836 O O . ASP A 1 372 ? 33.471 -16.605 -43.561 1.00 41.46 373 ASP A O 1
ATOM 2837 N N . ILE A 1 378 ? 39.325 -20.072 -33.463 1.00 44.71 378 ILE A N 1
ATOM 2838 C CA . ILE A 1 378 ? 39.456 -21.345 -32.715 1.00 44.77 378 ILE A CA 1
ATOM 2839 C C . ILE A 1 378 ? 40.570 -21.361 -31.615 1.00 45.34 378 ILE A C 1
ATOM 2840 O O . ILE A 1 378 ? 41.696 -21.807 -31.846 1.00 45.36 378 ILE A O 1
ATOM 2848 N N . VAL A 1 379 ? 40.227 -20.882 -30.422 1.00 44.23 379 VAL A N 1
ATOM 2849 C CA . VAL A 1 379 ? 41.170 -20.784 -29.321 1.00 43.43 379 VAL A CA 1
ATOM 2850 C C . VAL A 1 379 ? 40.879 -21.849 -28.252 1.00 44.60 379 VAL A C 1
ATOM 2851 O O . VAL A 1 379 ? 39.724 -22.265 -28.059 1.00 44.94 379 VAL A O 1
ATOM 2861 N N . PHE A 1 380 ? 41.923 -22.267 -27.536 1.00 43.31 380 PHE A N 1
ATOM 2862 C CA . PHE A 1 380 ? 41.832 -23.355 -26.560 1.00 42.65 380 PHE A CA 1
ATOM 2863 C C . PHE A 1 380 ? 41.870 -22.862 -25.129 1.00 40.70 380 PHE A C 1
ATOM 2864 O O . PHE A 1 380 ? 42.605 -21.943 -24.802 1.00 40.83 380 PHE A O 1
ATOM 2872 N N . GLU A 1 381 ? 41.099 -23.514 -24.273 1.00 39.69 381 GLU A N 1
ATOM 2873 C CA . GLU A 1 381 ? 40.916 -23.083 -22.903 1.00 38.81 381 GLU A CA 1
ATOM 2874 C C . GLU A 1 381 ? 40.991 -24.305 -22.004 1.00 37.04 381 GLU A C 1
ATOM 2875 O O . GLU A 1 381 ? 40.737 -25.425 -22.442 1.00 37.25 381 GLU A O 1
ATOM 2881 N N . ASP A 1 382 ? 41.331 -24.105 -20.737 1.00 37.15 382 ASP A N 1
ATOM 2882 C CA . ASP A 1 382 ? 41.187 -25.213 -19.794 1.00 36.50 382 ASP A CA 1
ATOM 2883 C C . ASP A 1 382 ? 39.740 -25.421 -19.390 1.00 38.83 382 ASP A C 1
ATOM 2884 O O . ASP A 1 382 ? 39.020 -24.471 -19.123 1.00 37.70 382 ASP A O 1
ATOM 2889 N N . PHE A 1 383 ? 39.366 -26.689 -19.276 1.00 39.19 383 PHE A N 1
ATOM 2890 C CA . PHE A 1 383 ? 38.099 -27.111 -18.705 1.00 38.06 383 PHE A CA 1
ATOM 2891 C C . PHE A 1 383 ? 37.809 -26.487 -17.320 1.00 37.89 383 PHE A C 1
ATOM 2892 O O . PHE A 1 383 ? 36.717 -25.950 -17.139 1.00 37.65 383 PHE A O 1
ATOM 2900 N N . ALA A 1 384 ? 38.750 -26.536 -16.372 1.00 36.79 384 ALA A N 1
ATOM 2901 C CA . ALA A 1 384 ? 38.692 -25.711 -15.139 1.00 39.85 384 ALA A CA 1
ATOM 2902 C C . ALA A 1 384 ? 37.440 -24.839 -15.057 1.00 41.84 384 ALA A C 1
ATOM 2903 O O . ALA A 1 384 ? 37.131 -24.249 -14.014 1.00 45.97 384 ALA A O 1
ATOM 2905 N N . GLN B 2 3 ? -4.000 -53.189 -27.832 1.00 48.07 3 GLN B N 1
ATOM 2906 C CA . GLN B 2 3 ? -3.977 -53.958 -29.116 1.00 47.92 3 GLN B CA 1
ATOM 2907 C C . GLN B 2 3 ? -3.083 -53.358 -30.226 1.00 46.11 3 GLN B C 1
ATOM 2908 O O . GLN B 2 3 ? -2.978 -52.132 -30.356 1.00 45.05 3 GLN B O 1
ATOM 2914 N N . ILE B 2 4 ? -2.502 -54.227 -31.061 1.00 43.36 4 ILE B N 1
ATOM 2915 C CA . ILE B 2 4 ? -1.468 -53.808 -32.024 1.00 40.80 4 ILE B CA 1
ATOM 2916 C C . ILE B 2 4 ? -1.995 -52.988 -33.232 1.00 37.12 4 ILE B C 1
ATOM 2917 O O . ILE B 2 4 ? -3.172 -53.089 -33.627 1.00 34.92 4 ILE B O 1
ATOM 2925 N N . LEU B 2 5 ? -1.101 -52.184 -33.812 1.00 33.47 5 LEU B N 1
ATOM 2926 C CA . LEU B 2 5 ? -1.476 -51.234 -34.862 1.00 31.35 5 LEU B CA 1
ATOM 2927 C C . LEU B 2 5 ? -0.634 -51.516 -36.107 1.00 28.58 5 LEU B C 1
ATOM 2928 O O . LEU B 2 5 ? 0.463 -52.052 -35.972 1.00 30.23 5 LEU B O 1
ATOM 2933 N N . PRO B 2 6 ? -1.160 -51.222 -37.331 1.00 25.06 6 PRO B N 1
ATOM 2934 C CA . PRO B 2 6 ? -0.356 -51.537 -38.517 1.00 22.75 6 PRO B CA 1
ATOM 2935 C C . PRO B 2 6 ? 0.716 -50.480 -38.840 1.00 24.18 6 PRO B C 1
ATOM 2936 O O . PRO B 2 6 ? 1.476 -50.633 -39.807 1.00 24.24 6 PRO B O 1
ATOM 2940 N N . ILE B 2 7 ? 0.709 -49.372 -38.093 1.00 24.91 7 ILE B N 1
ATOM 2941 C CA . ILE B 2 7 ? 1.653 -48.266 -38.263 1.00 25.82 7 ILE B CA 1
ATOM 2942 C C . ILE B 2 7 ? 2.411 -48.007 -36.954 1.00 28.33 7 ILE B C 1
ATOM 2943 O O . ILE B 2 7 ? 1.921 -48.384 -35.876 1.00 23.71 7 ILE B O 1
ATOM 2951 N N . ARG B 2 8 ? 3.592 -47.365 -37.043 1.00 28.23 8 ARG B N 1
ATOM 2952 C CA . ARG B 2 8 ? 4.224 -46.719 -35.884 1.00 29.26 8 ARG B CA 1
ATOM 2953 C C . ARG B 2 8 ? 4.114 -45.180 -36.078 1.00 28.35 8 ARG B C 1
ATOM 2954 O O . ARG B 2 8 ? 4.414 -44.645 -37.147 1.00 27.39 8 ARG B O 1
ATOM 2962 N N . PHE B 2 9 ? 3.569 -44.484 -35.101 1.00 26.66 9 PHE B N 1
ATOM 2963 C CA . PHE B 2 9 ? 3.484 -43.046 -35.157 1.00 26.12 9 PHE B CA 1
ATOM 2964 C C . PHE B 2 9 ? 4.486 -42.454 -34.148 1.00 25.53 9 PHE B C 1
ATOM 2965 O O . PHE B 2 9 ? 4.670 -43.023 -33.080 1.00 25.17 9 PHE B O 1
ATOM 2973 N N . GLN B 2 10 ? 5.205 -41.383 -34.495 1.00 23.01 10 GLN B N 1
ATOM 2974 C CA . GLN B 2 10 ? 6.180 -40.820 -33.548 1.00 22.54 10 GLN B CA 1
ATOM 2975 C C . GLN B 2 10 ? 6.134 -39.337 -33.533 1.00 18.53 10 GLN B C 1
ATOM 2976 O O . GLN B 2 10 ? 6.077 -38.743 -34.593 1.00 17.19 10 GLN B O 1
ATOM 2982 N N . GLU B 2 11 ? 6.211 -38.715 -32.375 1.00 18.79 11 GLU B N 1
ATOM 2983 C CA . GLU B 2 11 ? 6.511 -37.275 -32.385 1.00 21.30 11 GLU B CA 1
ATOM 2984 C C . GLU B 2 11 ? 8.005 -37.058 -32.183 1.00 19.36 11 GLU B C 1
ATOM 2985 O O . GLU B 2 11 ? 8.511 -37.392 -31.149 1.00 17.80 11 GLU B O 1
ATOM 2991 N N . HIS B 2 12 ? 8.690 -36.501 -33.165 1.00 16.51 12 HIS B N 1
ATOM 2992 C CA . HIS B 2 12 ? 10.131 -36.438 -33.103 1.00 19.33 12 HIS B CA 1
ATOM 2993 C C . HIS B 2 12 ? 10.575 -35.240 -32.256 1.00 19.97 12 HIS B C 1
ATOM 2994 O O . HIS B 2 12 ? 11.513 -35.319 -31.479 1.00 19.04 12 HIS B O 1
ATOM 3001 N N . LEU B 2 13 ? 9.865 -34.137 -32.378 1.00 17.99 13 LEU B N 1
ATOM 3002 C CA . LEU B 2 13 ? 10.221 -33.011 -31.594 1.00 17.66 13 LEU B CA 1
ATOM 3003 C C . LEU B 2 13 ? 9.245 -31.877 -31.823 1.00 12.74 13 LEU B C 1
ATOM 3004 O O . LEU B 2 13 ? 8.599 -31.805 -32.838 1.00 15.38 13 LEU B O 1
ATOM 3009 N N . GLN B 2 14 ? 9.203 -30.973 -30.879 1.00 10.86 14 GLN B N 1
ATOM 3010 C CA . GLN B 2 14 ? 8.448 -29.778 -31.037 1.00 11.08 14 GLN B CA 1
ATOM 3011 C C . GLN B 2 14 ? 9.397 -28.603 -31.229 1.00 11.33 14 GLN B C 1
ATOM 3012 O O . GLN B 2 14 ? 10.279 -28.356 -30.403 1.00 6.52 14 GLN B O 1
ATOM 3018 N N . LEU B 2 15 ? 9.235 -27.910 -32.352 1.00 10.26 15 LEU B N 1
ATOM 3019 C CA . LEU B 2 15 ? 10.187 -26.884 -32.769 1.00 11.64 15 LEU B CA 1
ATOM 3020 C C . LEU B 2 15 ? 10.346 -25.808 -31.768 1.00 9.76 15 LEU B C 1
ATOM 3021 O O . LEU B 2 15 ? 11.451 -25.244 -31.662 1.00 10.79 15 LEU B O 1
ATOM 3026 N N . GLN B 2 16 ? 9.292 -25.499 -30.996 1.00 6.99 16 GLN B N 1
ATOM 3027 C CA . GLN B 2 16 ? 9.431 -24.443 -29.970 1.00 6.07 16 GLN B CA 1
ATOM 3028 C C . GLN B 2 16 ? 10.367 -24.821 -28.850 1.00 5.99 16 GLN B C 1
ATOM 3029 O O . GLN B 2 16 ? 10.890 -23.952 -28.129 1.00 3.51 16 GLN B O 1
ATOM 3035 N N . ASN B 2 17 ? 10.565 -26.126 -28.677 1.00 7.32 17 ASN B N 1
ATOM 3036 C CA . ASN B 2 17 ? 11.519 -26.617 -27.649 1.00 6.26 17 ASN B CA 1
ATOM 3037 C C . ASN B 2 17 ? 12.915 -26.295 -28.081 1.00 5.65 17 ASN B C 1
ATOM 3038 O O . ASN B 2 17 ? 13.786 -26.175 -27.276 1.00 7.17 17 ASN B O 1
ATOM 3043 N N . LEU B 2 18 ? 13.103 -26.123 -29.380 1.00 10.46 18 LEU B N 1
ATOM 3044 C CA . LEU B 2 18 ? 14.384 -25.677 -29.904 1.00 13.21 18 LEU B CA 1
ATOM 3045 C C . LEU B 2 18 ? 14.524 -24.185 -29.842 1.00 17.75 18 LEU B C 1
ATOM 3046 O O . LEU B 2 18 ? 15.524 -23.673 -30.280 1.00 22.62 18 LEU B O 1
ATOM 3051 N N . GLY B 2 19 ? 13.532 -23.476 -29.304 1.00 19.00 19 GLY B N 1
ATOM 3052 C CA . GLY B 2 19 ? 13.585 -22.021 -29.202 1.00 19.79 19 GLY B CA 1
ATOM 3053 C C . GLY B 2 19 ? 13.032 -21.299 -30.418 1.00 20.85 19 GLY B C 1
ATOM 3054 O O . GLY B 2 19 ? 13.202 -20.097 -30.552 1.00 24.13 19 GLY B O 1
ATOM 3055 N N . ILE B 2 20 ? 12.371 -22.035 -31.303 1.00 19.74 20 ILE B N 1
ATOM 3056 C CA . ILE B 2 20 ? 11.774 -21.490 -32.492 1.00 19.74 20 ILE B CA 1
ATOM 3057 C C . ILE B 2 20 ? 10.425 -20.785 -32.164 1.00 24.38 20 ILE B C 1
ATOM 3058 O O . ILE B 2 20 ? 9.548 -21.317 -31.459 1.00 22.28 20 ILE B O 1
ATOM 3066 N N . ASN B 2 21 ? 10.271 -19.569 -32.684 1.00 26.73 21 ASN B N 1
ATOM 3067 C CA . ASN B 2 21 ? 9.082 -18.750 -32.441 1.00 24.19 21 ASN B CA 1
ATOM 3068 C C . ASN B 2 21 ? 7.856 -19.311 -33.136 1.00 21.42 21 ASN B C 1
ATOM 3069 O O . ASN B 2 21 ? 7.851 -19.534 -34.342 1.00 21.03 21 ASN B O 1
ATOM 3074 N N . PRO B 2 22 ? 6.798 -19.591 -32.377 1.00 18.79 22 PRO B N 1
ATOM 3075 C CA . PRO B 2 22 ? 5.653 -20.287 -32.970 1.00 19.79 22 PRO B CA 1
ATOM 3076 C C . PRO B 2 22 ? 4.941 -19.500 -34.097 1.00 23.48 22 PRO B C 1
ATOM 3077 O O . PRO B 2 22 ? 4.200 -20.095 -34.911 1.00 23.75 22 PRO B O 1
ATOM 3081 N N . ALA B 2 23 ? 5.161 -18.186 -34.134 1.00 25.74 23 ALA B N 1
ATOM 3082 C CA . ALA B 2 23 ? 4.655 -17.358 -35.218 1.00 29.53 23 ALA B CA 1
ATOM 3083 C C . ALA B 2 23 ? 5.237 -17.790 -36.569 1.00 33.97 23 ALA B C 1
ATOM 3084 O O . ALA B 2 23 ? 4.514 -17.775 -37.588 1.00 36.13 23 ALA B O 1
ATOM 3086 N N . ASN B 2 24 ? 6.510 -18.221 -36.563 1.00 33.53 24 ASN B N 1
ATOM 3087 C CA . ASN B 2 24 ? 7.264 -18.596 -37.788 1.00 32.26 24 ASN B CA 1
ATOM 3088 C C . ASN B 2 24 ? 6.980 -20.001 -38.283 1.00 31.86 24 ASN B C 1
ATOM 3089 O O . ASN B 2 24 ? 7.507 -20.452 -39.302 1.00 30.58 24 ASN B O 1
ATOM 3094 N N . ILE B 2 25 ? 6.113 -20.690 -37.568 1.00 30.91 25 ILE B N 1
ATOM 3095 C CA . ILE B 2 25 ? 5.834 -22.063 -37.875 1.00 28.29 25 ILE B CA 1
ATOM 3096 C C . ILE B 2 25 ? 4.601 -22.141 -38.763 1.00 31.55 25 ILE B C 1
ATOM 3097 O O . ILE B 2 25 ? 3.516 -22.427 -38.272 1.00 34.11 25 ILE B O 1
ATOM 3105 N N . GLY B 2 26 ? 4.702 -21.895 -40.064 1.00 32.24 26 GLY B N 1
ATOM 3106 C CA . GLY B 2 26 ? 3.551 -22.156 -40.923 1.00 31.08 26 GLY B CA 1
ATOM 3107 C C . GLY B 2 26 ? 3.955 -22.261 -42.375 1.00 34.72 26 GLY B C 1
ATOM 3108 O O . GLY B 2 26 ? 5.150 -22.170 -42.695 1.00 32.66 26 GLY B O 1
ATOM 3109 N N . PHE B 2 27 ? 2.975 -22.439 -43.265 1.00 35.66 27 PHE B N 1
ATOM 3110 C CA . PHE B 2 27 ? 3.252 -22.853 -44.674 1.00 39.39 27 PHE B CA 1
ATOM 3111 C C . PHE B 2 27 ? 4.220 -21.890 -45.395 1.00 39.34 27 PHE B C 1
ATOM 3112 O O . PHE B 2 27 ? 5.066 -22.315 -46.204 1.00 39.11 27 PHE B O 1
ATOM 3120 N N . SER B 2 28 ? 4.123 -20.610 -45.084 1.00 35.59 28 SER B N 1
ATOM 3121 C CA . SER B 2 28 ? 4.830 -19.634 -45.875 1.00 38.02 28 SER B CA 1
ATOM 3122 C C . SER B 2 28 ? 6.245 -19.339 -45.343 1.00 36.33 28 SER B C 1
ATOM 3123 O O . SER B 2 28 ? 7.089 -18.829 -46.081 1.00 40.46 28 SER B O 1
ATOM 3126 N N . THR B 2 29 ? 6.498 -19.645 -44.072 1.00 31.81 29 THR B N 1
ATOM 3127 C CA . THR B 2 29 ? 7.771 -19.309 -43.437 1.00 29.47 29 THR B CA 1
ATOM 3128 C C . THR B 2 29 ? 8.595 -20.569 -43.148 1.00 24.81 29 THR B C 1
ATOM 3129 O O . THR B 2 29 ? 9.727 -20.478 -42.774 1.00 27.69 29 THR B O 1
ATOM 3136 N N . LEU B 2 30 ? 7.993 -21.734 -43.331 1.00 22.21 30 LEU B N 1
ATOM 3137 C CA . LEU B 2 30 ? 8.610 -22.997 -42.963 1.00 21.24 30 LEU B CA 1
ATOM 3138 C C . LEU B 2 30 ? 8.541 -23.979 -44.119 1.00 24.37 30 LEU B C 1
ATOM 3139 O O . LEU B 2 30 ? 7.406 -24.295 -44.598 1.00 20.56 30 LEU B O 1
ATOM 3144 N N . THR B 2 31 ? 9.725 -24.470 -44.539 1.00 18.95 31 THR B N 1
ATOM 3145 C CA . THR B 2 31 ? 9.800 -25.486 -45.589 1.00 18.34 31 THR B CA 1
ATOM 3146 C C . THR B 2 31 ? 10.524 -26.746 -45.118 1.00 18.87 31 THR B C 1
ATOM 3147 O O . THR B 2 31 ? 11.419 -26.677 -44.283 1.00 20.19 31 THR B O 1
ATOM 3154 N N . MET B 2 32 ? 10.131 -27.892 -45.661 1.00 17.85 32 MET B N 1
ATOM 3155 C CA . MET B 2 32 ? 10.837 -29.146 -45.418 1.00 17.89 32 MET B CA 1
ATOM 3156 C C . MET B 2 32 ? 10.722 -29.968 -46.678 1.00 19.94 32 MET B C 1
ATOM 3157 O O . MET B 2 32 ? 9.701 -30.570 -46.968 1.00 18.51 32 MET B O 1
ATOM 3162 N N . GLU B 2 33 ? 11.751 -29.872 -47.508 1.00 20.15 33 GLU B N 1
ATOM 3163 C CA . GLU B 2 33 ? 11.828 -30.486 -48.782 1.00 20.45 33 GLU B CA 1
ATOM 3164 C C . GLU B 2 33 ? 12.234 -31.954 -48.728 1.00 21.92 33 GLU B C 1
ATOM 3165 O O . GLU B 2 33 ? 12.159 -32.658 -49.762 1.00 18.99 33 GLU B O 1
ATOM 3171 N N . SER B 2 34 ? 12.767 -32.378 -47.555 1.00 17.97 34 SER B N 1
ATOM 3172 C CA . SER B 2 34 ? 13.131 -33.734 -47.315 1.00 18.46 34 SER B CA 1
ATOM 3173 C C . SER B 2 34 ? 13.150 -33.903 -45.848 1.00 16.09 34 SER B C 1
ATOM 3174 O O . SER B 2 34 ? 13.100 -32.916 -45.162 1.00 18.53 34 SER B O 1
ATOM 3177 N N . ASP B 2 35 ? 13.309 -35.102 -45.322 1.00 17.94 35 ASP B N 1
ATOM 3178 C CA . ASP B 2 35 ? 13.447 -35.254 -43.873 1.00 19.62 35 ASP B CA 1
ATOM 3179 C C . ASP B 2 35 ? 14.831 -34.802 -43.314 1.00 19.91 35 ASP B C 1
ATOM 3180 O O . ASP B 2 35 ? 15.078 -34.999 -42.117 1.00 21.42 35 ASP B O 1
ATOM 3185 N N . LYS B 2 36 ? 15.729 -34.215 -44.149 1.00 19.79 36 LYS B N 1
ATOM 3186 C CA . LYS B 2 36 ? 17.085 -33.826 -43.666 1.00 17.83 36 LYS B CA 1
ATOM 3187 C C . LYS B 2 36 ? 17.126 -32.432 -43.043 1.00 16.20 36 LYS B C 1
ATOM 3188 O O . LYS B 2 36 ? 17.926 -32.173 -42.158 1.00 15.33 36 LYS B O 1
ATOM 3194 N N . PHE B 2 37 ? 16.285 -31.519 -43.505 1.00 15.48 37 PHE B N 1
ATOM 3195 C CA . PHE B 2 37 ? 16.343 -30.145 -43.011 1.00 14.09 37 PHE B CA 1
ATOM 3196 C C . PHE B 2 37 ? 14.935 -29.586 -42.827 1.00 13.43 37 PHE B C 1
ATOM 3197 O O . PHE B 2 37 ? 14.077 -29.850 -43.619 1.00 12.42 37 PHE B O 1
ATOM 3205 N N . ILE B 2 38 ? 14.775 -28.719 -41.856 1.00 14.08 38 ILE B N 1
ATOM 3206 C CA . ILE B 2 38 ? 13.692 -27.785 -41.798 1.00 16.73 38 ILE B CA 1
ATOM 3207 C C . ILE B 2 38 ? 14.271 -26.418 -41.862 1.00 17.73 38 ILE B C 1
ATOM 3208 O O . ILE B 2 38 ? 15.303 -26.133 -41.239 1.00 19.10 38 ILE B O 1
ATOM 3216 N N . CYS B 2 39 ? 13.681 -25.584 -42.687 1.00 16.36 39 CYS B N 1
ATOM 3217 C CA . CYS B 2 39 ? 14.171 -24.260 -42.923 1.00 20.84 39 CYS B CA 1
ATOM 3218 C C . CYS B 2 39 ? 13.104 -23.234 -42.567 1.00 22.24 39 CYS B C 1
ATOM 3219 O O . CYS B 2 39 ? 11.941 -23.329 -43.008 1.00 24.34 39 CYS B O 1
ATOM 3222 N N . ILE B 2 40 ? 13.446 -22.312 -41.681 1.00 24.00 40 ILE B N 1
ATOM 3223 C CA . ILE B 2 40 ? 12.484 -21.306 -41.199 1.00 26.68 40 ILE B CA 1
ATOM 3224 C C . ILE B 2 40 ? 12.999 -19.878 -41.409 1.00 25.99 40 ILE B C 1
ATOM 3225 O O . ILE B 2 40 ? 14.104 -19.545 -41.016 1.00 28.17 40 ILE B O 1
ATOM 3233 N N . ARG B 2 41 ? 12.194 -19.032 -42.034 1.00 29.04 41 ARG B N 1
ATOM 3234 C CA . ARG B 2 41 ? 12.511 -17.615 -42.098 1.00 31.23 41 ARG B CA 1
ATOM 3235 C C . ARG B 2 41 ? 11.919 -16.919 -40.873 1.00 33.01 41 ARG B C 1
ATOM 3236 O O . ARG B 2 41 ? 10.696 -16.969 -40.622 1.00 30.32 41 ARG B O 1
ATOM 3244 N N . GLU B 2 42 ? 12.827 -16.329 -40.085 1.00 37.85 42 GLU B N 1
ATOM 3245 C CA . GLU B 2 42 ? 12.493 -15.557 -38.868 1.00 42.21 42 GLU B CA 1
ATOM 3246 C C . GLU B 2 42 ? 12.783 -14.079 -39.204 1.00 45.05 42 GLU B C 1
ATOM 3247 O O . GLU B 2 42 ? 13.888 -13.728 -39.637 1.00 46.60 42 GLU B O 1
ATOM 3253 N N . LYS B 2 43 ? 11.759 -13.224 -39.095 1.00 49.12 43 LYS B N 1
ATOM 3254 C CA . LYS B 2 43 ? 11.993 -11.750 -39.070 1.00 52.07 43 LYS B CA 1
ATOM 3255 C C . LYS B 2 43 ? 12.468 -11.254 -37.674 1.00 52.87 43 LYS B C 1
ATOM 3256 O O . LYS B 2 43 ? 11.701 -10.693 -36.894 1.00 53.31 43 LYS B O 1
ATOM 3262 N N . GLY B 2 45 ? 13.429 -8.317 -36.120 1.00 56.42 45 GLY B N 1
ATOM 3263 C CA . GLY B 2 45 ? 13.793 -6.900 -36.073 1.00 55.49 45 GLY B CA 1
ATOM 3264 C C . GLY B 2 45 ? 13.635 -6.166 -37.397 1.00 54.58 45 GLY B C 1
ATOM 3265 O O . GLY B 2 45 ? 12.557 -6.148 -37.994 1.00 54.55 45 GLY B O 1
ATOM 3266 N N . ALA B 2 48 ? 16.132 -9.751 -41.523 1.00 35.99 48 ALA B N 1
ATOM 3267 C CA . ALA B 2 48 ? 15.590 -11.112 -41.798 1.00 36.16 48 ALA B CA 1
ATOM 3268 C C . ALA B 2 48 ? 16.639 -12.227 -41.759 1.00 34.95 48 ALA B C 1
ATOM 3269 O O . ALA B 2 48 ? 17.818 -12.020 -42.013 1.00 34.50 48 ALA B O 1
ATOM 3271 N N . GLN B 2 49 ? 16.171 -13.422 -41.423 1.00 36.01 49 GLN B N 1
ATOM 3272 C CA . GLN B 2 49 ? 17.085 -14.545 -41.508 1.00 34.20 49 GLN B CA 1
ATOM 3273 C C . GLN B 2 49 ? 16.440 -15.894 -41.593 1.00 29.81 49 GLN B C 1
ATOM 3274 O O . GLN B 2 49 ? 15.233 -16.077 -41.395 1.00 28.68 49 GLN B O 1
ATOM 3280 N N . VAL B 2 50 ? 17.303 -16.844 -41.869 1.00 24.83 50 VAL B N 1
ATOM 3281 C CA . VAL B 2 50 ? 16.855 -18.169 -42.007 1.00 24.75 50 VAL B CA 1
ATOM 3282 C C . VAL B 2 50 ? 17.506 -18.973 -40.885 1.00 25.96 50 VAL B C 1
ATOM 3283 O O . VAL B 2 50 ? 18.684 -18.780 -40.522 1.00 25.73 50 VAL B O 1
ATOM 3293 N N . VAL B 2 51 ? 16.674 -19.829 -40.293 1.00 26.95 51 VAL B N 1
ATOM 3294 C CA . VAL B 2 51 ? 17.145 -20.868 -39.416 1.00 25.11 51 VAL B CA 1
ATOM 3295 C C . VAL B 2 51 ? 17.063 -22.206 -40.138 1.00 24.12 51 VAL B C 1
ATOM 3296 O O . VAL B 2 51 ? 15.984 -22.640 -40.499 1.00 19.88 51 VAL B O 1
ATOM 3306 N N . ILE B 2 52 ? 18.233 -22.826 -40.346 1.00 21.85 52 ILE B N 1
ATOM 3307 C CA . ILE B 2 52 ? 18.390 -24.130 -40.947 1.00 22.14 52 ILE B CA 1
ATOM 3308 C C . ILE B 2 52 ? 18.562 -25.140 -39.808 1.00 22.44 52 ILE B C 1
ATOM 3309 O O . ILE B 2 52 ? 19.563 -25.071 -39.106 1.00 19.96 52 ILE B O 1
ATOM 3317 N N . ILE B 2 53 ? 17.569 -26.004 -39.575 1.00 20.34 53 ILE B N 1
ATOM 3318 C CA . ILE B 2 53 ? 17.603 -27.096 -38.661 1.00 20.13 53 ILE B CA 1
ATOM 3319 C C . ILE B 2 53 ? 18.049 -28.372 -39.358 1.00 21.41 53 ILE B C 1
ATOM 3320 O O . ILE B 2 53 ? 17.325 -28.874 -40.224 1.00 20.27 53 ILE B O 1
ATOM 3328 N N . ASP B 2 54 ? 19.190 -28.924 -38.977 1.00 17.37 54 ASP B N 1
ATOM 3329 C CA . ASP B 2 54 ? 19.705 -30.150 -39.543 1.00 18.06 54 ASP B CA 1
ATOM 3330 C C . ASP B 2 54 ? 19.074 -31.241 -38.776 1.00 14.18 54 ASP B C 1
ATOM 3331 O O . ASP B 2 54 ? 19.247 -31.229 -37.588 1.00 14.83 54 ASP B O 1
ATOM 3336 N N . MET B 2 55 ? 18.278 -32.139 -39.355 1.00 18.95 55 MET B N 1
ATOM 3337 C CA . MET B 2 55 ? 17.538 -33.091 -38.514 1.00 19.20 55 MET B CA 1
ATOM 3338 C C . MET B 2 55 ? 18.443 -34.187 -37.915 1.00 25.39 55 MET B C 1
ATOM 3339 O O . MET B 2 55 ? 17.971 -34.960 -37.072 1.00 26.00 55 MET B O 1
ATOM 3344 N N . ASN B 2 56 ? 19.718 -34.269 -38.324 1.00 21.66 56 ASN B N 1
ATOM 3345 C CA . ASN B 2 56 ? 20.652 -35.180 -37.652 1.00 26.91 56 ASN B CA 1
ATOM 3346 C C . ASN B 2 56 ? 21.162 -34.561 -36.414 1.00 25.60 56 ASN B C 1
ATOM 3347 O O . ASN B 2 56 ? 21.911 -35.167 -35.666 1.00 23.08 56 ASN B O 1
ATOM 3352 N N . ASP B 2 57 ? 20.846 -33.300 -36.223 1.00 22.71 57 ASP B N 1
ATOM 3353 C CA . ASP B 2 57 ? 21.526 -32.608 -35.169 1.00 24.00 57 ASP B CA 1
ATOM 3354 C C . ASP B 2 57 ? 20.754 -31.344 -34.861 1.00 22.95 57 ASP B C 1
ATOM 3355 O O . ASP B 2 57 ? 21.332 -30.235 -34.904 1.00 19.34 57 ASP B O 1
ATOM 3360 N N . PRO B 2 58 ? 19.442 -31.511 -34.518 1.00 21.52 58 PRO B N 1
ATOM 3361 C CA . PRO B 2 58 ? 18.526 -30.356 -34.527 1.00 23.08 58 PRO B CA 1
ATOM 3362 C C . PRO B 2 58 ? 18.849 -29.301 -33.477 1.00 25.99 58 PRO B C 1
ATOM 3363 O O . PRO B 2 58 ? 18.313 -28.175 -33.570 1.00 23.00 58 PRO B O 1
ATOM 3367 N N . SER B 2 59 ? 19.632 -29.704 -32.455 1.00 26.87 59 SER B N 1
ATOM 3368 C CA . SER B 2 59 ? 20.199 -28.852 -31.368 1.00 31.80 59 SER B CA 1
ATOM 3369 C C . SER B 2 59 ? 21.119 -27.750 -31.850 1.00 34.05 59 SER B C 1
ATOM 3370 O O . SER B 2 59 ? 21.241 -26.722 -31.194 1.00 37.45 59 SER B O 1
ATOM 3373 N N . ASN B 2 60 ? 21.783 -27.940 -32.975 1.00 35.50 60 ASN B N 1
ATOM 3374 C CA . ASN B 2 60 ? 22.715 -26.913 -33.387 1.00 37.18 60 ASN B CA 1
ATOM 3375 C C . ASN B 2 60 ? 22.272 -26.332 -34.727 1.00 35.71 60 ASN B C 1
ATOM 3376 O O . ASN B 2 60 ? 22.880 -26.636 -35.738 1.00 36.58 60 ASN B O 1
ATOM 3381 N N . PRO B 2 61 ? 21.193 -25.514 -34.726 1.00 36.56 61 PRO B N 1
ATOM 3382 C CA . PRO B 2 61 ? 20.664 -24.919 -35.936 1.00 37.33 61 PRO B CA 1
ATOM 3383 C C . PRO B 2 61 ? 21.607 -23.847 -36.432 1.00 36.42 61 PRO B C 1
ATOM 3384 O O . PRO B 2 61 ? 22.210 -23.173 -35.613 1.00 36.16 61 PRO B O 1
ATOM 3388 N N . ILE B 2 62 ? 21.786 -23.674 -37.728 1.00 36.37 62 ILE B N 1
ATOM 3389 C CA . ILE B 2 62 ? 22.569 -22.491 -38.097 1.00 37.81 62 ILE B CA 1
ATOM 3390 C C . ILE B 2 62 ? 21.583 -21.334 -38.392 1.00 37.00 62 ILE B C 1
ATOM 3391 O O . ILE B 2 62 ? 20.481 -21.554 -38.896 1.00 35.28 62 ILE B O 1
ATOM 3399 N N . ARG B 2 63 ? 21.970 -20.109 -38.035 1.00 37.55 63 ARG B N 1
ATOM 3400 C CA . ARG B 2 63 ? 21.212 -18.878 -38.375 1.00 35.71 63 ARG B CA 1
ATOM 3401 C C . ARG B 2 63 ? 22.020 -17.943 -39.271 1.00 34.63 63 ARG B C 1
ATOM 3402 O O . ARG B 2 63 ? 23.184 -17.599 -38.975 1.00 31.98 63 ARG B O 1
ATOM 3410 N N . ARG B 2 64 ? 21.415 -17.554 -40.387 1.00 32.50 64 ARG B N 1
ATOM 3411 C CA . ARG B 2 64 ? 22.107 -16.707 -41.338 1.00 29.98 64 ARG B CA 1
ATOM 3412 C C . ARG B 2 64 ? 21.167 -15.576 -41.686 1.00 30.95 64 ARG B C 1
ATOM 3413 O O . ARG B 2 64 ? 19.934 -15.780 -41.699 1.00 26.55 64 ARG B O 1
ATOM 3421 N N . PRO B 2 65 ? 21.737 -14.360 -41.908 1.00 29.93 65 PRO B N 1
ATOM 3422 C CA . PRO B 2 65 ? 20.933 -13.283 -42.503 1.00 29.24 65 PRO B CA 1
ATOM 3423 C C . PRO B 2 65 ? 20.643 -13.489 -43.999 1.00 26.86 65 PRO B C 1
ATOM 3424 O O . PRO B 2 65 ? 21.544 -13.849 -44.802 1.00 25.03 65 PRO B O 1
ATOM 3428 N N . ILE B 2 66 ? 19.390 -13.202 -44.327 1.00 22.72 66 ILE B N 1
ATOM 3429 C CA . ILE B 2 66 ? 18.830 -13.240 -45.662 1.00 24.86 66 ILE B CA 1
ATOM 3430 C C . ILE B 2 66 ? 18.010 -11.979 -46.024 1.00 28.02 66 ILE B C 1
ATOM 3431 O O . ILE B 2 66 ? 17.668 -11.192 -45.144 1.00 26.86 66 ILE B O 1
ATOM 3439 N N . SER B 2 67 ? 17.685 -11.813 -47.319 1.00 32.58 67 SER B N 1
ATOM 3440 C CA . SER B 2 67 ? 16.670 -10.847 -47.853 1.00 33.33 67 SER B CA 1
ATOM 3441 C C . SER B 2 67 ? 15.790 -11.490 -48.925 1.00 34.07 67 SER B C 1
ATOM 3442 O O . SER B 2 67 ? 15.371 -10.871 -49.886 1.00 39.53 67 SER B O 1
ATOM 3445 N N . ALA B 2 68 ? 15.485 -12.755 -48.706 1.00 33.12 68 ALA B N 1
ATOM 3446 C CA . ALA B 2 68 ? 14.728 -13.594 -49.567 1.00 29.94 68 ALA B CA 1
ATOM 3447 C C . ALA B 2 68 ? 13.257 -13.632 -49.164 1.00 28.58 68 ALA B C 1
ATOM 3448 O O . ALA B 2 68 ? 12.934 -13.548 -47.961 1.00 26.75 68 ALA B O 1
ATOM 3450 N N . ASP B 2 69 ? 12.337 -13.839 -50.092 1.00 28.61 69 ASP B N 1
ATOM 3451 C CA . ASP B 2 69 ? 11.002 -14.125 -49.570 1.00 27.07 69 ASP B CA 1
ATOM 3452 C C . ASP B 2 69 ? 10.693 -15.621 -49.509 1.00 28.31 69 ASP B C 1
ATOM 3453 O O . ASP B 2 69 ? 9.569 -16.015 -49.157 1.00 27.01 69 ASP B O 1
ATOM 3458 N N . SER B 2 70 ? 11.670 -16.473 -49.807 1.00 24.79 70 SER B N 1
ATOM 3459 C CA . SER B 2 70 ? 11.452 -17.929 -49.724 1.00 21.22 70 SER B CA 1
ATOM 3460 C C . SER B 2 70 ? 12.826 -18.582 -49.773 1.00 20.11 70 SER B C 1
ATOM 3461 O O . SER B 2 70 ? 13.724 -18.069 -50.409 1.00 17.34 70 SER B O 1
ATOM 3464 N N . ALA B 2 71 ? 12.970 -19.698 -49.066 1.00 19.35 71 ALA B N 1
ATOM 3465 C CA . ALA B 2 71 ? 14.236 -20.392 -48.900 1.00 21.38 71 ALA B CA 1
ATOM 3466 C C . ALA B 2 71 ? 13.875 -21.826 -48.879 1.00 20.19 71 ALA B C 1
ATOM 3467 O O . ALA B 2 71 ? 13.021 -22.195 -48.109 1.00 21.20 71 ALA B O 1
ATOM 3469 N N . ILE B 2 72 ? 14.507 -22.641 -49.705 1.00 18.91 72 ILE B N 1
ATOM 3470 C CA . ILE B 2 72 ? 14.194 -24.064 -49.766 1.00 15.83 72 ILE B CA 1
ATOM 3471 C C . ILE B 2 72 ? 15.516 -24.828 -49.780 1.00 19.46 72 ILE B C 1
ATOM 3472 O O . ILE B 2 72 ? 16.386 -24.702 -50.707 1.00 16.03 72 ILE B O 1
ATOM 3480 N N . MET B 2 73 ? 15.754 -25.573 -48.714 1.00 21.61 73 MET B N 1
ATOM 3481 C CA . MET B 2 73 ? 16.933 -26.456 -48.651 1.00 20.80 73 MET B CA 1
ATOM 3482 C C . MET B 2 73 ? 16.906 -27.593 -49.662 1.00 22.80 73 MET B C 1
ATOM 3483 O O . MET B 2 73 ? 15.875 -28.227 -49.821 1.00 17.24 73 MET B O 1
ATOM 3488 N N . ASN B 2 74 ? 18.056 -27.887 -50.281 1.00 18.30 74 ASN B N 1
ATOM 3489 C CA . ASN B 2 74 ? 18.287 -29.099 -51.053 1.00 17.65 74 ASN B CA 1
ATOM 3490 C C . ASN B 2 74 ? 17.844 -30.358 -50.290 1.00 17.53 74 ASN B C 1
ATOM 3491 O O . ASN B 2 74 ? 17.953 -30.381 -49.074 1.00 15.41 74 ASN B O 1
ATOM 3496 N N . PRO B 2 75 ? 17.303 -31.375 -50.959 1.00 19.73 75 PRO B N 1
ATOM 3497 C CA . PRO B 2 75 ? 16.835 -32.584 -50.209 1.00 18.81 75 PRO B CA 1
ATOM 3498 C C . PRO B 2 75 ? 17.912 -33.343 -49.491 1.00 18.84 75 PRO B C 1
ATOM 3499 O O . PRO B 2 75 ? 17.629 -34.033 -48.477 1.00 16.42 75 PRO B O 1
ATOM 3503 N N . ALA B 2 76 ? 19.151 -33.213 -49.974 1.00 17.71 76 ALA B N 1
ATOM 3504 C CA . ALA B 2 76 ? 20.239 -34.098 -49.563 1.00 21.92 76 ALA B CA 1
ATOM 3505 C C . ALA B 2 76 ? 21.470 -33.297 -49.043 1.00 24.04 76 ALA B C 1
ATOM 3506 O O . ALA B 2 76 ? 22.211 -33.634 -48.096 1.00 24.90 76 ALA B O 1
ATOM 3508 N N . SER B 2 77 ? 21.810 -32.256 -49.745 1.00 20.13 77 SER B N 1
ATOM 3509 C CA . SER B 2 77 ? 23.094 -31.617 -49.458 1.00 19.60 77 SER B CA 1
ATOM 3510 C C . SER B 2 77 ? 22.900 -30.216 -48.859 1.00 20.27 77 SER B C 1
ATOM 3511 O O . SER B 2 77 ? 21.743 -29.660 -48.760 1.00 19.39 77 SER B O 1
ATOM 3514 N N . LYS B 2 78 ? 23.998 -29.684 -48.343 1.00 20.83 78 LYS B N 1
ATOM 3515 C CA . LYS B 2 78 ? 23.977 -28.374 -47.708 1.00 23.82 78 LYS B CA 1
ATOM 3516 C C . LYS B 2 78 ? 23.974 -27.254 -48.729 1.00 21.39 78 LYS B C 1
ATOM 3517 O O . LYS B 2 78 ? 24.933 -26.517 -48.798 1.00 21.05 78 LYS B O 1
ATOM 3523 N N . VAL B 2 79 ? 22.896 -27.169 -49.516 1.00 19.62 79 VAL B N 1
ATOM 3524 C CA . VAL B 2 79 ? 22.740 -26.281 -50.613 1.00 16.39 79 VAL B CA 1
ATOM 3525 C C . VAL B 2 79 ? 21.371 -25.666 -50.409 1.00 18.11 79 VAL B C 1
ATOM 3526 O O . VAL B 2 79 ? 20.436 -26.379 -50.092 1.00 18.13 79 VAL B O 1
ATOM 3536 N N . ILE B 2 80 ? 21.250 -24.365 -50.611 1.00 15.82 80 ILE B N 1
ATOM 3537 C CA . ILE B 2 80 ? 20.012 -23.647 -50.342 1.00 17.88 80 ILE B CA 1
ATOM 3538 C C . ILE B 2 80 ? 19.695 -22.771 -51.526 1.00 17.74 80 ILE B C 1
ATOM 3539 O O . ILE B 2 80 ? 20.565 -22.050 -52.045 1.00 18.88 80 ILE B O 1
ATOM 3547 N N . ALA B 2 81 ? 18.451 -22.826 -51.968 1.00 18.21 81 ALA B N 1
ATOM 3548 C CA . ALA B 2 81 ? 17.954 -21.922 -52.965 1.00 16.90 81 ALA B CA 1
ATOM 3549 C C . ALA B 2 81 ? 17.144 -20.810 -52.290 1.00 18.52 81 ALA B C 1
ATOM 3550 O O . ALA B 2 81 ? 16.374 -21.078 -51.373 1.00 20.21 81 ALA B O 1
ATOM 3552 N N . LEU B 2 82 ? 17.295 -19.578 -52.771 1.00 16.72 82 LEU B N 1
ATOM 3553 C CA . LEU B 2 82 ? 16.676 -18.402 -52.183 1.00 19.73 82 LEU B CA 1
ATOM 3554 C C . LEU B 2 82 ? 16.091 -17.586 -53.277 1.00 19.93 82 LEU B C 1
ATOM 3555 O O . LEU B 2 82 ? 16.710 -17.461 -54.336 1.00 16.65 82 LEU B O 1
ATOM 3560 N N . LYS B 2 83 ? 14.928 -16.984 -53.038 1.00 21.98 83 LYS B N 1
ATOM 3561 C CA . LYS B 2 83 ? 14.441 -15.993 -53.987 1.00 23.07 83 LYS B CA 1
ATOM 3562 C C . LYS B 2 83 ? 13.873 -14.702 -53.328 1.00 25.27 83 LYS B C 1
ATOM 3563 O O . LYS B 2 83 ? 13.490 -14.678 -52.154 1.00 23.29 83 LYS B O 1
ATOM 3569 N N . ALA B 2 84 ? 13.907 -13.632 -54.116 1.00 21.99 84 ALA B N 1
ATOM 3570 C CA . ALA B 2 84 ? 13.498 -12.279 -53.740 1.00 25.09 84 ALA B CA 1
ATOM 3571 C C . ALA B 2 84 ? 12.887 -11.757 -54.998 1.00 26.92 84 ALA B C 1
ATOM 3572 O O . ALA B 2 84 ? 13.582 -11.311 -55.915 1.00 29.94 84 ALA B O 1
ATOM 3574 N N . GLY B 2 85 ? 11.585 -11.877 -55.095 1.00 30.17 85 GLY B N 1
ATOM 3575 C CA . GLY B 2 85 ? 10.910 -11.402 -56.268 1.00 33.42 85 GLY B CA 1
ATOM 3576 C C . GLY B 2 85 ? 11.197 -12.384 -57.370 1.00 33.34 85 GLY B C 1
ATOM 3577 O O . GLY B 2 85 ? 10.832 -13.567 -57.256 1.00 35.26 85 GLY B O 1
ATOM 3578 N N . LYS B 2 86 ? 11.818 -11.891 -58.451 1.00 30.37 86 LYS B N 1
ATOM 3579 C CA . LYS B 2 86 ? 12.080 -12.729 -59.625 1.00 26.09 86 LYS B CA 1
ATOM 3580 C C . LYS B 2 86 ? 13.525 -13.170 -59.611 1.00 24.45 86 LYS B C 1
ATOM 3581 O O . LYS B 2 86 ? 13.969 -13.912 -60.493 1.00 20.62 86 LYS B O 1
ATOM 3587 N N . THR B 2 87 ? 14.265 -12.669 -58.627 1.00 21.43 87 THR B N 1
ATOM 3588 C CA . THR B 2 87 ? 15.623 -13.020 -58.464 1.00 23.25 87 THR B CA 1
ATOM 3589 C C . THR B 2 87 ? 15.778 -14.347 -57.678 1.00 20.72 87 THR B C 1
ATOM 3590 O O . THR B 2 87 ? 15.372 -14.427 -56.503 1.00 20.55 87 THR B O 1
ATOM 3597 N N . LEU B 2 88 ? 16.352 -15.362 -58.337 1.00 17.54 88 LEU B N 1
ATOM 3598 C CA . LEU B 2 88 ? 16.710 -16.696 -57.793 1.00 16.77 88 LEU B CA 1
ATOM 3599 C C . LEU B 2 88 ? 18.182 -16.871 -57.600 1.00 19.34 88 LEU B C 1
ATOM 3600 O O . LEU B 2 88 ? 18.945 -16.578 -58.521 1.00 15.55 88 LEU B O 1
ATOM 3605 N N . GLN B 2 89 ? 18.587 -17.377 -56.442 1.00 19.55 89 GLN B N 1
ATOM 3606 C CA . GLN B 2 89 ? 19.970 -17.693 -56.206 1.00 17.57 89 GLN B CA 1
ATOM 3607 C C . GLN B 2 89 ? 20.114 -19.045 -55.502 1.00 19.41 89 GLN B C 1
ATOM 3608 O O . GLN B 2 89 ? 19.249 -19.457 -54.686 1.00 18.02 89 GLN B O 1
ATOM 3614 N N . ILE B 2 90 ? 21.205 -19.730 -55.823 1.00 17.68 90 ILE B N 1
ATOM 3615 C CA . ILE B 2 90 ? 21.484 -21.020 -55.224 1.00 16.07 90 ILE B CA 1
ATOM 3616 C C . ILE B 2 90 ? 22.851 -20.939 -54.562 1.00 14.61 90 ILE B C 1
ATOM 3617 O O . ILE B 2 90 ? 23.840 -20.432 -55.163 1.00 17.09 90 ILE B O 1
ATOM 3625 N N . PHE B 2 91 ? 22.915 -21.351 -53.288 1.00 15.67 91 PHE B N 1
ATOM 3626 C CA . PHE B 2 91 ? 24.164 -21.181 -52.464 1.00 19.48 91 PHE B CA 1
ATOM 3627 C C . PHE B 2 91 ? 24.638 -22.505 -51.888 1.00 21.75 91 PHE B C 1
ATOM 3628 O O . PHE B 2 91 ? 23.839 -23.353 -51.507 1.00 23.50 91 PHE B O 1
ATOM 3636 N N . ASN B 2 92 ? 25.938 -22.705 -51.880 1.00 22.89 92 ASN B N 1
ATOM 3637 C CA . ASN B 2 92 ? 26.545 -23.844 -51.260 1.00 22.57 92 ASN B CA 1
ATOM 3638 C C . ASN B 2 92 ? 26.909 -23.431 -49.846 1.00 24.22 92 ASN B C 1
ATOM 3639 O O . ASN B 2 92 ? 27.715 -22.530 -49.642 1.00 22.50 92 ASN B O 1
ATOM 3644 N N . ILE B 2 93 ? 26.288 -24.026 -48.843 1.00 25.05 93 ILE B N 1
ATOM 3645 C CA . ILE B 2 93 ? 26.660 -23.668 -47.474 1.00 27.77 93 ILE B CA 1
ATOM 3646 C C . ILE B 2 93 ? 28.098 -24.218 -47.176 1.00 30.07 93 ILE B C 1
ATOM 3647 O O . ILE B 2 93 ? 28.955 -23.465 -46.707 1.00 29.72 93 ILE B O 1
ATOM 3655 N N . GLU B 2 94 ? 28.371 -25.482 -47.531 1.00 33.60 94 GLU B N 1
ATOM 3656 C CA . GLU B 2 94 ? 29.734 -26.087 -47.367 1.00 37.12 94 GLU B CA 1
ATOM 3657 C C . GLU B 2 94 ? 30.790 -25.107 -47.873 1.00 34.86 94 GLU B C 1
ATOM 3658 O O . GLU B 2 94 ? 31.471 -24.454 -47.096 1.00 35.76 94 GLU B O 1
ATOM 3664 N N . MET B 2 95 ? 30.860 -24.962 -49.185 1.00 33.82 95 MET B N 1
ATOM 3665 C CA . MET B 2 95 ? 31.857 -24.125 -49.796 1.00 35.36 95 MET B CA 1
ATOM 3666 C C . MET B 2 95 ? 31.602 -22.618 -49.647 1.00 34.96 95 MET B C 1
ATOM 3667 O O . MET B 2 95 ? 32.325 -21.843 -50.261 1.00 37.36 95 MET B O 1
ATOM 3672 N N . LYS B 2 96 ? 30.615 -22.203 -48.843 1.00 34.41 96 LYS B N 1
ATOM 3673 C CA . LYS B 2 96 ? 30.128 -20.796 -48.737 1.00 32.24 96 LYS B CA 1
ATOM 3674 C C . LYS B 2 96 ? 30.147 -19.966 -50.002 1.00 30.92 96 LYS B C 1
ATOM 3675 O O . LYS B 2 96 ? 30.752 -18.895 -49.983 1.00 32.91 96 LYS B O 1
ATOM 3681 N N . SER B 2 97 ? 29.584 -20.436 -51.096 1.00 25.56 97 SER B N 1
ATOM 3682 C CA . SER B 2 97 ? 29.744 -19.732 -52.323 1.00 27.13 97 SER B CA 1
ATOM 3683 C C . SER B 2 97 ? 28.414 -19.634 -53.005 1.00 25.72 97 SER B C 1
ATOM 3684 O O . SER B 2 97 ? 27.552 -20.501 -52.809 1.00 27.69 97 SER B O 1
ATOM 3687 N N . LYS B 2 98 ? 28.218 -18.599 -53.820 1.00 22.97 98 LYS B N 1
ATOM 3688 C CA . LYS B 2 98 ? 27.043 -18.543 -54.677 1.00 26.35 98 LYS B CA 1
ATOM 3689 C C . LYS B 2 98 ? 27.285 -19.481 -55.839 1.00 25.45 98 LYS B C 1
ATOM 3690 O O . LYS B 2 98 ? 28.214 -19.230 -56.600 1.00 23.94 98 LYS B O 1
ATOM 3696 N N . MET B 2 99 ? 26.462 -20.525 -55.993 1.00 24.79 99 MET B N 1
ATOM 3697 C CA . MET B 2 99 ? 26.538 -21.427 -57.165 1.00 22.25 99 MET B CA 1
ATOM 3698 C C . MET B 2 99 ? 26.004 -20.859 -58.500 1.00 22.65 99 MET B C 1
ATOM 3699 O O . MET B 2 99 ? 26.670 -20.984 -59.523 1.00 15.93 99 MET B O 1
ATOM 3704 N N . LYS B 2 100 ? 24.778 -20.325 -58.473 1.00 20.88 100 LYS B N 1
ATOM 3705 C CA . LYS B 2 100 ? 23.989 -20.009 -59.638 1.00 20.57 100 LYS B CA 1
ATOM 3706 C C . LYS B 2 100 ? 23.060 -18.899 -59.261 1.00 20.09 100 LYS B C 1
ATOM 3707 O O . LYS B 2 100 ? 22.649 -18.802 -58.077 1.00 16.76 100 LYS B O 1
ATOM 3713 N N . ALA B 2 101 ? 22.648 -18.119 -60.261 1.00 19.03 101 ALA B N 1
ATOM 3714 C CA . ALA B 2 101 ? 21.588 -17.130 -60.078 1.00 19.66 101 ALA B CA 1
ATOM 3715 C C . ALA B 2 101 ? 20.824 -16.988 -61.338 1.00 20.42 101 ALA B C 1
ATOM 3716 O O . ALA B 2 101 ? 21.381 -17.270 -62.409 1.00 13.95 101 ALA B O 1
ATOM 3718 N N . HIS B 2 102 ? 19.565 -16.546 -61.250 1.00 18.41 102 HIS B N 1
ATOM 3719 C CA . HIS B 2 102 ? 18.830 -16.292 -62.420 1.00 18.62 102 HIS B CA 1
ATOM 3720 C C . HIS B 2 102 ? 17.731 -15.298 -62.105 1.00 20.57 102 HIS B C 1
ATOM 3721 O O . HIS B 2 102 ? 17.161 -15.302 -61.007 1.00 21.58 102 HIS B O 1
ATOM 3728 N N . THR B 2 103 ? 17.379 -14.461 -63.067 1.00 21.55 103 THR B N 1
ATOM 3729 C CA . THR B 2 103 ? 16.277 -13.534 -62.872 1.00 17.70 103 THR B CA 1
ATOM 3730 C C . THR B 2 103 ? 15.208 -13.963 -63.828 1.00 18.73 103 THR B C 1
ATOM 3731 O O . THR B 2 103 ? 15.422 -13.925 -65.019 1.00 15.11 103 THR B O 1
ATOM 3738 N N . MET B 2 104 ? 14.051 -14.398 -63.288 1.00 19.77 104 MET B N 1
ATOM 3739 C CA . MET B 2 104 ? 12.912 -14.786 -64.102 1.00 19.44 104 MET B CA 1
ATOM 3740 C C . MET B 2 104 ? 12.230 -13.577 -64.745 1.00 21.30 104 MET B C 1
ATOM 3741 O O . MET B 2 104 ? 12.138 -12.521 -64.138 1.00 22.41 104 MET B O 1
ATOM 3746 N N . THR B 2 105 ? 11.665 -13.782 -65.932 1.00 23.47 105 THR B N 1
ATOM 3747 C CA . THR B 2 105 ? 10.776 -12.800 -66.533 1.00 27.16 105 THR B CA 1
ATOM 3748 C C . THR B 2 105 ? 9.553 -12.617 -65.633 1.00 26.73 105 THR B C 1
ATOM 3749 O O . THR B 2 105 ? 9.180 -11.489 -65.326 1.00 24.78 105 THR B O 1
ATOM 3756 N N . ASP B 2 106 ? 8.973 -13.728 -65.178 1.00 23.27 106 ASP B N 1
ATOM 3757 C CA . ASP B 2 106 ? 7.670 -13.716 -64.482 1.00 22.08 106 ASP B CA 1
ATOM 3758 C C . ASP B 2 106 ? 7.881 -14.113 -63.058 1.00 20.30 106 ASP B C 1
ATOM 3759 O O . ASP B 2 106 ? 8.838 -14.817 -62.770 1.00 22.11 106 ASP B O 1
ATOM 3764 N N . ASP B 2 107 ? 6.998 -13.707 -62.151 1.00 18.62 107 ASP B N 1
ATOM 3765 C CA . ASP B 2 107 ? 7.182 -14.099 -60.726 1.00 22.19 107 ASP B CA 1
ATOM 3766 C C . ASP B 2 107 ? 7.023 -15.572 -60.557 1.00 20.20 107 ASP B C 1
ATOM 3767 O O . ASP B 2 107 ? 6.245 -16.202 -61.260 1.00 19.85 107 ASP B O 1
ATOM 3772 N N . VAL B 2 108 ? 7.794 -16.119 -59.646 1.00 17.96 108 VAL B N 1
ATOM 3773 C CA . VAL B 2 108 ? 7.715 -17.495 -59.353 1.00 18.83 108 VAL B CA 1
ATOM 3774 C C . VAL B 2 108 ? 6.753 -17.611 -58.166 1.00 23.11 108 VAL B C 1
ATOM 3775 O O . VAL B 2 108 ? 6.978 -17.092 -57.063 1.00 22.20 108 VAL B O 1
ATOM 3785 N N . THR B 2 109 ? 5.620 -18.244 -58.380 1.00 20.83 109 THR B N 1
ATOM 3786 C CA . THR B 2 109 ? 4.699 -18.230 -57.317 1.00 20.18 109 THR B CA 1
ATOM 3787 C C . THR B 2 109 ? 4.798 -19.486 -56.448 1.00 18.46 109 THR B C 1
ATOM 3788 O O . THR B 2 109 ? 4.184 -19.570 -55.405 1.00 25.06 109 THR B O 1
ATOM 3795 N N . PHE B 2 110 ? 5.476 -20.506 -56.921 1.00 15.98 110 PHE B N 1
ATOM 3796 C CA . PHE B 2 110 ? 5.676 -21.732 -56.177 1.00 13.27 110 PHE B CA 1
ATOM 3797 C C . PHE B 2 110 ? 6.962 -22.370 -56.614 1.00 15.92 110 PHE B C 1
ATOM 3798 O O . PHE B 2 110 ? 7.248 -22.400 -57.815 1.00 16.47 110 PHE B O 1
ATOM 3806 N N . TRP B 2 111 ? 7.758 -22.912 -55.702 1.00 17.84 111 TRP B N 1
ATOM 3807 C CA . TRP B 2 111 ? 8.903 -23.669 -56.157 1.00 19.83 111 TRP B CA 1
ATOM 3808 C C . TRP B 2 111 ? 9.269 -24.750 -55.132 1.00 17.77 111 TRP B C 1
ATOM 3809 O O . TRP B 2 111 ? 8.844 -24.691 -53.968 1.00 18.60 111 TRP B O 1
ATOM 3820 N N . LYS B 2 112 ? 10.027 -25.752 -55.564 1.00 13.58 112 LYS B N 1
ATOM 3821 C CA . LYS B 2 112 ? 10.451 -26.831 -54.694 1.00 14.96 112 LYS B CA 1
ATOM 3822 C C . LYS B 2 112 ? 11.538 -27.576 -55.418 1.00 16.42 112 LYS B C 1
ATOM 3823 O O . LYS B 2 112 ? 11.629 -27.479 -56.644 1.00 19.96 112 LYS B O 1
ATOM 3829 N N . TRP B 2 113 ? 12.356 -28.314 -54.685 1.00 15.66 113 TRP B N 1
ATOM 3830 C CA . TRP B 2 113 ? 13.301 -29.230 -55.214 1.00 13.28 113 TRP B CA 1
ATOM 3831 C C . TRP B 2 113 ? 12.591 -30.484 -55.639 1.00 15.38 113 TRP B C 1
ATOM 3832 O O . TRP B 2 113 ? 11.815 -31.031 -54.866 1.00 15.69 113 TRP B O 1
ATOM 3843 N N . ILE B 2 114 ? 12.841 -30.997 -56.816 1.00 17.94 114 ILE B N 1
ATOM 3844 C CA . ILE B 2 114 ? 12.132 -32.197 -57.235 1.00 20.54 114 ILE B CA 1
ATOM 3845 C C . ILE B 2 114 ? 13.132 -33.344 -57.362 1.00 22.98 114 ILE B C 1
ATOM 3846 O O . ILE B 2 114 ? 12.727 -34.448 -57.703 1.00 21.66 114 ILE B O 1
ATOM 3854 N N . SER B 2 115 ? 14.419 -33.079 -57.126 1.00 22.28 115 SER B N 1
ATOM 3855 C CA . SER B 2 115 ? 15.413 -34.107 -56.897 1.00 20.94 115 SER B CA 1
ATOM 3856 C C . SER B 2 115 ? 16.598 -33.544 -56.161 1.00 22.22 115 SER B C 1
ATOM 3857 O O . SER B 2 115 ? 16.509 -32.480 -55.594 1.00 23.98 115 SER B O 1
ATOM 3860 N N . LEU B 2 116 ? 17.742 -34.217 -56.254 1.00 16.98 116 LEU B N 1
ATOM 3861 C CA . LEU B 2 116 ? 18.965 -33.790 -55.548 1.00 19.82 116 LEU B CA 1
ATOM 3862 C C . LEU B 2 116 ? 19.674 -32.576 -56.154 1.00 14.56 116 LEU B C 1
ATOM 3863 O O . LEU B 2 116 ? 20.513 -31.955 -55.559 1.00 19.13 116 LEU B O 1
ATOM 3868 N N . ASN B 2 117 ? 19.258 -32.192 -57.337 1.00 15.33 117 ASN B N 1
ATOM 3869 C CA . ASN B 2 117 ? 19.952 -31.207 -58.107 1.00 20.67 117 ASN B CA 1
ATOM 3870 C C . ASN B 2 117 ? 19.087 -30.421 -59.118 1.00 18.12 117 ASN B C 1
ATOM 3871 O O . ASN B 2 117 ? 19.650 -29.683 -59.934 1.00 19.40 117 ASN B O 1
ATOM 3876 N N . THR B 2 118 ? 17.784 -30.475 -58.924 1.00 18.04 118 THR B N 1
ATOM 3877 C CA . THR B 2 118 ? 16.876 -29.693 -59.740 1.00 15.51 118 THR B CA 1
ATOM 3878 C C . THR B 2 118 ? 15.749 -29.104 -58.913 1.00 19.16 118 THR B C 1
ATOM 3879 O O . THR B 2 118 ? 15.079 -29.780 -58.088 1.00 13.44 118 THR B O 1
ATOM 3886 N N . VAL B 2 119 ? 15.525 -27.832 -59.224 1.00 18.74 119 VAL B N 1
ATOM 3887 C CA . VAL B 2 119 ? 14.376 -27.014 -58.764 1.00 19.89 119 VAL B CA 1
ATOM 3888 C C . VAL B 2 119 ? 13.296 -26.909 -59.810 1.00 19.25 119 VAL B C 1
ATOM 3889 O O . VAL B 2 119 ? 13.585 -26.592 -60.980 1.00 15.76 119 VAL B O 1
ATOM 3899 N N . ALA B 2 120 ? 12.048 -27.135 -59.398 1.00 15.67 120 ALA B N 1
ATOM 3900 C CA . ALA B 2 120 ? 10.911 -26.773 -60.235 1.00 17.19 120 ALA B CA 1
ATOM 3901 C C . ALA B 2 120 ? 10.430 -25.406 -59.849 1.00 14.39 120 ALA B C 1
ATOM 3902 O O . ALA B 2 120 ? 10.285 -25.108 -58.664 1.00 17.79 120 ALA B O 1
ATOM 3904 N N . LEU B 2 121 ? 10.200 -24.572 -60.851 1.00 15.51 121 LEU B N 1
ATOM 3905 C CA . LEU B 2 121 ? 9.762 -23.195 -60.756 1.00 14.24 121 LEU B CA 1
ATOM 3906 C C . LEU B 2 121 ? 8.364 -23.053 -61.338 1.00 15.65 121 LEU B C 1
ATOM 3907 O O . LEU B 2 121 ? 8.213 -23.331 -62.501 1.00 15.18 121 LEU B O 1
ATOM 3912 N N . VAL B 2 122 ? 7.362 -22.580 -60.609 1.00 15.87 122 VAL B N 1
ATOM 3913 C CA . VAL B 2 122 ? 6.046 -22.371 -61.203 1.00 13.56 122 VAL B CA 1
ATOM 3914 C C . VAL B 2 122 ? 5.736 -20.904 -61.243 1.00 14.54 122 VAL B C 1
ATOM 3915 O O . VAL B 2 122 ? 5.923 -20.200 -60.245 1.00 14.60 122 VAL B O 1
ATOM 3925 N N . THR B 2 123 ? 5.366 -20.394 -62.405 1.00 15.40 123 THR B N 1
ATOM 3926 C CA . THR B 2 123 ? 4.957 -18.999 -62.537 1.00 17.54 123 THR B CA 1
ATOM 3927 C C . THR B 2 123 ? 3.454 -18.989 -62.798 1.00 18.89 123 THR B C 1
ATOM 3928 O O . THR B 2 123 ? 2.824 -20.052 -62.890 1.00 17.99 123 THR B O 1
ATOM 3935 N N . ASP B 2 124 ? 2.878 -17.799 -62.949 1.00 19.40 124 ASP B N 1
ATOM 3936 C CA . ASP B 2 124 ? 1.473 -17.694 -63.380 1.00 18.04 124 ASP B CA 1
ATOM 3937 C C . ASP B 2 124 ? 1.197 -18.489 -64.648 1.00 18.12 124 ASP B C 1
ATOM 3938 O O . ASP B 2 124 ? 0.083 -18.936 -64.877 1.00 21.31 124 ASP B O 1
ATOM 3943 N N . ASN B 2 125 ? 2.232 -18.736 -65.424 1.00 23.75 125 ASN B N 1
ATOM 3944 C CA . ASN B 2 125 ? 2.168 -18.989 -66.854 1.00 22.15 125 ASN B CA 1
ATOM 3945 C C . ASN B 2 125 ? 2.662 -20.397 -67.227 1.00 24.99 125 ASN B C 1
ATOM 3946 O O . ASN B 2 125 ? 2.177 -21.051 -68.170 1.00 18.38 125 ASN B O 1
ATOM 3951 N N . ALA B 2 126 ? 3.664 -20.883 -66.488 1.00 17.45 126 ALA B N 1
ATOM 3952 C CA . ALA B 2 126 ? 4.446 -21.998 -66.957 1.00 19.32 126 ALA B CA 1
ATOM 3953 C C . ALA B 2 126 ? 5.138 -22.701 -65.799 1.00 18.29 126 ALA B C 1
ATOM 3954 O O . ALA B 2 126 ? 5.157 -22.188 -64.687 1.00 17.30 126 ALA B O 1
ATOM 3956 N N . VAL B 2 127 ? 5.658 -23.906 -66.068 1.00 17.96 127 VAL B N 1
ATOM 3957 C CA . VAL B 2 127 ? 6.411 -24.632 -65.113 1.00 18.45 127 VAL B CA 1
ATOM 3958 C C . VAL B 2 127 ? 7.764 -24.860 -65.772 1.00 17.82 127 VAL B C 1
ATOM 3959 O O . VAL B 2 127 ? 7.779 -25.211 -66.952 1.00 14.75 127 VAL B O 1
ATOM 3969 N N . TYR B 2 128 ? 8.856 -24.618 -65.023 1.00 17.36 128 TYR B N 1
ATOM 3970 C CA . TYR B 2 128 ? 10.304 -24.784 -65.437 1.00 17.97 128 TYR B CA 1
ATOM 3971 C C . TYR B 2 128 ? 11.017 -25.745 -64.528 1.00 18.46 128 TYR B C 1
ATOM 3972 O O . TYR B 2 128 ? 10.690 -25.825 -63.342 1.00 17.21 128 TYR B O 1
ATOM 3981 N N . HIS B 2 129 ? 11.986 -26.470 -65.073 1.00 18.19 129 HIS B N 1
ATOM 3982 C CA . HIS B 2 129 ? 13.027 -27.097 -64.280 1.00 20.26 129 HIS B CA 1
ATOM 3983 C C . HIS B 2 129 ? 14.344 -26.372 -64.434 1.00 17.96 129 HIS B C 1
ATOM 3984 O O . HIS B 2 129 ? 14.807 -26.041 -65.530 1.00 19.01 129 HIS B O 1
ATOM 3991 N N . TRP B 2 130 ? 15.007 -26.225 -63.307 1.00 19.42 130 TRP B N 1
ATOM 3992 C CA . TRP B 2 130 ? 16.264 -25.541 -63.243 1.00 17.56 130 TRP B CA 1
ATOM 3993 C C . TRP B 2 130 ? 17.305 -26.341 -62.497 1.00 16.69 130 TRP B C 1
ATOM 3994 O O . TRP B 2 130 ? 17.158 -26.597 -61.292 1.00 15.17 130 TRP B O 1
ATOM 4005 N N . SER B 2 131 ? 18.354 -26.759 -63.182 1.00 14.34 131 SER B N 1
ATOM 4006 C CA . SER B 2 131 ? 19.400 -27.507 -62.550 1.00 15.05 131 SER B CA 1
ATOM 4007 C C . SER B 2 131 ? 20.157 -26.615 -61.545 1.00 13.30 131 SER B C 1
ATOM 4008 O O . SER B 2 131 ? 20.359 -25.439 -61.801 1.00 15.91 131 SER B O 1
ATOM 4011 N N . MET B 2 132 ? 20.620 -27.149 -60.417 1.00 15.96 132 MET B N 1
ATOM 4012 C CA . MET B 2 132 ? 21.542 -26.337 -59.551 1.00 10.83 132 MET B CA 1
ATOM 4013 C C . MET B 2 132 ? 22.996 -26.252 -60.054 1.00 16.04 132 MET B C 1
ATOM 4014 O O . MET B 2 132 ? 23.805 -25.429 -59.529 1.00 13.52 132 MET B O 1
ATOM 4019 N N . GLU B 2 133 ? 23.296 -27.049 -61.083 1.00 15.08 133 GLU B N 1
ATOM 4020 C CA . GLU B 2 133 ? 24.667 -27.288 -61.574 1.00 17.48 133 GLU B CA 1
ATOM 4021 C C . GLU B 2 133 ? 24.975 -26.422 -62.751 1.00 17.23 133 GLU B C 1
ATOM 4022 O O . GLU B 2 133 ? 24.064 -26.067 -63.558 1.00 15.43 133 GLU B O 1
ATOM 4028 N N . GLY B 2 134 ? 26.216 -26.056 -62.906 1.00 15.24 134 GLY B N 1
ATOM 4029 C CA . GLY B 2 134 ? 26.655 -25.364 -64.100 1.00 18.06 134 GLY B CA 1
ATOM 4030 C C . GLY B 2 134 ? 26.045 -23.967 -64.257 1.00 17.38 134 GLY B C 1
ATOM 4031 O O . GLY B 2 134 ? 25.939 -23.206 -63.301 1.00 14.88 134 GLY B O 1
ATOM 4032 N N . GLU B 2 135 ? 25.701 -23.644 -65.496 1.00 13.69 135 GLU B N 1
ATOM 4033 C CA . GLU B 2 135 ? 25.274 -22.321 -65.872 1.00 15.62 135 GLU B CA 1
ATOM 4034 C C . GLU B 2 135 ? 23.951 -22.421 -66.646 1.00 14.43 135 GLU B C 1
ATOM 4035 O O . GLU B 2 135 ? 23.431 -21.437 -67.197 1.00 12.37 135 GLU B O 1
ATOM 4041 N N . SER B 2 136 ? 23.434 -23.632 -66.734 1.00 10.76 136 SER B N 1
ATOM 4042 C CA . SER B 2 136 ? 22.201 -23.825 -67.475 1.00 15.84 136 SER B CA 1
ATOM 4043 C C . SER B 2 136 ? 21.013 -23.014 -66.912 1.00 12.92 136 SER B C 1
ATOM 4044 O O . SER B 2 136 ? 20.816 -22.980 -65.715 1.00 16.44 136 SER B O 1
ATOM 4047 N N . GLN B 2 137 ? 20.226 -22.387 -67.793 1.00 17.14 137 GLN B N 1
ATOM 4048 C CA . GLN B 2 137 ? 19.057 -21.595 -67.412 1.00 16.47 137 GLN B CA 1
ATOM 4049 C C . GLN B 2 137 ? 17.866 -22.532 -67.212 1.00 17.07 137 GLN B C 1
ATOM 4050 O O . GLN B 2 137 ? 17.961 -23.670 -67.616 1.00 16.87 137 GLN B O 1
ATOM 4056 N N . PRO B 2 138 ? 16.758 -22.057 -66.577 1.00 15.81 138 PRO B N 1
ATOM 4057 C CA . PRO B 2 138 ? 15.543 -22.852 -66.458 1.00 14.76 138 PRO B CA 1
ATOM 4058 C C . PRO B 2 138 ? 15.031 -23.277 -67.821 1.00 15.22 138 PRO B C 1
ATOM 4059 O O . PRO B 2 138 ? 15.055 -22.510 -68.776 1.00 11.88 138 PRO B O 1
ATOM 4063 N N . VAL B 2 139 ? 14.571 -24.510 -67.885 1.00 16.67 139 VAL B N 1
ATOM 4064 C CA . VAL B 2 139 ? 14.033 -25.119 -69.041 1.00 16.94 139 VAL B CA 1
ATOM 4065 C C . VAL B 2 139 ? 12.524 -25.208 -68.849 1.00 17.60 139 VAL B C 1
ATOM 4066 O O . VAL B 2 139 ? 12.069 -25.726 -67.856 1.00 18.33 139 VAL B O 1
ATOM 4076 N N . LYS B 2 140 ? 11.768 -24.617 -69.770 1.00 15.26 140 LYS B N 1
ATOM 4077 C CA . LYS B 2 140 ? 10.359 -24.575 -69.679 1.00 16.22 140 LYS B CA 1
ATOM 4078 C C . LYS B 2 140 ? 9.897 -25.994 -69.908 1.00 17.12 140 LYS B C 1
ATOM 4079 O O . LYS B 2 140 ? 10.256 -26.620 -70.877 1.00 16.51 140 LYS B O 1
ATOM 4085 N N . MET B 2 141 ? 9.164 -26.536 -68.974 1.00 15.84 141 MET B N 1
ATOM 4086 C CA . MET B 2 141 ? 8.583 -27.866 -69.172 1.00 20.43 141 MET B CA 1
ATOM 4087 C C . MET B 2 141 ? 7.184 -27.872 -69.848 1.00 17.07 141 MET B C 1
ATOM 4088 O O . MET B 2 141 ? 6.941 -28.706 -70.674 1.00 16.12 141 MET B O 1
ATOM 4093 N N . PHE B 2 142 ? 6.271 -27.009 -69.450 1.00 16.74 142 PHE B N 1
ATOM 4094 C CA . PHE B 2 142 ? 4.950 -26.965 -70.065 1.00 16.32 142 PHE B CA 1
ATOM 4095 C C . PHE B 2 142 ? 4.328 -25.635 -69.669 1.00 18.70 142 PHE B C 1
ATOM 4096 O O . PHE B 2 142 ? 4.695 -25.088 -68.616 1.00 17.55 142 PHE B O 1
ATOM 4104 N N . ASP B 2 143 ? 3.408 -25.125 -70.509 1.00 18.33 143 ASP B N 1
ATOM 4105 C CA . ASP B 2 143 ? 2.417 -24.086 -70.170 1.00 20.26 143 ASP B CA 1
ATOM 4106 C C . ASP B 2 143 ? 1.298 -24.510 -69.250 1.00 19.18 143 ASP B C 1
ATOM 4107 O O . ASP B 2 143 ? 0.775 -25.616 -69.412 1.00 18.34 143 ASP B O 1
ATOM 4112 N N . ARG B 2 144 ? 0.918 -23.634 -68.314 1.00 16.65 144 ARG B N 1
ATOM 4113 C CA . ARG B 2 144 ? -0.124 -23.968 -67.353 1.00 17.94 144 ARG B CA 1
ATOM 4114 C C . ARG B 2 144 ? -1.477 -24.044 -68.089 1.00 20.74 144 ARG B C 1
ATOM 4115 O O . ARG B 2 144 ? -1.718 -23.280 -69.001 1.00 21.40 144 ARG B O 1
ATOM 4123 N N . HIS B 2 145 ? -2.298 -25.044 -67.726 1.00 23.29 145 HIS B N 1
ATOM 4124 C CA . HIS B 2 145 ? -3.675 -25.232 -68.197 1.00 21.79 145 HIS B CA 1
ATOM 4125 C C . HIS B 2 145 ? -4.675 -24.285 -67.564 1.00 20.61 145 HIS B C 1
ATOM 4126 O O . HIS B 2 145 ? -4.475 -23.905 -66.410 1.00 22.00 145 HIS B O 1
ATOM 4133 N N . SER B 2 146 ? -5.725 -23.881 -68.309 1.00 18.84 146 SER B N 1
ATOM 4134 C CA . SER B 2 146 ? -6.659 -22.831 -67.902 1.00 21.91 146 SER B CA 1
ATOM 4135 C C . SER B 2 146 ? -7.436 -23.257 -66.669 1.00 21.29 146 SER B C 1
ATOM 4136 O O . SER B 2 146 ? -7.883 -22.437 -65.890 1.00 22.62 146 SER B O 1
ATOM 4139 N N . SER B 2 147 ? -7.560 -24.544 -66.444 1.00 20.57 147 SER B N 1
ATOM 4140 C CA . SER B 2 147 ? -8.287 -24.934 -65.259 1.00 21.23 147 SER B CA 1
ATOM 4141 C C . SER B 2 147 ? -7.591 -24.717 -63.907 1.00 25.23 147 SER B C 1
ATOM 4142 O O . SER B 2 147 ? -8.272 -24.844 -62.902 1.00 25.16 147 SER B O 1
ATOM 4145 N N . LEU B 2 148 ? -6.267 -24.421 -63.874 1.00 22.47 148 LEU B N 1
ATOM 4146 C CA . LEU B 2 148 ? -5.564 -23.990 -62.671 1.00 21.91 148 LEU B CA 1
ATOM 4147 C C . LEU B 2 148 ? -5.533 -22.464 -62.578 1.00 23.77 148 LEU B C 1
ATOM 4148 O O . LEU B 2 148 ? -5.012 -21.927 -61.612 1.00 21.46 148 LEU B O 1
ATOM 4153 N N . ALA B 2 149 ? -6.096 -21.771 -63.575 1.00 24.04 149 ALA B N 1
ATOM 4154 C CA . ALA B 2 149 ? -6.066 -20.320 -63.597 1.00 26.58 149 ALA B CA 1
ATOM 4155 C C . ALA B 2 149 ? -6.644 -19.724 -62.301 1.00 28.39 149 ALA B C 1
ATOM 4156 O O . ALA B 2 149 ? -7.766 -20.071 -61.925 1.00 27.07 149 ALA B O 1
ATOM 4158 N N . GLY B 2 150 ? -5.934 -18.867 -61.582 1.00 28.04 150 GLY B N 1
ATOM 4159 C CA . GLY B 2 150 ? -6.456 -18.388 -60.300 1.00 27.23 150 GLY B CA 1
ATOM 4160 C C . GLY B 2 150 ? -6.378 -19.288 -59.049 1.00 30.94 150 GLY B C 1
ATOM 4161 O O . GLY B 2 150 ? -6.863 -18.869 -57.991 1.00 30.32 150 GLY B O 1
ATOM 4162 N N . CYS B 2 151 ? -5.781 -20.495 -59.141 1.00 25.53 151 CYS B N 1
ATOM 4163 C CA . CYS B 2 151 ? -5.590 -21.388 -58.005 1.00 25.81 151 CYS B CA 1
ATOM 4164 C C . CYS B 2 151 ? -4.399 -20.961 -57.149 1.00 25.92 151 CYS B C 1
ATOM 4165 O O . CYS B 2 151 ? -3.438 -20.415 -57.682 1.00 26.35 151 CYS B O 1
ATOM 4168 N N . GLN B 2 152 ? -4.473 -21.226 -55.846 1.00 23.52 152 GLN B N 1
ATOM 4169 C CA . GLN B 2 152 ? -3.310 -21.387 -55.021 1.00 24.48 152 GLN B CA 1
ATOM 4170 C C . GLN B 2 152 ? -2.595 -22.681 -55.376 1.00 22.88 152 GLN B C 1
ATOM 4171 O O . GLN B 2 152 ? -3.176 -23.756 -55.268 1.00 19.60 152 GLN B O 1
ATOM 4177 N N . ILE B 2 153 ? -1.332 -22.573 -55.820 1.00 20.94 153 ILE B N 1
ATOM 4178 C CA . ILE B 2 153 ? -0.530 -23.733 -56.175 1.00 19.30 153 ILE B CA 1
ATOM 4179 C C . ILE B 2 153 ? -0.062 -24.300 -54.891 1.00 21.52 153 ILE B C 1
ATOM 4180 O O . ILE B 2 153 ? 0.506 -23.570 -54.060 1.00 21.56 153 ILE B O 1
ATOM 4188 N N . ILE B 2 154 ? -0.306 -25.608 -54.709 1.00 17.98 154 ILE B N 1
ATOM 4189 C CA . ILE B 2 154 ? 0.043 -26.231 -53.421 1.00 17.83 154 ILE B CA 1
ATOM 4190 C C . ILE B 2 154 ? 1.070 -27.350 -53.656 1.00 17.76 154 ILE B C 1
ATOM 4191 O O . ILE B 2 154 ? 1.694 -27.760 -52.708 1.00 17.28 154 ILE B O 1
ATOM 4199 N N . ASN B 2 155 ? 1.304 -27.816 -54.881 1.00 16.96 155 ASN B N 1
ATOM 4200 C CA . ASN B 2 155 ? 2.300 -28.866 -55.012 1.00 16.58 155 ASN B CA 1
ATOM 4201 C C . ASN B 2 155 ? 2.637 -29.099 -56.436 1.00 14.81 155 ASN B C 1
ATOM 4202 O O . ASN B 2 155 ? 1.992 -28.610 -57.347 1.00 16.09 155 ASN B O 1
ATOM 4207 N N . TYR B 2 156 ? 3.701 -29.861 -56.595 1.00 18.71 156 TYR B N 1
ATOM 4208 C CA . TYR B 2 156 ? 4.214 -30.227 -57.863 1.00 18.07 156 TYR B CA 1
ATOM 4209 C C . TYR B 2 156 ? 4.924 -31.546 -57.685 1.00 20.29 156 TYR B C 1
ATOM 4210 O O . TYR B 2 156 ? 5.845 -31.698 -56.830 1.00 22.45 156 TYR B O 1
ATOM 4219 N N . ARG B 2 157 ? 4.539 -32.514 -58.503 1.00 19.72 157 ARG B N 1
ATOM 4220 C CA . ARG B 2 157 ? 5.087 -33.881 -58.384 1.00 19.23 157 ARG B CA 1
ATOM 4221 C C . ARG B 2 157 ? 5.517 -34.371 -59.739 1.00 19.44 157 ARG B C 1
ATOM 4222 O O . ARG B 2 157 ? 4.978 -33.963 -60.800 1.00 19.59 157 ARG B O 1
ATOM 4230 N N . THR B 2 158 ? 6.501 -35.257 -59.708 1.00 18.17 158 THR B N 1
ATOM 4231 C CA . THR B 2 158 ? 6.919 -35.942 -60.868 1.00 15.24 158 THR B CA 1
ATOM 4232 C C . THR B 2 158 ? 7.117 -37.449 -60.616 1.00 17.72 158 THR B C 1
ATOM 4233 O O . THR B 2 158 ? 7.365 -37.881 -59.510 1.00 20.07 158 THR B O 1
ATOM 4240 N N . ASP B 2 159 ? 7.090 -38.257 -61.656 1.00 19.77 159 ASP B N 1
ATOM 4241 C CA . ASP B 2 159 ? 7.556 -39.596 -61.538 1.00 19.92 159 ASP B CA 1
ATOM 4242 C C . ASP B 2 159 ? 9.113 -39.614 -61.488 1.00 24.48 159 ASP B C 1
ATOM 4243 O O . ASP B 2 159 ? 9.770 -38.619 -61.692 1.00 23.27 159 ASP B O 1
ATOM 4248 N N . ALA B 2 160 ? 9.639 -40.782 -61.193 1.00 24.53 160 ALA B N 1
ATOM 4249 C CA . ALA B 2 160 ? 11.035 -41.098 -61.050 1.00 29.33 160 ALA B CA 1
ATOM 4250 C C . ALA B 2 160 ? 11.899 -40.741 -62.306 1.00 28.86 160 ALA B C 1
ATOM 4251 O O . ALA B 2 160 ? 12.935 -40.117 -62.182 1.00 30.25 160 ALA B O 1
ATOM 4253 N N . LYS B 2 161 ? 11.370 -40.972 -63.510 1.00 28.79 161 LYS B N 1
ATOM 4254 C CA . LYS B 2 161 ? 12.034 -40.568 -64.764 1.00 28.13 161 LYS B CA 1
ATOM 4255 C C . LYS B 2 161 ? 11.748 -39.125 -65.174 1.00 28.19 161 LYS B C 1
ATOM 4256 O O . LYS B 2 161 ? 12.298 -38.646 -66.161 1.00 25.17 161 LYS B O 1
ATOM 4262 N N . GLN B 2 162 ? 10.952 -38.402 -64.393 1.00 24.29 162 GLN B N 1
ATOM 4263 C CA . GLN B 2 162 ? 10.550 -37.092 -64.835 1.00 23.97 162 GLN B CA 1
ATOM 4264 C C . GLN B 2 162 ? 9.936 -37.108 -66.254 1.00 24.91 162 GLN B C 1
ATOM 4265 O O . GLN B 2 162 ? 10.135 -36.165 -67.045 1.00 26.92 162 GLN B O 1
ATOM 4271 N N . LYS B 2 163 ? 9.150 -38.137 -66.569 1.00 22.83 163 LYS B N 1
ATOM 4272 C CA . LYS B 2 163 ? 8.438 -38.139 -67.805 1.00 19.73 163 LYS B CA 1
ATOM 4273 C C . LYS B 2 163 ? 6.939 -37.716 -67.644 1.00 20.78 163 LYS B C 1
ATOM 4274 O O . LYS B 2 163 ? 6.250 -37.483 -68.657 1.00 19.98 163 LYS B O 1
ATOM 4280 N N . TRP B 2 164 ? 6.460 -37.705 -66.395 1.00 18.98 164 TRP B N 1
ATOM 4281 C CA . TRP B 2 164 ? 5.111 -37.365 -66.013 1.00 18.43 164 TRP B CA 1
ATOM 4282 C C . TRP B 2 164 ? 5.157 -36.291 -64.960 1.00 16.97 164 TRP B C 1
ATOM 4283 O O . TRP B 2 164 ? 5.792 -36.518 -63.967 1.00 18.84 164 TRP B O 1
ATOM 4294 N N . LEU B 2 165 ? 4.495 -35.146 -65.144 1.00 17.37 165 LEU B N 1
ATOM 4295 C CA . LEU B 2 165 ? 4.668 -34.007 -64.268 1.00 18.26 165 LEU B CA 1
ATOM 4296 C C . LEU B 2 165 ? 3.293 -33.550 -63.860 1.00 19.57 165 LEU B C 1
ATOM 4297 O O . LEU B 2 165 ? 2.383 -33.480 -64.649 1.00 20.83 165 LEU B O 1
ATOM 4302 N N . LEU B 2 166 ? 3.117 -33.222 -62.599 1.00 21.76 166 LEU B N 1
ATOM 4303 C CA . LEU B 2 166 ? 1.799 -33.089 -62.059 1.00 15.88 166 LEU B CA 1
ATOM 4304 C C . LEU B 2 166 ? 1.750 -31.815 -61.227 1.00 14.90 166 LEU B C 1
ATOM 4305 O O . LEU B 2 166 ? 2.358 -31.741 -60.190 1.00 17.38 166 LEU B O 1
ATOM 4310 N N . LEU B 2 167 ? 1.087 -30.783 -61.709 1.00 14.66 167 LEU B N 1
ATOM 4311 C CA . LEU B 2 167 ? 0.913 -29.533 -60.966 1.00 16.99 167 LEU B CA 1
ATOM 4312 C C . LEU B 2 167 ? -0.439 -29.501 -60.250 1.00 19.04 167 LEU B C 1
ATOM 4313 O O . LEU B 2 167 ? -1.483 -29.839 -60.869 1.00 15.85 167 LEU B O 1
ATOM 4318 N N . THR B 2 168 ? -0.453 -29.078 -58.978 1.00 19.32 168 THR B N 1
ATOM 4319 C CA . THR B 2 168 ? -1.697 -29.101 -58.177 1.00 20.14 168 THR B CA 1
ATOM 4320 C C . THR B 2 168 ? -2.042 -27.728 -57.608 1.00 21.22 168 THR B C 1
ATOM 4321 O O . THR B 2 168 ? -1.198 -27.070 -56.998 1.00 17.00 168 THR B O 1
ATOM 4328 N N . GLY B 2 169 ? -3.284 -27.262 -57.825 1.00 19.06 169 GLY B N 1
ATOM 4329 C CA . GLY B 2 169 ? -3.693 -26.038 -57.168 1.00 18.06 169 GLY B CA 1
ATOM 4330 C C . GLY B 2 169 ? -5.062 -26.271 -56.530 1.00 21.47 169 GLY B C 1
ATOM 4331 O O . GLY B 2 169 ? -5.725 -27.284 -56.850 1.00 22.72 169 GLY B O 1
ATOM 4332 N N . ILE B 2 170 ? -5.467 -25.349 -55.644 1.00 19.98 170 ILE B N 1
ATOM 4333 C CA . ILE B 2 170 ? -6.778 -25.360 -54.991 1.00 24.18 170 ILE B CA 1
ATOM 4334 C C . ILE B 2 170 ? -7.444 -23.987 -55.075 1.00 25.32 170 ILE B C 1
ATOM 4335 O O . ILE B 2 170 ? -6.748 -22.968 -55.217 1.00 24.98 170 ILE B O 1
ATOM 4343 N N . SER B 2 171 ? -8.780 -23.954 -55.003 1.00 28.82 171 SER B N 1
ATOM 4344 C CA . SER B 2 171 ? -9.542 -22.710 -54.747 1.00 31.31 171 SER B CA 1
ATOM 4345 C C . SER B 2 171 ? -10.840 -22.966 -53.961 1.00 29.74 171 SER B C 1
ATOM 4346 O O . SER B 2 171 ? -11.509 -23.987 -54.197 1.00 25.06 171 SER B O 1
ATOM 4349 N N . ALA B 2 172 ? -11.098 -22.070 -52.988 1.00 31.73 172 ALA B N 1
ATOM 4350 C CA . ALA B 2 172 ? -12.395 -21.738 -52.362 1.00 31.98 172 ALA B CA 1
ATOM 4351 C C . ALA B 2 172 ? -13.445 -21.523 -53.424 1.00 34.31 172 ALA B C 1
ATOM 4352 O O . ALA B 2 172 ? -13.453 -20.503 -54.118 1.00 34.62 172 ALA B O 1
ATOM 4354 N N . GLN B 2 173 ? -14.368 -22.451 -53.573 1.00 37.48 173 GLN B N 1
ATOM 4355 C CA . GLN B 2 173 ? -15.564 -22.126 -54.315 1.00 39.79 173 GLN B CA 1
ATOM 4356 C C . GLN B 2 173 ? -16.757 -22.660 -53.587 1.00 42.26 173 GLN B C 1
ATOM 4357 O O . GLN B 2 173 ? -16.780 -23.866 -53.298 1.00 41.46 173 GLN B O 1
ATOM 4363 N N . ARG B 2 176 ? -16.799 -25.018 -50.600 1.00 35.43 176 ARG B N 1
ATOM 4364 C CA . ARG B 2 176 ? -15.914 -26.185 -50.738 1.00 29.96 176 ARG B CA 1
ATOM 4365 C C . ARG B 2 176 ? -14.616 -25.836 -51.452 1.00 32.16 176 ARG B C 1
ATOM 4366 O O . ARG B 2 176 ? -14.553 -25.012 -52.377 1.00 29.60 176 ARG B O 1
ATOM 4374 N N . VAL B 2 177 ? -13.539 -26.503 -51.048 1.00 28.23 177 VAL B N 1
ATOM 4375 C CA . VAL B 2 177 ? -12.250 -26.276 -51.674 1.00 27.83 177 VAL B CA 1
ATOM 4376 C C . VAL B 2 177 ? -12.085 -27.221 -52.874 1.00 26.35 177 VAL B C 1
ATOM 4377 O O . VAL B 2 177 ? -11.922 -28.422 -52.745 1.00 28.38 177 VAL B O 1
ATOM 4387 N N . VAL B 2 178 ? -12.111 -26.678 -54.074 1.00 21.31 178 VAL B N 1
ATOM 4388 C CA . VAL B 2 178 ? -11.945 -27.491 -55.255 1.00 18.00 178 VAL B CA 1
ATOM 4389 C C . VAL B 2 178 ? -10.429 -27.751 -55.632 1.00 25.66 178 VAL B C 1
ATOM 4390 O O . VAL B 2 178 ? -9.619 -26.858 -55.590 1.00 20.04 178 VAL B O 1
ATOM 4400 N N . GLY B 2 179 ? -10.082 -28.986 -56.009 1.00 21.98 179 GLY B N 1
ATOM 4401 C CA . GLY B 2 179 ? -8.756 -29.341 -56.347 1.00 24.65 179 GLY B CA 1
ATOM 4402 C C . GLY B 2 179 ? -8.642 -29.476 -57.841 1.00 25.80 179 GLY B C 1
ATOM 4403 O O . GLY B 2 179 ? -9.459 -30.164 -58.471 1.00 26.29 179 GLY B O 1
ATOM 4404 N N . ALA B 2 180 ? -7.635 -28.806 -58.405 1.00 21.10 180 ALA B N 1
ATOM 4405 C CA . ALA B 2 180 ? -7.381 -28.857 -59.838 1.00 17.34 180 ALA B CA 1
ATOM 4406 C C . ALA B 2 180 ? -5.943 -29.317 -60.144 1.00 19.46 180 ALA B C 1
ATOM 4407 O O . ALA B 2 180 ? -5.027 -28.703 -59.717 1.00 17.93 180 ALA B O 1
ATOM 4409 N N . MET B 2 181 ? -5.763 -30.428 -60.863 1.00 18.27 181 MET B N 1
ATOM 4410 C CA . MET B 2 181 ? -4.463 -30.882 -61.239 1.00 15.58 181 MET B CA 1
ATOM 4411 C C . MET B 2 181 ? -4.296 -30.842 -62.731 1.00 17.52 181 MET B C 1
ATOM 4412 O O . MET B 2 181 ? -5.255 -30.954 -63.471 1.00 16.54 181 MET B O 1
ATOM 4417 N N . GLN B 2 182 ? -3.038 -30.687 -63.175 1.00 14.22 182 GLN B N 1
ATOM 4418 C CA . GLN B 2 182 ? -2.679 -30.779 -64.561 1.00 16.62 182 GLN B CA 1
ATOM 4419 C C . GLN B 2 182 ? -1.565 -31.816 -64.690 1.00 24.03 182 GLN B C 1
ATOM 4420 O O . GLN B 2 182 ? -0.510 -31.675 -64.047 1.00 23.12 182 GLN B O 1
ATOM 4426 N N . LEU B 2 183 ? -1.832 -32.929 -65.369 1.00 18.66 183 LEU B N 1
ATOM 4427 C CA . LEU B 2 183 ? -0.898 -33.948 -65.544 1.00 16.82 183 LEU B CA 1
ATOM 4428 C C . LEU B 2 183 ? -0.303 -33.770 -66.937 1.00 21.79 183 LEU B C 1
ATOM 4429 O O . LEU B 2 183 ? -0.995 -33.842 -67.964 1.00 23.39 183 LEU B O 1
ATOM 4434 N N . TYR B 2 184 ? 1.002 -33.555 -67.008 1.00 20.35 184 TYR B N 1
ATOM 4435 C CA . TYR B 2 184 ? 1.654 -33.338 -68.288 1.00 18.18 184 TYR B CA 1
ATOM 4436 C C . TYR B 2 184 ? 2.537 -34.501 -68.640 1.00 18.52 184 TYR B C 1
ATOM 4437 O O . TYR B 2 184 ? 3.396 -34.921 -67.853 1.00 19.07 184 TYR B O 1
ATOM 4446 N N . SER B 2 185 ? 2.332 -35.020 -69.841 1.00 18.87 185 SER B N 1
ATOM 4447 C CA . SER B 2 185 ? 3.215 -36.034 -70.397 1.00 20.15 185 SER B CA 1
ATOM 4448 C C . SER B 2 185 ? 4.416 -35.422 -71.174 1.00 21.55 185 SER B C 1
ATOM 4449 O O . SER B 2 185 ? 4.237 -34.728 -72.128 1.00 20.32 185 SER B O 1
ATOM 4452 N N . VAL B 2 186 ? 5.653 -35.689 -70.748 1.00 22.05 186 VAL B N 1
ATOM 4453 C CA . VAL B 2 186 ? 6.810 -35.110 -71.418 1.00 21.17 186 VAL B CA 1
ATOM 4454 C C . VAL B 2 186 ? 7.019 -35.699 -72.835 1.00 21.16 186 VAL B C 1
ATOM 4455 O O . VAL B 2 186 ? 7.304 -34.966 -73.777 1.00 19.86 186 VAL B O 1
ATOM 4465 N N . ASP B 2 187 ? 6.855 -37.014 -73.006 1.00 21.85 187 ASP B N 1
ATOM 4466 C CA . ASP B 2 187 ? 6.888 -37.621 -74.354 1.00 24.72 187 ASP B CA 1
ATOM 4467 C C . ASP B 2 187 ? 5.709 -37.265 -75.309 1.00 27.30 187 ASP B C 1
ATOM 4468 O O . ASP B 2 187 ? 5.950 -37.080 -76.505 1.00 26.30 187 ASP B O 1
ATOM 4473 N N . ARG B 2 188 ? 4.482 -37.215 -74.823 1.00 24.25 188 ARG B N 1
ATOM 4474 C CA . ARG B 2 188 ? 3.363 -36.918 -75.736 1.00 26.31 188 ARG B CA 1
ATOM 4475 C C . ARG B 2 188 ? 3.214 -35.412 -75.946 1.00 27.86 188 ARG B C 1
ATOM 4476 O O . ARG B 2 188 ? 2.577 -34.969 -76.899 1.00 28.13 188 ARG B O 1
ATOM 4484 N N . LYS B 2 189 ? 3.868 -34.643 -75.071 1.00 28.98 189 LYS B N 1
ATOM 4485 C CA . LYS B 2 189 ? 3.646 -33.203 -74.897 1.00 29.48 189 LYS B CA 1
ATOM 4486 C C . LYS B 2 189 ? 2.156 -32.746 -74.826 1.00 26.13 189 LYS B C 1
ATOM 4487 O O . LYS B 2 189 ? 1.741 -31.843 -75.528 1.00 24.11 189 LYS B O 1
ATOM 4493 N N . VAL B 2 190 ? 1.432 -33.328 -73.902 1.00 25.14 190 VAL B N 1
ATOM 4494 C CA . VAL B 2 190 ? 0.031 -33.081 -73.724 1.00 24.66 190 VAL B CA 1
ATOM 4495 C C . VAL B 2 190 ? -0.269 -33.035 -72.241 1.00 22.39 190 VAL B C 1
ATOM 4496 O O . VAL B 2 190 ? 0.300 -33.827 -71.481 1.00 21.39 190 VAL B O 1
ATOM 4506 N N . SER B 2 191 ? -1.123 -32.087 -71.837 1.00 19.59 191 SER B N 1
ATOM 4507 C CA . SER B 2 191 ? -1.640 -31.894 -70.507 1.00 23.51 191 SER B CA 1
ATOM 4508 C C . SER B 2 191 ? -3.018 -32.544 -70.370 1.00 24.62 191 SER B C 1
ATOM 4509 O O . SER B 2 191 ? -3.744 -32.506 -71.329 1.00 22.71 191 SER B O 1
ATOM 4512 N N . GLN B 2 192 ? -3.402 -33.093 -69.218 1.00 25.02 192 GLN B N 1
ATOM 4513 C CA . GLN B 2 192 ? -4.796 -33.371 -68.941 1.00 27.39 192 GLN B CA 1
ATOM 4514 C C . GLN B 2 192 ? -5.153 -32.815 -67.643 1.00 24.38 192 GLN B C 1
ATOM 4515 O O . GLN B 2 192 ? -4.366 -32.996 -66.688 1.00 20.79 192 GLN B O 1
ATOM 4521 N N . PR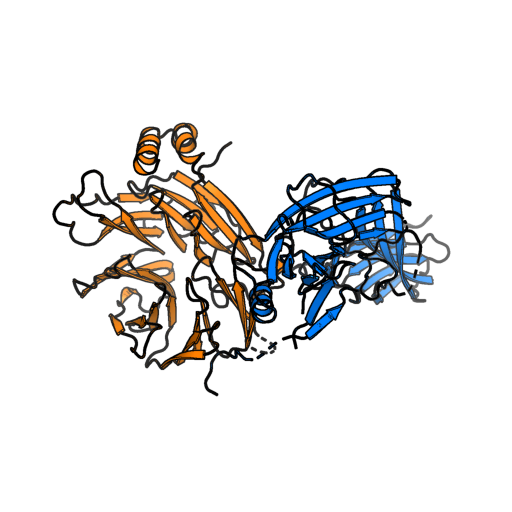O B 2 193 ? -6.376 -32.251 -67.558 1.00 20.98 193 PRO B N 1
ATOM 4522 C CA . PRO B 2 193 ? -6.919 -31.813 -66.292 1.00 20.77 193 PRO B CA 1
ATOM 4523 C C . PRO B 2 193 ? -7.501 -32.987 -65.458 1.00 25.19 193 PRO B C 1
ATOM 4524 O O . PRO B 2 193 ? -8.036 -33.934 -66.039 1.00 28.94 193 PRO B O 1
ATOM 4528 N N . ILE B 2 194 ? -7.299 -32.955 -64.131 1.00 25.66 194 ILE B N 1
ATOM 4529 C CA . ILE B 2 194 ? -7.728 -33.957 -63.202 1.00 26.20 194 ILE B CA 1
ATOM 4530 C C . ILE B 2 194 ? -8.202 -33.180 -62.033 1.00 26.75 194 ILE B C 1
ATOM 4531 O O . ILE B 2 194 ? -7.506 -32.249 -61.588 1.00 25.62 194 ILE B O 1
ATOM 4539 N N . GLU B 2 195 ? -9.374 -33.565 -61.506 1.00 22.83 195 GLU B N 1
ATOM 4540 C CA . GLU B 2 195 ? -9.838 -33.047 -60.228 1.00 23.66 195 GLU B CA 1
ATOM 4541 C C . GLU B 2 195 ? -9.187 -33.883 -59.127 1.00 24.27 195 GLU B C 1
ATOM 4542 O O . GLU B 2 195 ? -9.443 -35.050 -59.033 1.00 24.28 195 GLU B O 1
ATOM 4548 N N . GLY B 2 196 ? -8.268 -33.312 -58.352 1.00 21.34 196 GLY B N 1
ATOM 4549 C CA . GLY B 2 196 ? -7.705 -34.061 -57.238 1.00 18.33 196 GLY B CA 1
ATOM 4550 C C . GLY B 2 196 ? -7.144 -33.036 -56.278 1.00 19.86 196 GLY B C 1
ATOM 4551 O O . GLY B 2 196 ? -6.862 -31.874 -56.667 1.00 18.81 196 GLY B O 1
ATOM 4552 N N . HIS B 2 197 ? -6.946 -33.485 -55.044 1.00 18.48 197 HIS B N 1
ATOM 4553 C CA . HIS B 2 197 ? -6.435 -32.685 -53.969 1.00 20.31 197 HIS B CA 1
ATOM 4554 C C . HIS B 2 197 ? -5.006 -33.018 -53.540 1.00 19.35 197 HIS B C 1
ATOM 4555 O O . HIS B 2 197 ? -4.330 -32.144 -53.034 1.00 19.49 197 HIS B O 1
ATOM 4562 N N . ALA B 2 198 ? -4.603 -34.286 -53.629 1.00 21.15 198 ALA B N 1
ATOM 4563 C CA . ALA B 2 198 ? -3.251 -34.778 -53.273 1.00 18.84 198 ALA B CA 1
ATOM 4564 C C . ALA B 2 198 ? -2.907 -35.947 -54.154 1.00 22.18 198 ALA B C 1
ATOM 4565 O O . ALA B 2 198 ? -3.821 -36.696 -54.555 1.00 17.87 198 ALA B O 1
ATOM 4567 N N . ALA B 2 199 ? -1.619 -36.103 -54.541 1.00 15.16 199 ALA B N 1
ATOM 4568 C CA . ALA B 2 199 ? -1.203 -37.121 -55.491 1.00 18.00 199 ALA B CA 1
ATOM 4569 C C . ALA B 2 199 ? 0.269 -37.478 -55.308 1.00 18.28 199 ALA B C 1
ATOM 4570 O O . ALA B 2 199 ? 1.000 -36.817 -54.574 1.00 17.07 199 ALA B O 1
ATOM 4572 N N . SER B 2 200 ? 0.644 -38.584 -55.917 1.00 19.70 200 SER B N 1
ATOM 4573 C CA . SER B 2 200 ? 1.992 -39.051 -55.849 1.00 23.17 200 SER B CA 1
ATOM 4574 C C . SER B 2 200 ? 2.157 -40.048 -56.944 1.00 24.35 200 SER B C 1
ATOM 4575 O O . SER B 2 200 ? 1.189 -40.740 -57.247 1.00 17.76 200 SER B O 1
ATOM 4578 N N . PHE B 2 201 ? 3.367 -40.176 -57.501 1.00 20.43 201 PHE B N 1
ATOM 4579 C CA . PHE B 2 201 ? 3.701 -41.236 -58.439 1.00 18.91 201 PHE B CA 1
ATOM 4580 C C . PHE B 2 201 ? 4.351 -42.400 -57.714 1.00 18.04 201 PHE B C 1
ATOM 4581 O O . PHE B 2 201 ? 4.857 -42.243 -56.613 1.00 19.69 201 PHE B O 1
A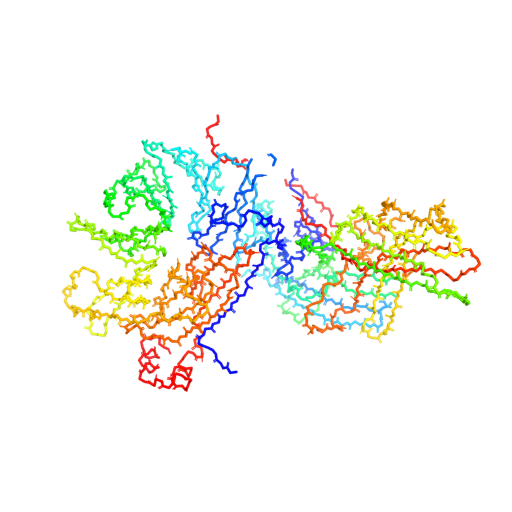TOM 4589 N N . ALA B 2 202 ? 4.462 -43.549 -58.348 1.00 17.23 202 ALA B N 1
ATOM 4590 C CA . ALA B 2 202 ? 5.214 -44.692 -57.740 1.00 15.80 202 ALA B CA 1
ATOM 4591 C C . ALA B 2 202 ? 5.587 -45.663 -58.797 1.00 17.55 202 ALA B C 1
ATOM 4592 O O . ALA B 2 202 ? 4.911 -45.767 -59.812 1.00 19.95 202 ALA B O 1
ATOM 4594 N N . GLN B 2 203 ? 6.682 -46.379 -58.562 1.00 13.28 203 GLN B N 1
ATOM 4595 C CA . GLN B 2 203 ? 7.045 -47.522 -59.344 1.00 15.25 203 GLN B CA 1
ATOM 4596 C C . GLN B 2 203 ? 6.496 -48.783 -58.718 1.00 17.80 203 GLN B C 1
ATOM 4597 O O . GLN B 2 203 ? 6.594 -48.974 -57.484 1.00 17.11 203 GLN B O 1
ATOM 4603 N N . PHE B 2 204 ? 5.996 -49.677 -59.548 1.00 14.92 204 PHE B N 1
ATOM 4604 C CA . PHE B 2 204 ? 5.349 -50.834 -59.001 1.00 16.01 204 PHE B CA 1
ATOM 4605 C C . PHE B 2 204 ? 5.470 -51.919 -60.006 1.00 14.84 204 PHE B C 1
ATOM 4606 O O . PHE B 2 204 ? 5.073 -51.695 -61.131 1.00 15.30 204 PHE B O 1
ATOM 4614 N N . LYS B 2 205 ? 6.016 -53.068 -59.671 1.00 13.88 205 LYS B N 1
ATOM 4615 C CA . LYS B 2 205 ? 6.151 -54.058 -60.696 1.00 14.45 205 LYS B CA 1
ATOM 4616 C C . LYS B 2 205 ? 5.135 -55.142 -60.470 1.00 16.10 205 LYS B C 1
ATOM 4617 O O . LYS B 2 205 ? 5.132 -55.796 -59.421 1.00 14.24 205 LYS B O 1
ATOM 4623 N N . MET B 2 206 ? 4.255 -55.353 -61.452 1.00 18.66 206 MET B N 1
ATOM 4624 C CA . MET B 2 206 ? 3.246 -56.362 -61.297 1.00 16.18 206 MET B CA 1
ATOM 4625 C C . MET B 2 206 ? 3.841 -57.783 -61.376 1.00 16.14 206 MET B C 1
ATOM 4626 O O . MET B 2 206 ? 4.798 -57.977 -62.102 1.00 15.43 206 MET B O 1
ATOM 4631 N N . GLU B 2 207 ? 3.214 -58.777 -60.712 1.00 16.37 207 GLU B N 1
ATOM 4632 C CA . GLU B 2 207 ? 3.577 -60.210 -60.849 1.00 14.13 207 GLU B CA 1
ATOM 4633 C C . GLU B 2 207 ? 3.669 -60.599 -62.310 1.00 13.87 207 GLU B C 1
ATOM 4634 O O . GLU B 2 207 ? 2.773 -60.292 -63.073 1.00 9.71 207 GLU B O 1
ATOM 4640 N N . GLY B 2 208 ? 4.809 -61.200 -62.715 1.00 10.10 208 GLY B N 1
ATOM 4641 C CA . GLY B 2 208 ? 4.965 -61.664 -64.079 1.00 8.22 208 GLY B CA 1
ATOM 4642 C C . GLY B 2 208 ? 5.193 -60.602 -65.160 1.00 7.38 208 GLY B C 1
ATOM 4643 O O . GLY B 2 208 ? 5.326 -60.916 -66.348 1.00 11.92 208 GLY B O 1
ATOM 4644 N N . ASN B 2 209 ? 5.280 -59.353 -64.778 1.00 4.58 209 ASN B N 1
ATOM 4645 C CA . ASN B 2 209 ? 5.596 -58.329 -65.743 1.00 9.03 209 ASN B CA 1
ATOM 4646 C C . ASN B 2 209 ? 7.107 -58.144 -65.957 1.00 13.44 209 ASN B C 1
ATOM 4647 O O . ASN B 2 209 ? 7.875 -58.318 -65.001 1.00 10.76 209 ASN B O 1
ATOM 4652 N N . ALA B 2 210 ? 7.555 -57.825 -67.171 1.00 16.54 210 ALA B N 1
ATOM 4653 C CA . ALA B 2 210 ? 9.003 -57.605 -67.397 1.00 19.03 210 ALA B CA 1
ATOM 4654 C C . ALA B 2 210 ? 9.583 -56.382 -66.620 1.00 21.18 210 ALA B C 1
ATOM 4655 O O . ALA B 2 210 ? 10.721 -56.412 -66.125 1.00 20.62 210 ALA B O 1
ATOM 4657 N N . GLU B 2 211 ? 8.796 -55.311 -66.527 1.00 20.42 211 GLU B N 1
ATOM 4658 C CA . GLU B 2 211 ? 9.242 -53.971 -66.113 1.00 19.33 211 GLU B CA 1
ATOM 4659 C C . GLU B 2 211 ? 8.311 -53.376 -65.083 1.00 20.92 211 GLU B C 1
ATOM 4660 O O . GLU B 2 211 ? 7.130 -53.757 -64.994 1.00 18.19 211 GLU B O 1
ATOM 4666 N N . GLU B 2 212 ? 8.825 -52.426 -64.317 1.00 18.33 212 GLU B N 1
ATOM 4667 C CA . GLU B 2 212 ? 8.001 -51.630 -63.421 1.00 20.09 212 GLU B CA 1
ATOM 4668 C C . GLU B 2 212 ? 6.976 -50.889 -64.193 1.00 20.01 212 GLU B C 1
ATOM 4669 O O . GLU B 2 212 ? 7.246 -50.388 -65.283 1.00 19.75 212 GLU B O 1
ATOM 4675 N N . SER B 2 213 ? 5.796 -50.803 -63.638 1.00 20.73 213 SER B N 1
ATOM 4676 C CA . SER B 2 213 ? 4.805 -49.786 -64.030 1.00 17.95 213 SER B CA 1
ATOM 4677 C C . SER B 2 213 ? 5.046 -48.456 -63.354 1.00 14.51 213 SER B C 1
ATOM 4678 O O . SER B 2 213 ? 5.513 -48.446 -62.213 1.00 19.60 213 SER B O 1
ATOM 4681 N N . THR B 2 214 ? 4.760 -47.352 -64.025 1.00 12.81 214 THR B N 1
ATOM 4682 C CA . THR B 2 214 ? 4.695 -46.053 -63.364 1.00 14.66 214 THR B CA 1
ATOM 4683 C C . THR B 2 214 ? 3.273 -45.828 -62.925 1.00 16.72 214 THR B C 1
ATOM 4684 O O . THR B 2 214 ? 2.457 -45.656 -63.807 1.00 14.10 214 THR B O 1
ATOM 4691 N N . LEU B 2 215 ? 3.020 -45.849 -61.597 1.00 15.65 215 LEU B N 1
ATOM 4692 C CA . LEU B 2 215 ? 1.696 -45.603 -61.039 1.00 18.68 215 LEU B CA 1
ATOM 4693 C C . LEU B 2 215 ? 1.498 -44.106 -60.688 1.00 20.46 215 LEU B C 1
ATOM 4694 O O . LEU B 2 215 ? 2.421 -43.371 -60.269 1.00 18.30 215 LEU B O 1
ATOM 4699 N N . PHE B 2 216 ? 0.288 -43.643 -60.913 1.00 18.32 216 PHE B N 1
ATOM 4700 C CA . PHE B 2 216 ? -0.112 -42.305 -60.501 1.00 16.96 216 PHE B CA 1
ATOM 4701 C C . PHE B 2 216 ? -1.310 -42.422 -59.583 1.00 22.22 216 PHE B C 1
ATOM 4702 O O . PHE B 2 216 ? -2.367 -42.996 -59.968 1.00 17.03 216 PHE B O 1
ATOM 4710 N N . CYS B 2 217 ? -1.130 -41.962 -58.337 1.00 20.44 217 CYS B N 1
ATOM 4711 C CA . CYS B 2 217 ? -2.178 -42.115 -57.315 1.00 20.28 217 CYS B CA 1
ATOM 4712 C C . CYS B 2 217 ? -2.683 -40.718 -56.935 1.00 22.31 217 CYS B C 1
ATOM 4713 O O . CYS B 2 217 ? -1.868 -39.792 -56.734 1.00 19.92 217 CYS B O 1
ATOM 4716 N N . PHE B 2 218 ? -4.006 -40.508 -56.941 1.00 15.72 218 PHE B N 1
ATOM 4717 C CA . PHE B 2 218 ? -4.513 -39.195 -56.529 1.00 18.58 218 PHE B CA 1
ATOM 4718 C C . PHE B 2 218 ? -5.813 -39.341 -55.727 1.00 18.82 218 PHE B C 1
ATOM 4719 O O . PHE B 2 218 ? -6.630 -40.196 -56.040 1.00 20.02 218 PHE B O 1
ATOM 4727 N N . ALA B 2 219 ? -5.977 -38.497 -54.717 1.00 17.39 219 ALA B N 1
ATOM 4728 C CA . ALA B 2 219 ? -7.067 -38.557 -53.824 1.00 17.86 219 ALA B CA 1
ATOM 4729 C C . ALA B 2 219 ? -7.774 -37.218 -53.928 1.00 19.90 219 ALA B C 1
ATOM 4730 O O . ALA B 2 219 ? -7.158 -36.169 -54.196 1.00 15.71 219 ALA B O 1
ATOM 4732 N N . VAL B 2 220 ? -9.085 -37.246 -53.731 1.00 15.44 220 VAL B N 1
ATOM 4733 C CA . VAL B 2 220 ? -9.889 -36.008 -53.866 1.00 17.87 220 VAL B CA 1
ATOM 4734 C C . VAL B 2 220 ? -11.132 -36.129 -53.047 1.00 17.18 220 VAL B C 1
ATOM 4735 O O . VAL B 2 220 ? -11.529 -37.238 -52.704 1.00 17.71 220 VAL B O 1
ATOM 4745 N N . ARG B 2 221 ? -11.671 -34.992 -52.612 1.00 18.94 221 ARG B N 1
ATOM 4746 C CA . ARG B 2 221 ? -13.016 -34.981 -52.058 1.00 17.42 221 ARG B CA 1
ATOM 4747 C C . ARG B 2 221 ? -13.825 -34.074 -52.949 1.00 20.49 221 ARG B C 1
ATOM 4748 O O . ARG B 2 221 ? -13.733 -32.866 -52.828 1.00 19.60 221 ARG B O 1
ATOM 4756 N N . GLY B 2 222 ? -14.607 -34.669 -53.857 1.00 22.80 222 GLY B N 1
ATOM 4757 C CA . GLY B 2 222 ? -15.463 -33.908 -54.774 1.00 21.49 222 GLY B CA 1
ATOM 4758 C C . GLY B 2 222 ? -16.949 -34.199 -54.637 1.00 22.50 222 GLY B C 1
ATOM 4759 O O . GLY B 2 222 ? -17.438 -34.567 -53.564 1.00 20.11 222 GLY B O 1
ATOM 4760 N N . GLN B 2 223 ? -17.673 -34.019 -55.746 1.00 20.99 223 GLN B N 1
ATOM 4761 C CA . GLN B 2 223 ? -19.120 -34.128 -55.816 1.00 23.61 223 GLN B CA 1
ATOM 4762 C C . GLN B 2 223 ? -19.592 -35.491 -55.398 1.00 24.03 223 GLN B C 1
ATOM 4763 O O . GLN B 2 223 ? -20.563 -35.603 -54.712 1.00 24.57 223 GLN B O 1
ATOM 4769 N N . ALA B 2 224 ? -18.878 -36.530 -55.750 1.00 24.30 224 ALA B N 1
ATOM 4770 C CA . ALA B 2 224 ? -19.161 -37.821 -55.143 1.00 25.16 224 ALA B CA 1
ATOM 4771 C C . ALA B 2 224 ? -18.517 -38.069 -53.755 1.00 24.62 224 ALA B C 1
ATOM 4772 O O . ALA B 2 224 ? -18.462 -39.214 -53.301 1.00 24.97 224 ALA B O 1
ATOM 4774 N N . GLY B 2 225 ? -18.034 -37.044 -53.070 1.00 20.79 225 GLY B N 1
ATOM 4775 C CA . GLY B 2 225 ? -17.296 -37.312 -51.849 1.00 18.71 225 GLY B CA 1
ATOM 4776 C C . GLY B 2 225 ? -15.871 -37.833 -52.122 1.00 22.21 225 GLY B C 1
ATOM 4777 O O . GLY B 2 225 ? -15.270 -37.595 -53.182 1.00 19.69 225 GLY B O 1
ATOM 4778 N N . GLY B 2 226 ? -15.330 -38.538 -51.129 1.00 18.92 226 GLY B N 1
ATOM 4779 C CA . GLY B 2 226 ? -13.932 -38.792 -51.094 1.00 18.31 226 GLY B CA 1
ATOM 4780 C C . GLY B 2 226 ? -13.614 -40.004 -51.942 1.00 17.02 226 GLY B C 1
ATOM 4781 O O . GLY B 2 226 ? -14.245 -41.036 -51.820 1.00 11.97 226 GLY B O 1
ATOM 4782 N N . LYS B 2 227 ? -12.604 -39.865 -52.778 1.00 12.53 227 LYS B N 1
ATOM 4783 C CA . LYS B 2 227 ? -12.200 -40.923 -53.718 1.00 15.71 227 LYS B CA 1
ATOM 4784 C C . LYS B 2 227 ? -10.684 -41.024 -53.807 1.00 15.66 227 LYS B C 1
ATOM 4785 O O . LYS B 2 227 ? -10.035 -40.015 -53.691 1.00 16.86 227 LYS B O 1
ATOM 4791 N N . LEU B 2 228 ? -10.167 -42.234 -54.012 1.00 16.55 228 LEU B N 1
ATOM 4792 C CA . LEU B 2 228 ? -8.766 -42.468 -54.272 1.00 17.07 228 LEU B CA 1
ATOM 4793 C C . LEU B 2 228 ? -8.688 -43.238 -55.571 1.00 17.69 228 LEU B C 1
ATOM 4794 O O . LEU B 2 228 ? -9.411 -44.243 -55.780 1.00 17.82 228 LEU B O 1
ATOM 4799 N N . HIS B 2 229 ? -7.861 -42.766 -56.482 1.00 14.63 229 HIS B N 1
ATOM 4800 C CA . HIS B 2 229 ? -7.678 -43.407 -57.740 1.00 13.73 229 HIS B CA 1
ATOM 4801 C C . HIS B 2 229 ? -6.259 -43.855 -57.870 1.00 18.11 229 HIS B C 1
ATOM 4802 O O . HIS B 2 229 ? -5.339 -43.091 -57.573 1.00 14.80 229 HIS B O 1
ATOM 4809 N N . ILE B 2 230 ? -6.070 -45.085 -58.349 1.00 18.36 230 ILE B N 1
ATOM 4810 C CA . ILE B 2 230 ? -4.705 -45.537 -58.770 1.00 17.69 230 ILE B CA 1
ATOM 4811 C C . ILE B 2 230 ? -4.651 -46.035 -60.215 1.00 17.40 230 ILE B C 1
ATOM 4812 O O . ILE B 2 230 ? -5.352 -46.956 -60.598 1.00 19.84 230 ILE B O 1
ATOM 4820 N N . ILE B 2 231 ? -3.861 -45.364 -61.044 1.00 14.63 231 ILE B N 1
ATOM 4821 C CA . ILE B 2 231 ? -3.823 -45.703 -62.446 1.00 14.36 231 ILE B CA 1
ATOM 4822 C C . ILE B 2 231 ? -2.346 -45.840 -62.905 1.00 17.63 231 ILE B C 1
ATOM 4823 O O . ILE B 2 231 ? -1.399 -45.302 -62.264 1.00 13.53 231 ILE B O 1
ATOM 4831 N N . GLU B 2 232 ? -2.141 -46.551 -64.007 1.00 13.13 232 GLU B N 1
ATOM 4832 C CA . GLU B 2 232 ? -0.858 -46.566 -64.672 1.00 18.49 232 GLU B CA 1
ATOM 4833 C C . GLU B 2 232 ? -0.789 -45.445 -65.725 1.00 21.79 232 GLU B C 1
ATOM 4834 O O . GLU B 2 232 ? -1.704 -45.231 -66.498 1.00 15.98 232 GLU B O 1
ATOM 4840 N N . VAL B 2 233 ? 0.291 -44.686 -65.753 1.00 19.19 233 VAL B N 1
ATOM 4841 C CA . VAL B 2 233 ? 0.446 -43.648 -66.764 1.00 18.59 233 VAL B CA 1
ATOM 4842 C C . VAL B 2 233 ? 1.383 -44.113 -67.878 1.00 23.84 233 VAL B C 1
ATOM 4843 O O . VAL B 2 233 ? 2.446 -44.718 -67.585 1.00 19.44 233 VAL B O 1
ATOM 4853 N N . GLY B 2 234 ? 1.026 -43.845 -69.136 1.00 23.37 234 GLY B N 1
ATOM 4854 C CA . GLY B 2 234 ? 1.863 -44.290 -70.251 1.00 26.10 234 GLY B CA 1
ATOM 4855 C C . GLY B 2 234 ? 1.453 -45.668 -70.788 1.00 29.38 234 GLY B C 1
ATOM 4856 O O . GLY B 2 234 ? 0.578 -46.306 -70.272 1.00 27.59 234 GLY B O 1
ATOM 4857 N N . THR B 2 235 ? 2.109 -46.123 -71.846 1.00 27.66 235 THR B N 1
ATOM 4858 C CA . THR B 2 235 ? 1.773 -47.372 -72.446 1.00 33.95 235 THR B CA 1
ATOM 4859 C C . THR B 2 235 ? 2.655 -48.450 -71.815 1.00 27.63 235 THR B C 1
ATOM 4860 O O . THR B 2 235 ? 3.829 -48.304 -71.776 1.00 30.20 235 THR B O 1
ATOM 4867 N N . PRO B 2 236 ? 2.049 -49.519 -71.302 1.00 27.34 236 PRO B N 1
ATOM 4868 C CA . PRO B 2 236 ? 2.774 -50.629 -70.703 1.00 23.92 236 PRO B CA 1
ATOM 4869 C C . PRO B 2 236 ? 3.976 -50.990 -71.569 1.00 25.56 236 PRO B C 1
ATOM 4870 O O . PRO B 2 236 ? 3.838 -51.102 -72.789 1.00 22.60 236 PRO B O 1
ATOM 4874 N N . PRO B 2 237 ? 5.160 -51.123 -70.949 1.00 24.43 237 PRO B N 1
ATOM 4875 C CA . PRO B 2 237 ? 6.331 -51.677 -71.624 1.00 25.78 237 PRO B CA 1
ATOM 4876 C C . PRO B 2 237 ? 5.985 -52.983 -72.347 1.00 28.89 237 PRO B C 1
ATOM 4877 O O . PRO B 2 237 ? 5.112 -53.760 -71.902 1.00 24.40 237 PRO B O 1
ATOM 4881 N N . THR B 2 238 ? 6.624 -53.190 -73.497 1.00 28.11 238 THR B N 1
ATOM 4882 C CA . THR B 2 238 ? 6.790 -54.521 -74.045 1.00 30.82 238 THR B CA 1
ATOM 4883 C C . THR B 2 238 ? 7.090 -55.542 -72.921 1.00 26.24 238 THR B C 1
ATOM 4884 O O . THR B 2 238 ? 7.926 -55.324 -72.062 1.00 27.63 238 THR B O 1
ATOM 4891 N N . GLY B 2 239 ? 6.311 -56.612 -72.864 1.00 26.24 239 GLY B N 1
ATOM 4892 C CA . GLY B 2 239 ? 6.404 -57.611 -71.785 1.00 20.51 239 GLY B CA 1
ATOM 4893 C C . GLY B 2 239 ? 5.540 -57.334 -70.536 1.00 21.56 239 GLY B C 1
ATOM 4894 O O . GLY B 2 239 ? 5.635 -58.080 -69.542 1.00 17.67 239 GLY B O 1
ATOM 4895 N N . ASN B 2 240 ? 4.733 -56.261 -70.573 1.00 16.21 240 ASN B N 1
ATOM 4896 C CA . ASN B 2 240 ? 3.896 -55.883 -69.435 1.00 17.15 240 ASN B CA 1
ATOM 4897 C C . ASN B 2 240 ? 2.434 -56.057 -69.745 1.00 17.70 240 ASN B C 1
ATOM 4898 O O . ASN B 2 240 ? 2.001 -55.647 -70.815 1.00 19.74 240 ASN B O 1
ATOM 4903 N N . GLN B 2 241 ? 1.672 -56.654 -68.827 1.00 19.71 241 GLN B N 1
ATOM 4904 C CA . GLN B 2 241 ? 0.229 -56.353 -68.705 1.00 20.39 241 GLN B CA 1
ATOM 4905 C C . GLN B 2 241 ? -0.044 -54.950 -68.174 1.00 20.09 241 GLN B C 1
ATOM 4906 O O . GLN B 2 241 ? 0.706 -54.471 -67.334 1.00 19.48 241 GLN B O 1
ATOM 4912 N N . PRO B 2 242 ? -1.155 -54.295 -68.638 1.00 21.44 242 PRO B N 1
ATOM 4913 C CA . PRO B 2 242 ? -1.523 -53.009 -68.008 1.00 18.74 242 PRO B CA 1
ATOM 4914 C C . PRO B 2 242 ? -1.968 -53.202 -66.506 1.00 21.49 242 PRO B C 1
ATOM 4915 O O . PRO B 2 242 ? -2.435 -54.301 -66.080 1.00 20.35 242 PRO B O 1
ATOM 4919 N N . PHE B 2 243 ? -1.773 -52.161 -65.712 1.00 17.09 243 PHE B N 1
ATOM 4920 C CA . PHE B 2 243 ? -2.222 -52.142 -64.365 1.00 17.36 243 PHE B CA 1
ATOM 4921 C C . PHE B 2 243 ? -3.697 -51.813 -64.370 1.00 15.40 243 PHE B C 1
ATOM 4922 O O . PHE B 2 243 ? -4.051 -50.736 -64.870 1.00 21.59 243 PHE B O 1
ATOM 4930 N N . PRO B 2 244 ? -4.565 -52.710 -63.873 1.00 15.32 244 PRO B N 1
ATOM 4931 C CA . PRO B 2 244 ? -5.995 -52.378 -63.763 1.00 16.35 244 PRO B CA 1
ATOM 4932 C C . PRO B 2 244 ? -6.218 -51.178 -62.858 1.00 16.97 244 PRO B C 1
ATOM 4933 O O . PRO B 2 244 ? -5.791 -51.189 -61.681 1.00 18.91 244 PRO B O 1
ATOM 4937 N N . LYS B 2 245 ? -6.840 -50.144 -63.411 1.00 18.27 245 LYS B N 1
ATOM 4938 C CA . LYS B 2 245 ? -7.244 -48.975 -62.610 1.00 18.31 245 LYS B CA 1
ATOM 4939 C C . LYS B 2 245 ? -8.004 -49.374 -61.390 1.00 18.33 245 LYS B C 1
ATOM 4940 O O . LYS B 2 245 ? -8.923 -50.191 -61.467 1.00 18.04 245 LYS B O 1
ATOM 4946 N N . LYS B 2 246 ? -7.670 -48.730 -60.284 1.00 15.82 246 LYS B N 1
ATOM 4947 C CA . LYS B 2 246 ? -8.394 -48.862 -59.046 1.00 15.51 246 LYS B CA 1
ATOM 4948 C C . LYS B 2 246 ? -9.056 -47.495 -58.701 1.00 16.98 246 LYS B C 1
ATOM 4949 O O . LYS B 2 246 ? -8.488 -46.412 -58.954 1.00 16.15 246 LYS B O 1
ATOM 4955 N N . ALA B 2 247 ? -10.199 -47.578 -58.046 1.00 12.30 247 ALA B N 1
ATOM 4956 C CA . ALA B 2 247 ? -10.940 -46.460 -57.511 1.00 18.50 247 ALA B CA 1
ATOM 4957 C C . ALA B 2 247 ? -11.667 -46.883 -56.226 1.00 17.66 247 ALA B C 1
ATOM 4958 O O . ALA B 2 247 ? -12.465 -47.787 -56.276 1.00 14.38 247 ALA B O 1
ATOM 4960 N N . VAL B 2 248 ? -11.381 -46.267 -55.078 1.00 18.61 248 VAL B N 1
ATOM 4961 C CA . VAL B 2 248 ? -11.910 -46.663 -53.734 1.00 19.45 248 VAL B CA 1
ATOM 4962 C C . VAL B 2 248 ? -12.445 -45.333 -53.138 1.00 19.99 248 VAL B C 1
ATOM 4963 O O . VAL B 2 248 ? -12.080 -44.274 -53.622 1.00 16.53 248 VAL B O 1
ATOM 4973 N N . ASP B 2 249 ? -13.325 -45.395 -52.137 1.00 21.54 249 ASP B N 1
ATOM 4974 C CA . ASP B 2 249 ? -13.719 -44.226 -51.355 1.00 22.14 249 ASP B CA 1
ATOM 4975 C C . ASP B 2 249 ? -12.672 -43.864 -50.344 1.00 20.89 249 ASP B C 1
ATOM 4976 O O . ASP B 2 249 ? -12.013 -44.752 -49.827 1.00 15.15 249 ASP B O 1
ATOM 4981 N N . VAL B 2 250 ? -12.546 -42.568 -50.048 1.00 25.07 250 VAL B N 1
ATOM 4982 C CA . VAL B 2 250 ? -11.776 -42.055 -48.903 1.00 22.89 250 VAL B CA 1
ATOM 4983 C C . VAL B 2 250 ? -12.829 -41.620 -47.889 1.00 23.46 250 VAL B C 1
ATOM 4984 O O . VAL B 2 250 ? -13.696 -40.768 -48.182 1.00 16.80 250 VAL B O 1
ATOM 4994 N N . PHE B 2 251 ? -12.886 -42.331 -46.768 1.00 19.47 251 PHE B N 1
ATOM 4995 C CA . PHE B 2 251 ? -13.902 -42.057 -45.768 1.00 17.46 251 PHE B CA 1
ATOM 4996 C C . PHE B 2 251 ? -13.615 -40.758 -45.027 1.00 18.16 251 PHE B C 1
ATOM 4997 O O . PHE B 2 251 ? -12.471 -40.454 -44.732 1.00 14.91 251 PHE B O 1
ATOM 5005 N N . PHE B 2 252 ? -14.652 -39.993 -44.716 1.00 17.50 252 PHE B N 1
ATOM 5006 C CA . PHE B 2 252 ? -14.576 -38.904 -43.753 1.00 20.42 252 PHE B CA 1
ATOM 5007 C C . PHE B 2 252 ? -15.694 -38.965 -42.725 1.00 23.78 252 PHE B C 1
ATOM 5008 O O . PHE B 2 252 ? -16.765 -39.374 -43.039 1.00 19.29 252 PHE B O 1
ATOM 5016 N N . PRO B 2 253 ? -15.463 -38.462 -41.517 1.00 24.85 253 PRO B N 1
ATOM 5017 C CA . PRO B 2 253 ? -16.438 -38.465 -40.407 1.00 22.33 253 PRO B CA 1
ATOM 5018 C C . PRO B 2 253 ? -17.691 -37.759 -40.764 1.00 24.24 253 PRO B C 1
ATOM 5019 O O . PRO B 2 253 ? -17.644 -36.975 -41.758 1.00 24.43 253 PRO B O 1
ATOM 5023 N N . PRO B 2 254 ? -18.759 -37.900 -39.911 1.00 20.23 254 PRO B N 1
ATOM 5024 C CA . PRO B 2 254 ? -19.724 -36.786 -39.720 1.00 21.01 254 PRO B CA 1
ATOM 5025 C C . PRO B 2 254 ? -19.163 -35.458 -39.144 1.00 21.69 254 PRO B C 1
ATOM 5026 O O . PRO B 2 254 ? -19.711 -34.427 -39.500 1.00 21.82 254 PRO B O 1
ATOM 5030 N N . GLU B 2 255 ? -18.122 -35.496 -38.308 1.00 23.28 255 GLU B N 1
ATOM 5031 C CA . GLU B 2 255 ? -17.455 -34.308 -37.724 1.00 25.35 255 GLU B CA 1
ATOM 5032 C C . GLU B 2 255 ? -16.508 -33.583 -38.642 1.00 25.21 255 GLU B C 1
ATOM 5033 O O . GLU B 2 255 ? -16.029 -32.513 -38.299 1.00 26.48 255 GLU B O 1
ATOM 5039 N N . ALA B 2 256 ? -16.227 -34.189 -39.796 1.00 21.32 256 ALA B N 1
ATOM 5040 C CA . ALA B 2 256 ? -15.188 -33.796 -40.681 1.00 16.19 256 ALA B CA 1
ATOM 5041 C C . ALA B 2 256 ? -15.791 -33.564 -42.025 1.00 16.47 256 ALA B C 1
ATOM 5042 O O . ALA B 2 256 ? -15.311 -34.036 -43.071 1.00 14.26 256 ALA B O 1
ATOM 5044 N N . GLN B 2 257 ? -16.903 -32.853 -42.017 1.00 19.60 257 GLN B N 1
ATOM 5045 C CA . GLN B 2 257 ? -17.580 -32.451 -43.237 1.00 18.94 257 GLN B CA 1
ATOM 5046 C C . GLN B 2 257 ? -16.764 -31.481 -44.097 1.00 22.12 257 GLN B C 1
ATOM 5047 O O . GLN B 2 257 ? -16.933 -31.432 -45.321 1.00 23.26 257 GLN B O 1
ATOM 5053 N N . ASN B 2 258 ? -15.881 -30.701 -43.479 1.00 21.53 258 ASN B N 1
ATOM 5054 C CA . ASN B 2 258 ? -15.111 -29.756 -44.256 1.00 21.19 258 ASN B CA 1
ATOM 5055 C C . ASN B 2 258 ? -13.653 -30.274 -44.533 1.00 23.01 258 ASN B C 1
ATOM 5056 O O . ASN B 2 258 ? -12.857 -29.572 -45.163 1.00 20.74 258 ASN B O 1
ATOM 5061 N N . ASP B 2 259 ? -13.340 -31.495 -44.085 1.00 23.81 259 ASP B N 1
ATOM 5062 C CA . ASP B 2 259 ? -11.989 -32.097 -44.297 1.00 20.54 259 ASP B CA 1
ATOM 5063 C C . ASP B 2 259 ? -11.799 -32.508 -45.732 1.00 22.03 259 ASP B C 1
ATOM 5064 O O . ASP B 2 259 ? -12.783 -32.737 -46.437 1.00 19.90 259 ASP B O 1
ATOM 5069 N N . PHE B 2 260 ? -10.534 -32.544 -46.167 1.00 19.44 260 PHE B N 1
ATOM 5070 C CA . PHE B 2 260 ? -10.161 -33.016 -47.502 1.00 21.60 260 PHE B CA 1
ATOM 5071 C C . PHE B 2 260 ? -8.701 -33.396 -47.448 1.00 19.36 260 PHE B C 1
ATOM 5072 O O . PHE B 2 260 ? -7.981 -33.016 -46.499 1.00 19.83 260 PHE B O 1
ATOM 5080 N N . PRO B 2 261 ? -8.250 -34.197 -48.423 1.00 21.59 261 PRO B N 1
ATOM 5081 C CA . PRO B 2 261 ? -6.841 -34.626 -48.483 1.00 18.14 261 PRO B CA 1
ATOM 5082 C C . PRO B 2 261 ? -5.900 -33.471 -48.713 1.00 21.84 261 PRO B C 1
ATOM 5083 O O . PRO B 2 261 ? -6.242 -32.575 -49.551 1.00 18.83 261 PRO B O 1
ATOM 5087 N N . VAL B 2 262 ? -4.754 -33.461 -48.012 1.00 16.42 262 VAL B N 1
ATOM 5088 C CA . VAL B 2 262 ? -3.789 -32.389 -48.244 1.00 20.52 262 VAL B CA 1
ATOM 5089 C C . VAL B 2 262 ? -2.366 -32.948 -48.614 1.00 20.51 262 VAL B C 1
ATOM 5090 O O . VAL B 2 262 ? -1.591 -32.262 -49.202 1.00 22.06 262 VAL B O 1
ATOM 5100 N N . ALA B 2 263 ? -2.074 -34.209 -48.347 1.00 19.76 263 ALA B N 1
ATOM 5101 C CA . ALA B 2 263 ? -0.757 -34.691 -48.620 1.00 18.70 263 ALA B CA 1
ATOM 5102 C C . ALA B 2 263 ? -0.770 -36.172 -48.952 1.00 19.56 263 ALA B C 1
ATOM 5103 O O . ALA B 2 263 ? -1.632 -36.912 -48.477 1.00 21.67 263 ALA B O 1
ATOM 5105 N N . MET B 2 264 ? 0.175 -36.625 -49.760 1.00 17.30 264 MET B N 1
ATOM 5106 C CA . MET B 2 264 ? 0.248 -38.003 -50.084 1.00 18.11 264 MET B CA 1
ATOM 5107 C C . MET B 2 264 ? 1.709 -38.386 -50.263 1.00 19.81 264 MET B C 1
ATOM 5108 O O . MET B 2 264 ? 2.472 -37.631 -50.906 1.00 20.10 264 MET B O 1
ATOM 5113 N N . GLN B 2 265 ? 2.115 -39.508 -49.653 1.00 18.85 265 GLN B N 1
ATOM 5114 C CA . GLN B 2 265 ? 3.428 -40.104 -49.871 1.00 20.06 265 GLN B CA 1
ATOM 5115 C C . GLN B 2 265 ? 3.264 -41.592 -50.117 1.00 20.77 265 GLN B C 1
ATOM 5116 O O . GLN B 2 265 ? 2.401 -42.182 -49.532 1.00 18.96 265 GLN B O 1
ATOM 5122 N N . ILE B 2 266 ? 4.137 -42.243 -50.877 1.00 17.28 266 ILE B N 1
ATOM 5123 C CA . ILE B 2 266 ? 3.883 -43.621 -51.191 1.00 18.92 266 ILE B CA 1
ATOM 5124 C C . ILE B 2 266 ? 5.134 -44.383 -50.757 1.00 20.17 266 ILE B C 1
ATOM 5125 O O . ILE B 2 266 ? 6.231 -44.027 -51.115 1.00 20.33 266 ILE B O 1
ATOM 5133 N N . SER B 2 267 ? 5.003 -45.441 -49.981 1.00 20.54 267 SER B N 1
ATOM 5134 C CA . SER B 2 267 ? 6.147 -46.265 -49.745 1.00 17.87 267 SER B CA 1
ATOM 5135 C C . SER B 2 267 ? 6.222 -47.405 -50.755 1.00 22.48 267 SER B C 1
ATOM 5136 O O . SER B 2 267 ? 5.367 -48.285 -50.809 1.00 21.79 267 SER B O 1
ATOM 5139 N N . GLU B 2 268 ? 7.287 -47.400 -51.543 1.00 23.68 268 GLU B N 1
ATOM 5140 C CA . GLU B 2 268 ? 7.569 -48.459 -52.498 1.00 25.92 268 GLU B CA 1
ATOM 5141 C C . GLU B 2 268 ? 8.231 -49.636 -51.851 1.00 24.36 268 GLU B C 1
ATOM 5142 O O . GLU B 2 268 ? 8.237 -50.718 -52.375 1.00 29.69 268 GLU B O 1
ATOM 5148 N N . LYS B 2 269 ? 8.696 -49.466 -50.645 1.00 23.11 269 LYS B N 1
ATOM 5149 C CA . LYS B 2 269 ? 9.154 -50.604 -49.929 1.00 21.49 269 LYS B CA 1
ATOM 5150 C C . LYS B 2 269 ? 8.029 -51.545 -49.494 1.00 22.29 269 LYS B C 1
ATOM 5151 O O . LYS B 2 269 ? 8.216 -52.763 -49.401 1.00 21.33 269 LYS B O 1
ATOM 5157 N N . HIS B 2 270 ? 6.895 -50.970 -49.133 1.00 18.16 270 HIS B N 1
ATOM 5158 C CA . HIS B 2 270 ? 5.743 -51.731 -48.648 1.00 19.38 270 HIS B CA 1
ATOM 5159 C C . HIS B 2 270 ? 4.563 -51.668 -49.578 1.00 17.26 270 HIS B C 1
ATOM 5160 O O . HIS B 2 270 ? 3.568 -52.294 -49.281 1.00 19.40 270 HIS B O 1
ATOM 5167 N N . ASP B 2 271 ? 4.675 -50.890 -50.668 1.00 17.64 271 ASP B N 1
ATOM 5168 C CA . ASP B 2 271 ? 3.547 -50.533 -51.600 1.00 20.23 271 ASP B CA 1
ATOM 5169 C C . ASP B 2 271 ? 2.274 -50.119 -50.842 1.00 20.19 271 ASP B C 1
ATOM 5170 O O . ASP B 2 271 ? 1.199 -50.817 -50.872 1.00 20.72 271 ASP B O 1
ATOM 5175 N N . VAL B 2 272 ? 2.420 -49.050 -50.051 1.00 20.39 272 VAL B N 1
ATOM 5176 C CA . VAL B 2 272 ? 1.280 -48.439 -49.333 1.00 19.27 272 VAL B CA 1
ATOM 5177 C C . VAL B 2 272 ? 1.321 -46.963 -49.601 1.00 18.64 272 VAL B C 1
ATOM 5178 O O . VAL B 2 272 ? 2.406 -46.419 -49.830 1.00 17.58 272 VAL B O 1
ATOM 5188 N N . VAL B 2 273 ? 0.127 -46.377 -49.688 1.00 19.05 273 VAL B N 1
ATOM 5189 C CA . VAL B 2 273 ? -0.168 -44.976 -49.847 1.00 18.20 273 VAL B CA 1
ATOM 5190 C C . VAL B 2 273 ? -0.503 -44.393 -48.491 1.00 20.76 273 VAL B C 1
ATOM 5191 O O . VAL B 2 273 ? -1.399 -44.905 -47.835 1.00 14.48 273 VAL B O 1
ATOM 5201 N N . PHE B 2 274 ? 0.255 -43.378 -48.053 1.00 17.78 274 PHE B N 1
ATOM 5202 C CA . PHE B 2 274 ? -0.092 -42.562 -46.880 1.00 19.47 274 PHE B CA 1
ATOM 5203 C C . PHE B 2 274 ? -0.852 -41.356 -47.337 1.00 18.79 274 PHE B C 1
ATOM 5204 O O . PHE B 2 274 ? -0.373 -40.661 -48.187 1.00 17.40 274 PHE B O 1
ATOM 5212 N N . LEU B 2 275 ? -2.064 -41.149 -46.818 1.00 16.98 275 LEU B N 1
ATOM 5213 C CA . LEU B 2 275 ? -2.753 -39.962 -47.141 1.00 17.43 275 LEU B CA 1
ATOM 5214 C C . LEU B 2 275 ? -2.953 -39.115 -45.880 1.00 15.45 275 LEU B C 1
ATOM 5215 O O . LEU B 2 275 ? -3.364 -39.643 -44.837 1.00 15.04 275 LEU B O 1
ATOM 5220 N N . ILE B 2 276 ? -2.712 -37.801 -45.969 1.00 14.26 276 ILE B N 1
ATOM 5221 C CA . ILE B 2 276 ? -3.029 -36.929 -44.842 1.00 17.35 276 ILE B CA 1
ATOM 5222 C C . ILE B 2 276 ? -4.141 -35.933 -45.217 1.00 16.45 276 ILE B C 1
ATOM 5223 O O . ILE B 2 276 ? -4.167 -35.385 -46.317 1.00 16.07 276 ILE B O 1
ATOM 5231 N N . THR B 2 277 ? -5.069 -35.767 -44.301 1.00 16.31 277 THR B N 1
ATOM 5232 C CA . THR B 2 277 ? -6.189 -34.794 -44.403 1.00 18.33 277 THR B CA 1
ATOM 5233 C C . THR B 2 277 ? -5.882 -33.487 -43.655 1.00 19.01 277 THR B C 1
ATOM 5234 O O . THR B 2 277 ? -5.114 -33.472 -42.714 1.00 23.69 277 THR B O 1
ATOM 5241 N N . LYS B 2 278 ? -6.404 -32.392 -44.182 1.00 19.67 278 LYS B N 1
ATOM 5242 C CA . LYS B 2 278 ? -6.370 -31.105 -43.548 1.00 21.31 278 LYS B CA 1
ATOM 5243 C C . LYS B 2 278 ? -6.578 -31.152 -42.030 1.00 22.70 278 LYS B C 1
ATOM 5244 O O . LYS B 2 278 ? -5.911 -30.449 -41.294 1.00 20.40 278 LYS B O 1
ATOM 5250 N N . TYR B 2 279 ? -7.608 -31.866 -41.554 1.00 22.57 279 TYR B N 1
ATOM 5251 C CA . TYR B 2 279 ? -7.835 -31.964 -40.119 1.00 18.58 279 TYR B CA 1
ATOM 5252 C C . TYR B 2 279 ? -6.805 -32.821 -39.364 1.00 20.82 279 TYR B C 1
ATOM 5253 O O . TYR B 2 279 ? -6.955 -32.984 -38.177 1.00 22.77 279 TYR B O 1
ATOM 5262 N N . GLY B 2 280 ? -5.866 -33.465 -40.060 1.00 15.89 280 GLY B N 1
ATOM 5263 C CA . GLY B 2 280 ? -4.823 -34.238 -39.397 1.00 20.58 280 GLY B CA 1
ATOM 5264 C C . GLY B 2 280 ? -5.143 -35.714 -39.231 1.00 19.82 280 GLY B C 1
ATOM 5265 O O . GLY B 2 280 ? -4.682 -36.363 -38.269 1.00 14.90 280 GLY B O 1
ATOM 5266 N N . TYR B 2 281 ? -5.939 -36.264 -40.149 1.00 18.36 281 TYR B N 1
ATOM 5267 C CA . TYR B 2 281 ? -6.092 -37.712 -40.169 1.00 17.52 281 TYR B CA 1
ATOM 5268 C C . TYR B 2 281 ? -5.028 -38.322 -41.053 1.00 17.19 281 TYR B C 1
ATOM 5269 O O . TYR B 2 281 ? -4.624 -37.767 -42.051 1.00 16.42 281 TYR B O 1
ATOM 5278 N N . ILE B 2 282 ? -4.627 -39.524 -40.710 1.00 18.21 282 ILE B N 1
ATOM 5279 C CA . ILE B 2 282 ? -3.816 -40.274 -41.631 1.00 19.33 282 ILE B CA 1
ATOM 5280 C C . ILE B 2 282 ? -4.627 -41.521 -42.133 1.00 16.40 282 ILE B C 1
ATOM 5281 O O . ILE B 2 282 ? -5.394 -42.107 -41.396 1.00 19.59 282 ILE B O 1
ATOM 5289 N N . HIS B 2 283 ? -4.521 -41.860 -43.413 1.00 16.07 283 HIS B N 1
ATOM 5290 C CA . HIS B 2 283 ? -4.986 -43.139 -43.927 1.00 17.42 283 HIS B CA 1
ATOM 5291 C C . HIS B 2 283 ? -3.873 -43.922 -44.539 1.00 17.60 283 HIS B C 1
ATOM 5292 O O . HIS B 2 283 ? -2.999 -43.310 -45.118 1.00 14.92 283 HIS B O 1
ATOM 5299 N N . LEU B 2 284 ? -3.948 -45.255 -44.505 1.00 18.51 284 LEU B N 1
ATOM 5300 C CA . LEU B 2 284 ? -3.112 -46.118 -45.313 1.00 18.66 284 LEU B CA 1
ATOM 5301 C C . LEU B 2 284 ? -3.949 -46.865 -46.297 1.00 18.14 284 LEU B C 1
ATOM 5302 O O . LEU B 2 284 ? -4.983 -47.378 -45.917 1.00 16.93 284 LEU B O 1
ATOM 5307 N N . TYR B 2 285 ? -3.519 -46.919 -47.554 1.00 16.04 285 TYR B N 1
ATOM 5308 C CA . TYR B 2 285 ? -4.134 -47.739 -48.564 1.00 16.90 285 TYR B CA 1
ATOM 5309 C C . TYR B 2 285 ? -3.109 -48.669 -49.171 1.00 16.85 285 TYR B C 1
ATOM 5310 O O . TYR B 2 28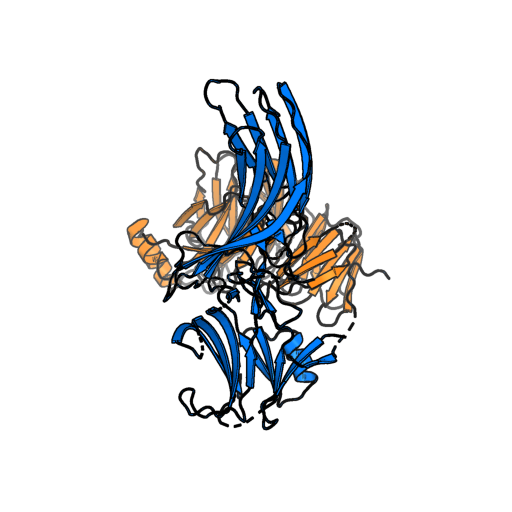5 ? -1.960 -48.282 -49.385 1.00 18.98 285 TYR B O 1
ATOM 5319 N N . ASP B 2 286 ? -3.521 -49.887 -49.474 1.00 17.16 286 ASP B N 1
ATOM 5320 C CA . ASP B 2 286 ? -2.753 -50.747 -50.378 1.00 17.80 286 ASP B CA 1
ATOM 5321 C C . ASP B 2 286 ? -2.558 -50.083 -51.730 1.00 16.35 286 ASP B C 1
ATOM 5322 O O . ASP B 2 286 ? -3.546 -49.712 -52.347 1.00 16.61 286 ASP B O 1
ATOM 5327 N N . LEU B 2 287 ? -1.326 -49.895 -52.210 1.00 17.23 287 LEU B N 1
ATOM 5328 C CA . LEU B 2 287 ? -1.066 -49.382 -53.572 1.00 15.77 287 LEU B CA 1
ATOM 5329 C C . LEU B 2 287 ? -1.616 -50.271 -54.710 1.00 15.23 287 LEU B C 1
ATOM 5330 O O . LEU B 2 287 ? -2.065 -49.814 -55.778 1.00 18.68 287 LEU B O 1
ATOM 5335 N N . GLU B 2 288 ? -1.549 -51.558 -54.509 1.00 14.50 288 GLU B N 1
ATOM 5336 C CA . GLU B 2 288 ? -1.973 -52.471 -55.536 1.00 14.50 288 GLU B CA 1
ATOM 5337 C C . GLU B 2 288 ? -3.523 -52.434 -55.852 1.00 16.27 288 GLU B C 1
ATOM 5338 O O . GLU B 2 288 ? -3.928 -52.455 -57.018 1.00 17.45 288 GLU B O 1
ATOM 5344 N N . THR B 2 289 ? -4.342 -52.489 -54.808 1.00 16.98 289 THR B N 1
ATOM 5345 C CA . THR B 2 289 ? -5.783 -52.600 -54.844 1.00 19.50 289 THR B CA 1
ATOM 5346 C C . THR B 2 289 ? -6.500 -51.355 -54.367 1.00 19.63 289 THR B C 1
ATOM 5347 O O . THR B 2 289 ? -7.689 -51.169 -54.614 1.00 21.16 289 THR B O 1
ATOM 5354 N N . GLY B 2 290 ? -5.795 -50.479 -53.643 1.00 18.52 290 GLY B N 1
ATOM 5355 C CA . GLY B 2 290 ? -6.429 -49.321 -53.006 1.00 15.88 290 GLY B CA 1
ATOM 5356 C C . GLY B 2 290 ? -7.165 -49.659 -51.734 1.00 17.15 290 GLY B C 1
ATOM 5357 O O . GLY B 2 290 ? -7.812 -48.785 -51.134 1.00 23.26 290 GLY B O 1
ATOM 5358 N N . THR B 2 291 ? -7.137 -50.917 -51.299 1.00 19.40 291 THR B N 1
ATOM 5359 C CA . THR B 2 291 ? -7.831 -51.283 -50.047 1.00 16.12 291 THR B CA 1
ATOM 5360 C C . THR B 2 291 ? -7.351 -50.394 -48.900 1.00 20.88 291 THR B C 1
ATOM 5361 O O . THR B 2 291 ? -6.124 -50.207 -48.729 1.00 16.78 291 THR B O 1
ATOM 5368 N N . CYS B 2 292 ? -8.290 -49.882 -48.092 1.00 20.75 292 CYS B N 1
ATOM 5369 C CA . CYS B 2 292 ? -7.958 -49.128 -46.876 1.00 23.03 292 CYS B CA 1
ATOM 5370 C C . CYS B 2 292 ? -7.449 -50.042 -45.789 1.00 23.68 292 CYS B C 1
ATOM 5371 O O . CYS B 2 292 ? -8.119 -50.985 -45.451 1.00 18.89 292 CYS B O 1
ATOM 5374 N N . ILE B 2 293 ? -6.268 -49.745 -45.230 1.00 18.96 293 ILE B N 1
ATOM 5375 C CA . ILE B 2 293 ? -5.689 -50.577 -44.203 1.00 19.75 293 ILE B CA 1
ATOM 5376 C C . ILE B 2 293 ? -5.932 -49.971 -42.844 1.00 21.11 293 ILE B C 1
ATOM 5377 O O . ILE B 2 293 ? -6.086 -50.705 -41.879 1.00 27.14 293 ILE B O 1
ATOM 5385 N N . TYR B 2 294 ? -5.985 -48.642 -42.737 1.00 19.05 294 TYR B N 1
ATOM 5386 C CA . TYR B 2 294 ? -5.927 -47.979 -41.439 1.00 21.34 294 TYR B CA 1
ATOM 5387 C C . TYR B 2 294 ? -6.374 -46.536 -41.621 1.00 19.63 294 TYR B C 1
ATOM 5388 O O . TYR B 2 294 ? -6.074 -45.972 -42.643 1.00 16.96 294 TYR B O 1
ATOM 5397 N N . MET B 2 295 ? -7.134 -45.990 -40.658 1.00 20.48 295 MET B N 1
ATOM 5398 C CA . MET B 2 295 ? -7.339 -44.560 -40.497 1.00 21.92 295 MET B CA 1
ATOM 5399 C C . MET B 2 295 ? -7.246 -44.120 -39.058 1.00 22.50 295 MET B C 1
ATOM 5400 O O . MET B 2 295 ? -7.756 -44.808 -38.196 1.00 18.93 295 MET B O 1
ATOM 5405 N N . ASN B 2 296 ? -6.709 -42.926 -38.799 1.00 20.52 296 ASN B N 1
ATOM 5406 C CA . ASN B 2 296 ? -6.731 -42.408 -37.446 1.00 21.22 296 ASN B CA 1
ATOM 5407 C C . ASN B 2 296 ? -6.452 -40.904 -37.441 1.00 20.51 296 ASN B C 1
ATOM 5408 O O . ASN B 2 296 ? -5.632 -40.469 -38.243 1.00 18.47 296 ASN B O 1
ATOM 5413 N N . ARG B 2 297 ? -7.086 -40.121 -36.569 1.00 19.29 297 ARG B N 1
ATOM 5414 C CA . ARG B 2 297 ? -6.619 -38.746 -36.336 1.00 22.09 297 ARG B CA 1
ATOM 5415 C C . ARG B 2 297 ? -5.261 -38.670 -35.550 1.00 21.83 297 ARG B C 1
ATOM 5416 O O . ARG B 2 297 ? -5.221 -38.945 -34.369 1.00 21.67 297 ARG B O 1
ATOM 5424 N N . ILE B 2 298 ? -4.159 -38.308 -36.190 1.00 21.06 298 ILE B N 1
ATOM 5425 C CA . ILE B 2 298 ? -2.837 -38.292 -35.488 1.00 24.75 298 ILE B CA 1
ATOM 5426 C C . ILE B 2 298 ? -2.382 -36.914 -35.040 1.00 24.72 298 ILE B C 1
ATOM 5427 O O . ILE B 2 298 ? -1.352 -36.752 -34.367 1.00 26.64 298 ILE B O 1
ATOM 5435 N N . SER B 2 299 ? -3.116 -35.911 -35.491 1.00 23.63 299 SER B N 1
ATOM 5436 C CA . SER B 2 299 ? -2.813 -34.534 -35.143 1.00 22.90 299 SER B CA 1
ATOM 5437 C C . SER B 2 299 ? -4.103 -33.675 -35.007 1.00 23.65 299 SER B C 1
ATOM 5438 O O . SER B 2 299 ? -5.086 -33.840 -35.746 1.00 23.28 299 SER B O 1
ATOM 5441 N N . GLY B 2 300 ? -4.104 -32.786 -34.028 1.00 26.06 300 GLY B N 1
ATOM 5442 C CA . GLY B 2 300 ? -5.265 -31.936 -33.784 1.00 24.37 300 GLY B CA 1
ATOM 5443 C C . GLY B 2 300 ? -5.171 -30.656 -34.612 1.00 26.03 300 GLY B C 1
ATOM 5444 O O . GLY B 2 300 ? -6.168 -29.945 -34.717 1.00 25.16 300 GLY B O 1
ATOM 5445 N N . GLU B 2 301 ? -3.978 -30.377 -35.184 1.00 25.25 301 GLU B N 1
ATOM 5446 C CA . GLU B 2 301 ? -3.649 -29.239 -36.119 1.00 25.63 301 GLU B CA 1
ATOM 5447 C C . GLU B 2 301 ? -3.371 -29.747 -37.541 1.00 24.64 301 GLU B C 1
ATOM 5448 O O . GLU B 2 301 ? -2.864 -30.854 -37.705 1.00 27.13 301 GLU B O 1
ATOM 5454 N N . THR B 2 302 ? -3.670 -28.977 -38.584 1.00 20.26 302 THR B N 1
ATOM 5455 C CA . THR B 2 302 ? -3.123 -29.277 -39.883 1.00 22.80 302 THR B CA 1
ATOM 5456 C C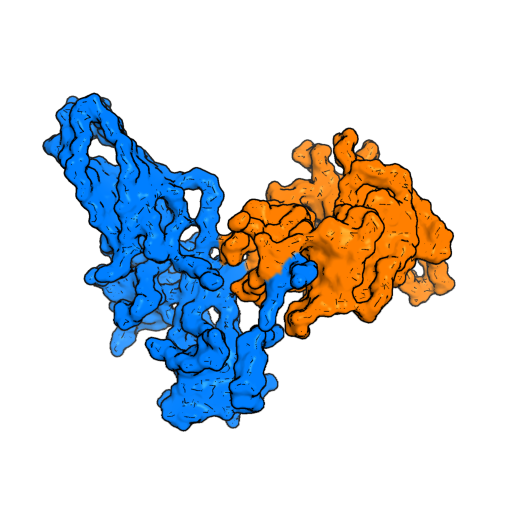 . THR B 2 302 ? -1.617 -29.509 -39.872 1.00 22.12 302 THR B C 1
ATOM 5457 O O . THR B 2 302 ? -0.876 -28.627 -39.422 1.00 15.97 302 THR B O 1
ATOM 5464 N N . ILE B 2 303 ? -1.205 -30.718 -40.303 1.00 24.10 303 ILE B N 1
ATOM 5465 C CA . ILE B 2 303 ? 0.070 -31.038 -40.934 1.00 21.01 303 ILE B CA 1
ATOM 5466 C C . ILE B 2 303 ? 0.184 -30.386 -42.267 1.00 22.85 303 ILE B C 1
ATOM 5467 O O . ILE B 2 303 ? -0.360 -30.873 -43.273 1.00 26.53 303 ILE B O 1
ATOM 5475 N N . PHE B 2 304 ? 0.873 -29.267 -42.314 1.00 20.00 304 PHE B N 1
ATOM 5476 C CA . PHE B 2 304 ? 0.876 -28.420 -43.490 1.00 19.72 304 PHE B CA 1
ATOM 5477 C C . PHE B 2 304 ? 2.085 -28.619 -44.449 1.00 21.36 304 PHE B C 1
ATOM 5478 O O . PHE B 2 304 ? 2.126 -27.989 -45.519 1.00 22.11 304 PHE B O 1
ATOM 5486 N N . VAL B 2 305 ? 3.098 -29.422 -44.068 1.00 21.74 305 VAL B N 1
ATOM 5487 C CA . VAL B 2 305 ? 4.253 -29.753 -44.961 1.00 19.84 305 VAL B CA 1
ATOM 5488 C C . VAL B 2 305 ? 4.559 -31.197 -44.633 1.00 20.49 305 VAL B C 1
ATOM 5489 O O . VAL B 2 305 ? 4.429 -31.624 -43.464 1.00 19.71 305 VAL B O 1
ATOM 5499 N N . THR B 2 306 ? 4.819 -31.984 -45.680 1.00 20.05 306 THR B N 1
ATOM 5500 C CA . THR B 2 306 ? 5.193 -33.364 -45.512 1.00 20.99 306 THR B CA 1
ATOM 5501 C C . THR B 2 306 ? 6.413 -33.724 -46.418 1.00 21.98 306 THR B C 1
ATOM 5502 O O . THR B 2 306 ? 6.671 -33.030 -47.413 1.00 18.88 306 THR B O 1
ATOM 5509 N N . ALA B 2 307 ? 7.154 -34.791 -46.078 1.00 21.20 307 ALA B N 1
ATOM 5510 C CA . ALA B 2 307 ? 8.152 -35.348 -46.967 1.00 22.21 307 ALA B CA 1
ATOM 5511 C C . ALA B 2 307 ? 8.153 -36.838 -46.767 1.00 23.00 307 ALA B C 1
ATOM 5512 O O . ALA B 2 307 ? 7.667 -37.310 -45.741 1.00 22.23 307 ALA B O 1
ATOM 5514 N N . PRO B 2 308 ? 8.796 -37.587 -47.703 1.00 23.78 308 PRO B N 1
ATOM 5515 C CA . PRO B 2 308 ? 9.153 -38.925 -47.439 1.00 24.03 308 PRO B CA 1
ATOM 5516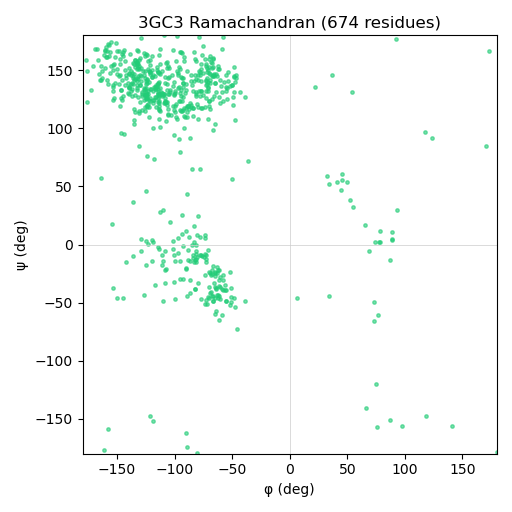 C C . PRO B 2 308 ? 10.015 -39.029 -46.161 1.00 25.02 308 PRO B C 1
ATOM 5517 O O . PRO B 2 308 ? 10.883 -38.211 -45.892 1.00 21.05 308 PRO B O 1
ATOM 5521 N N . HIS B 2 309 ? 9.865 -40.102 -45.414 1.00 23.26 309 HIS B N 1
ATOM 5522 C CA . HIS B 2 309 ? 10.628 -40.293 -44.235 1.00 22.27 309 HIS B CA 1
ATOM 5523 C C . HIS B 2 309 ? 11.534 -41.483 -44.522 1.00 26.39 309 HIS B C 1
ATOM 5524 O O . HIS B 2 309 ? 11.095 -42.625 -44.552 1.00 25.94 309 HIS B O 1
ATOM 5531 N N . GLU B 2 310 ? 12.784 -41.198 -44.838 1.00 28.88 310 GLU B N 1
ATOM 5532 C CA . GLU B 2 310 ? 13.521 -42.110 -45.704 1.00 31.44 310 GLU B CA 1
ATOM 5533 C C . GLU B 2 310 ? 13.849 -43.396 -44.989 1.00 28.53 310 GLU B C 1
ATOM 5534 O O . GLU B 2 310 ? 13.653 -44.475 -45.555 1.00 29.22 310 GLU B O 1
ATOM 5540 N N . ALA B 2 311 ? 14.327 -43.290 -43.751 1.00 27.89 311 ALA B N 1
ATOM 5541 C CA . ALA B 2 311 ? 14.748 -44.463 -42.984 1.00 28.03 311 ALA B CA 1
ATOM 5542 C C . ALA B 2 311 ? 13.638 -45.553 -42.773 1.00 30.52 311 ALA B C 1
ATOM 5543 O O . ALA B 2 311 ? 13.980 -46.713 -42.552 1.00 30.39 311 ALA B O 1
ATOM 5545 N N . THR B 2 312 ? 12.340 -45.190 -42.783 1.00 26.75 312 THR B N 1
ATOM 5546 C CA . THR B 2 312 ? 11.306 -46.105 -42.333 1.00 25.03 312 THR B CA 1
ATOM 5547 C C . THR B 2 312 ? 10.432 -46.278 -43.529 1.00 25.67 312 THR B C 1
ATOM 5548 O O . THR B 2 312 ? 9.429 -46.929 -43.467 1.00 26.60 312 THR B O 1
ATOM 5555 N N . ALA B 2 313 ? 10.837 -45.671 -44.641 1.00 24.32 313 ALA B N 1
ATOM 5556 C CA . ALA B 2 313 ? 9.964 -45.455 -45.788 1.00 23.00 313 ALA B CA 1
ATOM 5557 C C . ALA B 2 313 ? 8.512 -45.015 -45.405 1.00 23.87 313 ALA B C 1
ATOM 5558 O O . ALA B 2 313 ? 7.544 -45.584 -45.890 1.00 25.18 313 ALA B O 1
ATOM 5560 N N . GLY B 2 314 ? 8.385 -43.953 -44.612 1.00 21.92 314 GLY B N 1
ATOM 5561 C CA . GLY B 2 314 ? 7.092 -43.485 -44.130 1.00 18.44 314 GLY B CA 1
ATOM 5562 C C . GLY B 2 314 ? 6.899 -42.072 -44.574 1.00 16.80 314 GLY B C 1
ATOM 5563 O O . GLY B 2 314 ? 7.409 -41.618 -45.608 1.00 20.35 314 GLY B O 1
ATOM 5564 N N . ILE B 2 315 ? 6.210 -41.335 -43.737 1.00 17.42 315 ILE B N 1
ATOM 5565 C CA . ILE B 2 315 ? 5.813 -40.027 -44.102 1.00 18.63 315 ILE B CA 1
ATOM 5566 C C . ILE B 2 315 ? 6.253 -39.155 -42.918 1.00 16.62 315 ILE B C 1
ATOM 5567 O O . ILE B 2 315 ? 6.027 -39.502 -41.786 1.00 15.63 315 ILE B O 1
ATOM 5575 N N . ILE B 2 316 ? 6.820 -37.988 -43.135 1.00 16.63 316 ILE B N 1
ATOM 5576 C CA . ILE B 2 316 ? 7.050 -37.134 -42.013 1.00 15.02 316 ILE B CA 1
ATOM 5577 C C . ILE B 2 316 ? 6.433 -35.784 -42.257 1.00 16.91 316 ILE B C 1
ATOM 5578 O O . ILE B 2 316 ? 6.354 -35.332 -43.386 1.00 17.96 316 ILE B O 1
ATOM 5586 N N . GLY B 2 317 ? 5.998 -35.101 -41.197 1.00 18.10 317 GLY B N 1
ATOM 5587 C CA . GLY B 2 317 ? 5.483 -33.775 -41.435 1.00 19.54 317 GLY B CA 1
ATOM 5588 C C . GLY B 2 317 ? 5.540 -32.836 -40.261 1.00 17.40 31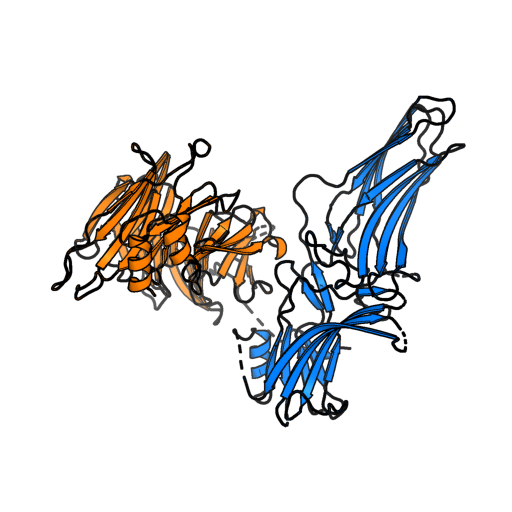7 GLY B C 1
ATOM 5589 O O . GLY B 2 317 ? 5.953 -33.203 -39.143 1.00 16.65 317 GLY B O 1
ATOM 5590 N N . VAL B 2 318 ? 5.173 -31.595 -40.546 1.00 14.05 318 VAL B N 1
ATOM 5591 C CA . VAL B 2 318 ? 5.127 -30.589 -39.492 1.00 15.03 318 VAL B CA 1
ATOM 5592 C C . VAL B 2 318 ? 3.728 -30.027 -39.353 1.00 18.31 318 VAL B C 1
ATOM 5593 O O . VAL B 2 318 ? 3.087 -29.705 -40.374 1.00 17.81 318 VAL B O 1
ATOM 5603 N N . ASN B 2 319 ? 3.232 -29.913 -38.120 1.00 20.15 319 ASN B N 1
ATOM 5604 C CA . ASN B 2 319 ? 1.869 -29.307 -37.910 1.00 20.42 319 ASN B CA 1
ATOM 5605 C C . ASN B 2 319 ? 1.980 -27.844 -37.428 1.00 21.12 319 ASN B C 1
ATOM 5606 O O . ASN B 2 319 ? 3.079 -27.372 -37.105 1.00 21.58 319 ASN B O 1
ATOM 5611 N N . ARG B 2 320 ? 0.868 -27.115 -37.448 1.00 22.10 320 ARG B N 1
ATOM 5612 C CA . ARG B 2 320 ? 0.859 -25.658 -37.176 1.00 23.86 320 ARG B CA 1
ATOM 5613 C C . ARG B 2 320 ? 1.325 -25.343 -35.774 1.00 23.34 320 ARG B C 1
ATOM 5614 O O . ARG B 2 320 ? 1.768 -24.217 -35.480 1.00 25.04 320 ARG B O 1
ATOM 5622 N N . LYS B 2 321 ? 1.236 -26.320 -34.882 1.00 18.86 321 LYS B N 1
ATOM 5623 C CA . LYS B 2 321 ? 1.728 -26.070 -33.514 1.00 19.89 321 LYS B CA 1
ATOM 5624 C C . LYS B 2 321 ? 3.272 -26.387 -33.346 1.00 18.70 321 LYS B C 1
ATOM 5625 O O . LYS B 2 321 ? 3.804 -26.231 -32.257 1.00 16.67 321 LYS B O 1
ATOM 5631 N N . GLY B 2 322 ? 3.972 -26.711 -34.440 1.00 16.20 322 GLY B N 1
ATOM 5632 C CA . GLY B 2 322 ? 5.418 -26.983 -34.358 1.00 17.08 322 GLY B CA 1
ATOM 5633 C C . GLY B 2 322 ? 5.806 -28.428 -34.077 1.00 14.33 322 GLY B C 1
ATOM 5634 O O . GLY B 2 322 ? 6.971 -28.718 -33.964 1.00 15.24 322 GLY B O 1
ATOM 5635 N N . GLN B 2 323 ? 4.855 -29.357 -34.016 1.00 11.22 323 GLN B N 1
ATOM 5636 C CA . GLN B 2 323 ? 5.202 -30.745 -33.788 1.00 12.26 323 GLN B CA 1
ATOM 5637 C C . GLN B 2 323 ? 5.647 -31.406 -35.083 1.00 13.47 323 GLN B C 1
ATOM 5638 O O . GLN B 2 323 ? 4.960 -31.308 -36.122 1.00 14.17 323 GLN B O 1
ATOM 5644 N N . VAL B 2 324 ? 6.807 -32.094 -34.998 1.00 14.65 324 VAL B N 1
ATOM 5645 C CA . VAL B 2 324 ? 7.402 -32.855 -36.119 1.00 10.80 324 VAL B CA 1
ATOM 5646 C C . VAL B 2 324 ? 7.039 -34.320 -35.878 1.00 13.73 324 VAL B C 1
ATOM 5647 O O . VAL B 2 324 ? 7.405 -34.868 -34.835 1.00 12.62 324 VAL B O 1
ATOM 5657 N N . LEU B 2 325 ? 6.212 -34.902 -36.763 1.00 15.41 325 LEU B N 1
ATOM 5658 C CA . LEU B 2 325 ? 5.593 -36.203 -36.552 1.00 15.96 325 LEU B CA 1
ATOM 5659 C C . LEU B 2 325 ? 5.844 -37.110 -37.707 1.00 15.46 325 LEU B C 1
ATOM 5660 O O . LEU B 2 325 ? 5.934 -36.651 -38.850 1.00 16.78 325 LEU B O 1
ATOM 5665 N N . SER B 2 326 ? 5.919 -38.405 -37.483 1.00 16.02 326 SER B N 1
ATOM 5666 C CA . SER B 2 326 ? 5.980 -39.254 -38.654 1.00 19.45 326 SER B CA 1
ATOM 5667 C C . SER B 2 326 ? 5.110 -40.489 -38.487 1.00 19.59 326 SER B C 1
ATOM 5668 O O . SER B 2 326 ? 4.733 -40.873 -37.392 1.00 17.92 326 SER B O 1
ATOM 5671 N N . VAL B 2 327 ? 4.849 -41.136 -39.606 1.00 21.50 327 VAL B N 1
ATOM 5672 C CA . VAL B 2 327 ? 4.163 -42.435 -39.604 1.00 18.80 327 VAL B CA 1
ATOM 5673 C C . VAL B 2 327 ? 4.860 -43.361 -40.572 1.00 13.05 327 VAL B C 1
ATOM 5674 O O . VAL B 2 327 ? 5.272 -42.944 -41.619 1.00 15.67 327 VAL B O 1
ATOM 5684 N N . CYS B 2 328 ? 4.941 -44.624 -40.215 1.00 17.35 328 CYS B N 1
ATOM 5685 C CA . CYS B 2 328 ? 5.396 -45.628 -41.119 1.00 18.67 328 CYS B CA 1
ATOM 5686 C C . CYS B 2 328 ? 4.715 -46.957 -40.836 1.00 21.06 328 CYS B C 1
ATOM 5687 O O . CYS B 2 328 ? 4.078 -47.101 -39.775 1.00 23.44 328 CYS B O 1
ATOM 5690 N N . VAL B 2 329 ? 4.838 -47.913 -41.778 1.00 21.47 329 VAL B N 1
ATOM 5691 C CA . VAL B 2 329 ? 4.409 -49.290 -41.540 1.00 22.63 329 VAL B CA 1
ATOM 5692 C C . VAL B 2 329 ? 5.142 -49.892 -40.351 1.00 22.86 329 VAL B C 1
ATOM 5693 O O . VAL B 2 329 ? 6.361 -49.783 -40.236 1.00 24.11 329 VAL B O 1
ATOM 5703 N N . GLU B 2 330 ? 4.393 -50.495 -39.440 1.00 23.58 330 GLU B N 1
ATOM 5704 C CA . GLU B 2 330 ? 4.961 -51.283 -38.400 1.00 23.90 330 GLU B CA 1
ATOM 5705 C C . GLU B 2 330 ? 5.002 -52.716 -38.925 1.00 26.88 330 GLU B C 1
ATOM 5706 O O . GLU B 2 330 ? 3.983 -53.422 -38.945 1.00 26.49 330 GLU B O 1
ATOM 5712 N N . GLU B 2 331 ? 6.182 -53.135 -39.392 1.00 28.76 331 GLU B N 1
ATOM 5713 C CA . GLU B 2 331 ? 6.356 -54.384 -40.167 1.00 31.83 331 GLU B CA 1
ATOM 5714 C C . GLU B 2 331 ? 6.119 -55.641 -39.390 1.00 31.87 331 GLU B C 1
ATOM 5715 O O . GLU B 2 331 ? 5.746 -56.662 -39.953 1.00 36.35 331 GLU B O 1
ATOM 5721 N N . GLU B 2 332 ? 6.293 -55.594 -38.089 1.00 33.13 332 GLU B N 1
ATOM 5722 C CA . GLU B 2 332 ? 5.904 -56.773 -37.340 1.00 34.69 332 GLU B CA 1
ATOM 5723 C C . GLU B 2 332 ? 4.419 -56.854 -37.039 1.00 34.29 332 GLU B C 1
ATOM 5724 O O . GLU B 2 332 ? 3.981 -57.914 -36.618 1.00 33.51 332 GLU B O 1
ATOM 5730 N N . ASN B 2 333 ? 3.643 -55.782 -37.226 1.00 31.06 333 ASN B N 1
ATOM 5731 C CA . ASN B 2 333 ? 2.209 -55.867 -36.886 1.00 30.77 333 ASN B CA 1
ATOM 5732 C C . ASN B 2 333 ? 1.279 -55.851 -38.079 1.00 29.38 333 ASN B C 1
ATOM 5733 O O . ASN B 2 333 ? 0.071 -56.111 -37.943 1.00 28.11 333 ASN B O 1
ATOM 5738 N N . ILE B 2 334 ? 1.803 -55.467 -39.244 1.00 27.25 334 ILE B N 1
ATOM 5739 C CA . ILE B 2 334 ? 0.866 -55.070 -40.321 1.00 26.27 334 ILE B CA 1
ATOM 5740 C C . ILE B 2 334 ? 0.045 -56.341 -40.824 1.00 26.90 334 ILE B C 1
ATOM 5741 O O . ILE B 2 334 ? -1.185 -56.264 -40.953 1.00 27.66 334 ILE B O 1
ATOM 5749 N N . ILE B 2 335 ? 0.726 -57.479 -41.018 1.00 27.55 335 ILE B N 1
ATOM 5750 C CA . ILE B 2 335 ? 0.132 -58.706 -41.560 1.00 27.62 335 ILE B CA 1
ATOM 5751 C C . ILE B 2 335 ? -0.910 -59.225 -40.583 1.00 28.68 335 ILE B C 1
ATOM 5752 O O . ILE B 2 335 ? -2.101 -59.259 -40.933 1.00 29.72 335 ILE B O 1
ATOM 5760 N N . PRO B 2 336 ? -0.500 -59.549 -39.324 1.00 27.27 336 PRO B N 1
ATOM 5761 C CA . PRO B 2 336 ? -1.471 -59.969 -38.290 1.00 27.06 336 PRO B CA 1
ATOM 5762 C C . PRO B 2 336 ? -2.598 -58.927 -38.067 1.00 26.90 336 PRO B C 1
ATOM 5763 O O . PRO B 2 336 ? -3.774 -59.293 -37.886 1.00 24.40 336 PRO B O 1
ATOM 5767 N N . TYR B 2 337 ? -2.266 -57.639 -38.095 1.00 26.18 337 TYR B N 1
ATOM 5768 C CA . TYR B 2 337 ? -3.331 -56.622 -38.102 1.00 24.81 337 TYR B CA 1
ATOM 5769 C C . TYR B 2 337 ? -4.344 -56.816 -39.273 1.00 26.37 337 TYR B C 1
ATOM 5770 O O . TYR B 2 337 ? -5.573 -56.790 -39.071 1.00 23.97 337 TYR B O 1
ATOM 5779 N N . ILE B 2 338 ? -3.839 -56.995 -40.506 1.00 27.65 338 ILE B N 1
ATOM 5780 C CA . ILE B 2 338 ? -4.752 -57.216 -41.690 1.00 24.51 338 ILE B CA 1
ATOM 5781 C C . ILE B 2 338 ? -5.531 -58.540 -41.569 1.00 25.06 338 ILE B C 1
ATOM 5782 O O . ILE B 2 338 ? -6.711 -58.569 -41.932 1.00 23.06 338 ILE B O 1
ATOM 5790 N N . THR B 2 339 ? -4.882 -59.581 -41.021 1.00 26.63 339 THR B N 1
ATOM 5791 C CA . THR B 2 339 ? -5.476 -60.907 -40.843 1.00 25.82 339 THR B CA 1
ATOM 5792 C C . THR B 2 339 ? -6.638 -60.792 -39.871 1.00 29.26 339 THR B C 1
ATOM 5793 O O . THR B 2 339 ? -7.785 -61.112 -40.199 1.00 30.94 339 THR B O 1
ATOM 5800 N N . ASN B 2 340 ? -6.340 -60.290 -38.675 1.00 30.03 340 ASN B N 1
ATOM 5801 C CA . ASN B 2 340 ? -7.207 -60.487 -37.531 1.00 32.16 340 ASN B CA 1
ATOM 5802 C C . ASN B 2 340 ? -8.077 -59.314 -37.264 1.00 32.01 340 ASN B C 1
ATOM 5803 O O . ASN B 2 340 ? -9.247 -59.503 -36.991 1.00 33.14 340 ASN B O 1
ATOM 5808 N N . VAL B 2 341 ? -7.506 -58.111 -37.264 1.00 28.87 341 VAL B N 1
ATOM 5809 C CA . VAL B 2 341 ? -8.318 -56.927 -36.976 1.00 28.69 341 VAL B CA 1
ATOM 5810 C C . VAL B 2 341 ? -9.167 -56.562 -38.218 1.00 28.59 341 VAL B C 1
ATOM 5811 O O . VAL B 2 341 ? -10.368 -56.351 -38.103 1.00 30.64 341 VAL B O 1
ATOM 5821 N N . LEU B 2 342 ? -8.570 -56.522 -39.408 1.00 29.56 342 LEU B N 1
ATOM 5822 C CA . LEU B 2 342 ? -9.351 -56.175 -40.600 1.00 28.44 342 LEU B CA 1
ATOM 5823 C C . LEU B 2 342 ? -10.079 -57.390 -41.172 1.00 27.39 342 LEU B C 1
ATOM 5824 O O . LEU B 2 342 ? -10.922 -57.268 -42.057 1.00 26.95 342 LEU B O 1
ATOM 5829 N N . GLN B 2 343 ? -9.749 -58.555 -40.627 1.00 29.33 343 GLN B N 1
ATOM 5830 C CA . GLN B 2 343 ? -10.179 -59.865 -41.128 1.00 30.93 343 GLN B CA 1
ATOM 5831 C C . GLN B 2 343 ? -10.071 -60.015 -42.645 1.00 31.23 343 GLN B C 1
ATOM 5832 O O . GLN B 2 343 ? -10.992 -60.485 -43.293 1.00 31.96 343 GLN B O 1
ATOM 5838 N N . ASN B 2 344 ? -8.948 -59.623 -43.215 1.00 29.49 344 ASN B N 1
ATOM 5839 C CA . ASN B 2 344 ? -8.744 -59.690 -44.640 1.00 29.66 344 ASN B CA 1
ATOM 5840 C C . ASN B 2 344 ? -7.507 -60.504 -44.882 1.00 30.99 344 ASN B C 1
ATOM 5841 O O . ASN B 2 344 ? -6.439 -59.963 -45.161 1.00 31.19 344 ASN B O 1
ATOM 5846 N N . PRO B 2 345 ? -7.629 -61.840 -44.734 1.00 30.30 345 PRO B N 1
ATOM 5847 C CA . PRO B 2 345 ? -6.461 -62.718 -44.804 1.00 29.52 345 PRO B CA 1
ATOM 5848 C C . PRO B 2 345 ? -5.907 -62.745 -46.243 1.00 28.43 345 PRO B C 1
ATOM 5849 O O . PRO B 2 345 ? -4.720 -62.973 -46.441 1.00 31.28 345 PRO B O 1
ATOM 5853 N N . ASP B 2 346 ? -6.735 -62.488 -47.256 1.00 27.90 346 ASP B N 1
ATOM 5854 C CA . ASP B 2 346 ? -6.241 -62.516 -48.640 1.00 25.82 346 ASP B CA 1
ATOM 5855 C C . ASP B 2 346 ? -5.236 -61.379 -48.881 1.00 26.44 346 ASP B C 1
ATOM 5856 O O . ASP B 2 346 ? -4.173 -61.583 -49.498 1.00 24.14 346 ASP B O 1
ATOM 5861 N N . LEU B 2 347 ? -5.573 -60.181 -48.396 1.00 25.02 347 LEU B N 1
ATOM 5862 C CA . LEU B 2 347 ? -4.656 -59.021 -48.500 1.00 22.56 347 LEU B CA 1
ATOM 5863 C C . LEU B 2 347 ? -3.381 -59.290 -47.714 1.00 24.12 347 LEU B C 1
ATOM 5864 O O . LEU B 2 347 ? -2.268 -59.022 -48.206 1.00 23.65 347 LEU B O 1
ATOM 5869 N N . ALA B 2 348 ? -3.539 -59.838 -46.513 1.00 22.18 348 ALA B N 1
ATOM 5870 C CA . ALA B 2 348 ? -2.423 -59.982 -45.599 1.00 23.13 348 ALA B CA 1
ATOM 5871 C C . ALA B 2 348 ? -1.367 -60.898 -46.194 1.00 23.83 348 ALA B C 1
ATOM 5872 O O . ALA B 2 348 ? -0.193 -60.568 -46.188 1.00 22.39 348 ALA B O 1
ATOM 5874 N N . LEU B 2 349 ? -1.817 -62.008 -46.781 1.00 25.47 349 LEU B N 1
ATOM 5875 C CA . LEU B 2 349 ? -0.916 -62.962 -47.427 1.00 23.72 349 LEU B CA 1
ATOM 5876 C C . LEU B 2 349 ? -0.250 -62.378 -48.674 1.00 24.92 349 LEU B C 1
ATOM 5877 O O . LEU B 2 349 ? 1.009 -62.458 -48.839 1.00 26.44 349 LEU B O 1
ATOM 5882 N N . ARG B 2 350 ? -1.061 -61.768 -49.543 1.00 21.82 350 ARG B N 1
ATOM 5883 C CA . ARG B 2 350 ? -0.515 -61.000 -50.677 1.00 23.90 350 ARG B CA 1
ATOM 5884 C C . ARG B 2 350 ? 0.566 -59.939 -50.239 1.00 26.46 350 ARG B C 1
ATOM 5885 O O . ARG B 2 350 ? 1.645 -59.908 -50.834 1.00 27.78 350 ARG B O 1
ATOM 5893 N N . MET B 2 351 ? 0.285 -59.062 -49.260 1.00 26.59 351 MET B N 1
ATOM 5894 C CA . MET B 2 351 ? 1.318 -58.104 -48.808 1.00 25.82 351 MET B CA 1
ATOM 5895 C C . MET B 2 351 ? 2.526 -58.838 -48.177 1.00 25.92 351 MET B C 1
ATOM 5896 O O . MET B 2 351 ? 3.625 -58.439 -48.419 1.00 26.92 351 MET B O 1
ATOM 5901 N N . ALA B 2 352 ? 2.320 -59.918 -47.418 1.00 26.43 352 ALA B N 1
ATOM 5902 C CA . ALA B 2 352 ? 3.415 -60.638 -46.781 1.00 25.83 352 ALA B CA 1
ATOM 5903 C C . ALA B 2 352 ? 4.354 -61.187 -47.800 1.00 27.98 352 ALA B C 1
ATOM 5904 O O . ALA B 2 352 ? 5.594 -61.166 -47.635 1.00 24.44 352 ALA B O 1
ATOM 5906 N N . VAL B 2 353 ? 3.744 -61.761 -48.833 1.00 27.52 353 VAL B N 1
ATOM 5907 C CA . VAL B 2 353 ? 4.514 -62.305 -49.951 1.00 27.79 353 VAL B CA 1
ATOM 5908 C C . VAL B 2 353 ? 5.141 -61.204 -50.836 1.00 27.94 353 VAL B C 1
ATOM 5909 O O . VAL B 2 353 ? 6.321 -61.270 -51.127 1.00 27.33 353 VAL B O 1
ATOM 5919 N N . ARG B 2 354 ? 4.354 -60.223 -51.296 1.00 22.98 354 ARG B N 1
ATOM 5920 C CA . ARG B 2 354 ? 4.865 -59.100 -52.096 1.00 23.66 354 ARG B CA 1
ATOM 5921 C C . ARG B 2 354 ? 6.102 -58.333 -51.523 1.00 24.45 354 ARG B C 1
ATOM 5922 O O . ARG B 2 354 ? 6.976 -57.888 -52.287 1.00 21.48 354 ARG B O 1
ATOM 5930 N N . ASN B 2 355 ? 6.148 -58.155 -50.204 1.00 26.29 355 ASN B N 1
ATOM 5931 C CA . ASN B 2 355 ? 7.116 -57.290 -49.546 1.00 30.13 355 ASN B CA 1
ATOM 5932 C C . ASN B 2 355 ? 7.859 -57.989 -48.394 1.00 32.45 355 ASN B C 1
ATOM 5933 O O . ASN B 2 355 ? 8.721 -57.376 -47.784 1.00 29.57 355 ASN B O 1
ATOM 5938 N N . ASN B 2 356 ? 7.467 -59.220 -48.066 1.00 35.54 356 ASN B N 1
ATOM 5939 C CA . ASN B 2 356 ? 7.915 -59.898 -46.838 1.00 36.49 356 ASN B CA 1
ATOM 5940 C C . ASN B 2 356 ? 7.106 -59.536 -45.569 1.00 37.53 356 ASN B C 1
ATOM 5941 O O . ASN B 2 356 ? 6.830 -60.398 -44.696 1.00 40.23 356 ASN B O 1
#